Protein AF-0000000073388353 (afdb_homodimer)

Structure (mmCIF, N/CA/C/O backbone):
data_AF-0000000073388353-model_v1
#
loop_
_entity.id
_entity.type
_entity.pdbx_description
1 polymer 'Uncharacterized protein'
#
loop_
_atom_site.group_PDB
_atom_site.id
_atom_site.type_symbol
_atom_site.label_atom_id
_atom_site.label_alt_id
_atom_site.label_comp_id
_atom_site.label_asym_id
_atom_site.label_entity_id
_atom_site.label_seq_id
_atom_site.pdbx_PDB_ins_code
_atom_site.Cartn_x
_atom_site.Cartn_y
_atom_site.Cartn_z
_atom_site.occupancy
_atom_site.B_iso_or_equiv
_atom_site.auth_seq_id
_atom_site.auth_comp_id
_atom_site.auth_asym_id
_atom_site.auth_atom_id
_atom_site.pdbx_PDB_model_num
ATOM 1 N N . MET A 1 1 ? 10.617 -16.703 7.73 1 18.53 1 MET A N 1
ATOM 2 C CA . MET A 1 1 ? 10.523 -16.953 6.293 1 18.53 1 MET A CA 1
ATOM 3 C C . MET A 1 1 ? 11.438 -16 5.52 1 18.53 1 MET A C 1
ATOM 5 O O . MET A 1 1 ? 11.32 -15.875 4.301 1 18.53 1 MET A O 1
ATOM 9 N N . VAL A 1 2 ? 12.203 -15.195 6.316 1 22.5 2 VAL A N 1
ATOM 10 C CA . VAL A 1 2 ? 13.133 -14.117 5.977 1 22.5 2 VAL A CA 1
ATOM 11 C C . VAL A 1 2 ? 14.359 -14.703 5.285 1 22.5 2 VAL A C 1
ATOM 13 O O . VAL A 1 2 ? 14.961 -14.062 4.418 1 22.5 2 VAL A O 1
ATOM 16 N N . ASP A 1 3 ? 14.734 -15.914 5.797 1 24.75 3 ASP A N 1
ATOM 17 C CA . ASP A 1 3 ? 16.094 -16.391 5.551 1 24.75 3 ASP A CA 1
ATOM 18 C C . ASP A 1 3 ? 16.203 -17.047 4.18 1 24.75 3 ASP A C 1
ATOM 20 O O . ASP A 1 3 ? 17.281 -17.5 3.787 1 24.75 3 ASP A O 1
ATOM 24 N N . LEU A 1 4 ? 15.102 -17.516 3.783 1 24.55 4 LEU A N 1
ATOM 25 C CA . LEU A 1 4 ? 15.266 -18.453 2.67 1 24.55 4 LEU A CA 1
ATOM 26 C C . LEU A 1 4 ? 15.664 -17.703 1.399 1 24.55 4 LEU A C 1
ATOM 28 O O . LEU A 1 4 ? 15.828 -18.328 0.343 1 24.55 4 LEU A O 1
ATOM 32 N N . MET A 1 5 ? 15.703 -16.391 1.491 1 25.8 5 MET A N 1
ATOM 33 C CA . MET A 1 5 ? 15.75 -15.641 0.24 1 25.8 5 MET A CA 1
ATOM 34 C C . MET A 1 5 ? 17.188 -15.508 -0.26 1 25.8 5 MET A C 1
ATOM 36 O O . MET A 1 5 ? 17.422 -14.898 -1.301 1 25.8 5 MET A O 1
ATOM 40 N N . LYS A 1 6 ? 18.125 -15.781 0.538 1 31.81 6 LYS A N 1
ATOM 41 C CA . LYS A 1 6 ? 19.422 -15.414 -0.027 1 31.81 6 LYS A CA 1
ATOM 42 C C . LYS A 1 6 ? 19.969 -16.531 -0.907 1 31.81 6 LYS A C 1
ATOM 44 O O . LYS A 1 6 ? 20.844 -17.297 -0.475 1 31.81 6 LYS A O 1
ATOM 49 N N . ALA A 1 7 ? 19.219 -17.188 -1.651 1 30.98 7 ALA A N 1
ATOM 50 C CA . ALA A 1 7 ? 20 -18.125 -2.438 1 30.98 7 ALA A CA 1
ATOM 51 C C . ALA A 1 7 ? 20.953 -17.406 -3.381 1 30.98 7 ALA A C 1
ATOM 53 O O . ALA A 1 7 ? 20.578 -16.422 -4.031 1 30.98 7 ALA A O 1
ATOM 54 N N . PRO A 1 8 ? 22.266 -17.594 -3.35 1 31.42 8 PRO A N 1
ATOM 55 C CA . PRO A 1 8 ? 23.297 -16.828 -4.062 1 31.42 8 PRO A CA 1
ATOM 56 C C . PRO A 1 8 ? 23.094 -16.844 -5.578 1 31.42 8 PRO A C 1
ATOM 58 O O . PRO A 1 8 ? 22.906 -17.906 -6.172 1 31.42 8 PRO A O 1
ATOM 61 N N . GLN A 1 9 ? 22.562 -15.789 -6.176 1 32.16 9 GLN A N 1
ATOM 62 C CA . GLN A 1 9 ? 22.562 -15.469 -7.598 1 32.16 9 GLN A CA 1
ATOM 63 C C . GLN A 1 9 ? 23.859 -15.922 -8.266 1 32.16 9 GLN A C 1
ATOM 65 O O . GLN A 1 9 ? 23.859 -16.266 -9.445 1 32.16 9 GLN A O 1
ATOM 70 N N . GLU A 1 10 ? 24.859 -16 -7.461 1 33.66 10 GLU A N 1
ATOM 71 C CA . GLU A 1 10 ? 26.188 -16.234 -8.031 1 33.66 10 GLU A CA 1
ATOM 72 C C . GLU A 1 10 ? 26.297 -17.656 -8.609 1 33.66 10 GLU A C 1
ATOM 74 O O . GLU A 1 10 ? 26.875 -17.844 -9.68 1 33.66 10 GLU A O 1
ATOM 79 N N . ALA A 1 11 ? 25.719 -18.609 -7.953 1 34.28 11 ALA A N 1
ATOM 80 C CA . ALA A 1 11 ? 26.031 -19.984 -8.367 1 34.28 11 ALA A CA 1
ATOM 81 C C . ALA A 1 11 ? 25.312 -20.344 -9.656 1 34.28 11 ALA A C 1
ATOM 83 O O . ALA A 1 11 ?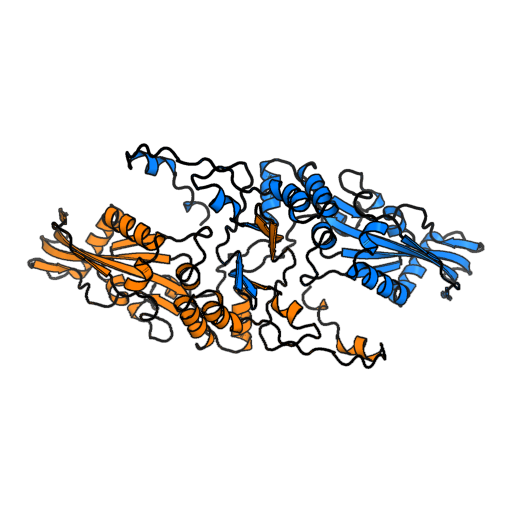 25.844 -21.047 -10.508 1 34.28 11 ALA A O 1
ATOM 84 N N . LEU A 1 12 ? 24.078 -19.766 -9.828 1 31.91 12 LEU A N 1
ATOM 85 C CA . LEU A 1 12 ? 23.359 -20.109 -11.047 1 31.91 12 LEU A CA 1
ATOM 86 C C . LEU A 1 12 ? 24.047 -19.531 -12.273 1 31.91 12 LEU A C 1
ATOM 88 O O . LEU A 1 12 ? 24.047 -20.141 -13.344 1 31.91 12 LEU A O 1
ATOM 92 N N . GLN A 1 13 ? 24.703 -18.422 -12.109 1 35.19 13 GLN A N 1
ATOM 93 C CA . GLN A 1 13 ? 25.422 -17.875 -13.25 1 35.19 13 GLN A CA 1
ATOM 94 C C . GLN A 1 13 ? 26.578 -18.797 -13.664 1 35.19 13 GLN A C 1
ATOM 96 O O . GLN A 1 13 ? 26.984 -18.797 -14.82 1 35.19 13 GLN A O 1
ATOM 101 N N . ALA A 1 14 ? 27.125 -19.484 -12.75 1 38.47 14 ALA A N 1
ATOM 102 C CA . ALA A 1 14 ? 28.312 -20.266 -13.086 1 38.47 14 ALA A CA 1
ATOM 103 C C . ALA A 1 14 ? 27.969 -21.406 -14.047 1 38.47 14 ALA A C 1
ATOM 105 O O . ALA A 1 14 ? 28.75 -21.734 -14.938 1 38.47 14 ALA A O 1
ATOM 106 N N . VAL A 1 15 ? 26.906 -22.156 -13.789 1 34.34 15 VAL A N 1
ATOM 107 C CA . VAL A 1 15 ? 26.672 -23.344 -14.602 1 34.34 15 VAL A CA 1
ATOM 108 C C . VAL A 1 15 ? 26.25 -22.922 -16.016 1 34.34 15 VAL A C 1
ATOM 110 O O . VAL A 1 15 ? 26.578 -23.594 -16.984 1 34.34 15 VAL A O 1
ATOM 113 N N . LEU A 1 16 ? 25.172 -21.922 -16.109 1 36.19 16 LEU A N 1
ATOM 114 C CA . LEU A 1 16 ? 24.812 -21.672 -17.516 1 36.19 16 LEU A CA 1
ATOM 115 C C . LEU A 1 16 ? 25.938 -20.938 -18.234 1 36.19 16 LEU A C 1
ATOM 117 O O . LEU A 1 16 ? 26.453 -19.938 -17.75 1 36.19 16 LEU A O 1
ATOM 121 N N . GLY A 1 17 ? 26.969 -21.469 -18.656 1 38.41 17 GLY A N 1
ATOM 122 C CA . GLY A 1 17 ? 28.125 -21.188 -19.484 1 38.41 17 GLY A CA 1
ATOM 123 C C . GLY A 1 17 ? 27.938 -19.953 -20.359 1 38.41 17 GLY A C 1
ATOM 124 O O . GLY A 1 17 ? 28.766 -19.656 -21.219 1 38.41 17 GLY A O 1
ATOM 125 N N . ARG A 1 18 ? 26.656 -19.656 -20.781 1 39.38 18 ARG A N 1
ATOM 126 C CA . ARG A 1 18 ? 26.641 -18.547 -21.734 1 39.38 18 ARG A CA 1
ATOM 127 C C . ARG A 1 18 ? 27.188 -17.266 -21.109 1 39.38 18 ARG A C 1
ATOM 129 O O . ARG A 1 18 ? 26.875 -16.953 -19.953 1 39.38 18 ARG A O 1
ATOM 136 N N . SER A 1 19 ? 28.328 -16.734 -21.406 1 43.47 19 SER A N 1
ATOM 137 C CA . SER A 1 19 ? 28.969 -15.445 -21.156 1 43.47 19 SER A CA 1
ATOM 138 C C . SER A 1 19 ? 27.969 -14.305 -21.266 1 43.47 19 SER A C 1
ATOM 140 O O . SER A 1 19 ? 27.75 -13.766 -22.359 1 43.47 19 SER A O 1
ATOM 142 N N . ASN A 1 20 ? 26.625 -14.453 -21.234 1 44 20 ASN A N 1
ATOM 143 C CA . ASN A 1 20 ? 25.75 -13.367 -21.672 1 44 20 ASN A CA 1
ATOM 144 C C . ASN A 1 20 ? 26.078 -12.062 -20.953 1 44 20 ASN A C 1
ATOM 146 O O . ASN A 1 20 ? 25.812 -11.922 -19.75 1 44 20 ASN A O 1
ATOM 150 N N . LYS A 1 21 ? 27.047 -11.469 -21.375 1 57.22 21 LYS A N 1
ATOM 151 C CA . LYS A 1 21 ? 27.281 -10.086 -20.984 1 57.22 21 LYS A CA 1
ATOM 152 C C . LYS A 1 21 ? 25.969 -9.305 -20.891 1 57.22 21 LYS A C 1
ATOM 154 O O . LYS A 1 21 ? 25.141 -9.375 -21.812 1 57.22 21 LYS A O 1
ATOM 159 N N . PRO A 1 22 ? 25.734 -8.742 -19.844 1 69.5 22 PRO A N 1
ATOM 160 C CA . PRO A 1 22 ? 24.547 -7.898 -19.766 1 69.5 22 PRO A CA 1
ATOM 161 C C . PRO A 1 22 ? 24.453 -6.895 -20.906 1 69.5 22 PRO A C 1
ATOM 163 O O . PRO A 1 22 ? 25.469 -6.324 -21.312 1 69.5 22 PRO A O 1
ATOM 166 N N . LYS A 1 23 ? 23.5 -6.902 -21.719 1 76.31 23 LYS A N 1
ATOM 167 C CA . LYS A 1 23 ? 23.297 -5.988 -22.844 1 76.31 23 LYS A CA 1
ATOM 168 C C . LYS A 1 23 ? 23.141 -4.551 -22.344 1 76.31 23 LYS A C 1
ATOM 170 O O . LYS A 1 23 ? 23.594 -3.611 -23.016 1 76.31 23 LYS A O 1
ATOM 175 N N . TYR A 1 24 ? 22.516 -4.406 -21.219 1 80.31 24 TYR A N 1
ATOM 176 C CA . TYR A 1 24 ? 22.25 -3.064 -20.703 1 80.31 24 TYR A CA 1
ATOM 177 C C . TYR A 1 24 ? 22.703 -2.939 -19.25 1 80.31 24 TYR A C 1
ATOM 179 O O . TYR A 1 24 ? 22.891 -3.947 -18.562 1 80.31 24 TYR A O 1
ATOM 187 N N . ALA A 1 25 ? 23.109 -1.778 -18.828 1 82.88 25 ALA A N 1
ATOM 188 C CA . ALA A 1 25 ? 23.297 -1.402 -17.422 1 82.88 25 ALA A CA 1
ATOM 189 C C . ALA A 1 25 ? 22.469 -0.17 -17.062 1 82.88 25 ALA A C 1
ATOM 191 O O . ALA A 1 25 ? 23.031 0.89 -16.766 1 82.88 25 ALA A O 1
ATOM 192 N N . THR A 1 26 ? 21.266 -0.368 -17.125 1 85.5 26 THR A N 1
ATOM 193 C CA . THR A 1 26 ? 20.344 0.747 -16.938 1 85.5 26 THR A CA 1
ATOM 194 C C . THR A 1 26 ? 20.125 1.022 -15.453 1 85.5 26 THR A C 1
ATOM 196 O O . THR A 1 26 ? 19.781 0.117 -14.695 1 85.5 26 THR A O 1
ATOM 199 N N . PRO A 1 27 ? 20.422 2.295 -15.062 1 86.75 27 PRO A N 1
ATOM 200 C CA . PRO A 1 27 ? 20.188 2.613 -13.648 1 86.75 27 PRO A CA 1
ATOM 201 C C . PRO A 1 27 ? 18.734 2.455 -13.227 1 86.75 27 PRO A C 1
ATOM 203 O O . PRO A 1 27 ? 17.828 2.811 -13.984 1 86.75 27 PRO A O 1
ATOM 206 N N . LEU A 1 28 ? 18.531 1.95 -12.023 1 86.94 28 LEU A N 1
ATOM 207 C CA . LEU A 1 28 ? 17.188 1.77 -11.484 1 86.94 28 LEU A CA 1
ATOM 208 C C . LEU A 1 28 ? 16.781 2.973 -10.641 1 86.94 28 LEU A C 1
ATOM 210 O O . LEU A 1 28 ? 17.625 3.662 -10.078 1 86.94 28 LEU A O 1
ATOM 214 N N . PHE A 1 29 ? 15.508 3.227 -10.672 1 88.31 29 PHE A N 1
ATOM 215 C CA . PHE A 1 29 ? 14.938 4.211 -9.758 1 88.31 29 PHE A CA 1
ATOM 216 C C . PHE A 1 29 ? 15.234 3.842 -8.312 1 88.31 29 PHE A C 1
ATOM 218 O O . PHE A 1 29 ? 15.156 2.672 -7.934 1 88.31 29 PHE A O 1
ATOM 225 N N . GLN A 1 30 ? 15.641 4.859 -7.566 1 91.12 30 GLN A N 1
ATOM 226 C CA . GLN A 1 30 ? 15.867 4.633 -6.145 1 91.12 30 GLN A CA 1
ATOM 227 C C . GLN A 1 30 ? 15.102 5.641 -5.297 1 91.12 30 GLN A C 1
ATOM 229 O O . GLN A 1 30 ? 14.68 6.688 -5.793 1 91.12 30 GLN A O 1
ATOM 234 N N . LEU A 1 31 ? 15.07 5.375 -4.004 1 92.94 31 LEU A N 1
ATOM 235 C CA . LEU A 1 31 ? 14.312 6.176 -3.051 1 92.94 31 LEU A CA 1
ATOM 236 C C . LEU A 1 31 ? 14.75 7.637 -3.09 1 92.94 31 LEU A C 1
ATOM 238 O O . LEU A 1 31 ? 13.914 8.539 -3.082 1 92.94 31 LEU A O 1
ATOM 242 N N . ARG A 1 32 ? 16.016 7.859 -3.186 1 94.44 32 ARG A N 1
ATOM 243 C CA . ARG A 1 32 ? 16.578 9.195 -3.109 1 94.44 32 ARG A CA 1
ATOM 244 C C . ARG A 1 32 ? 16.297 9.984 -4.383 1 94.44 32 ARG A C 1
ATOM 246 O O . ARG A 1 32 ? 16.547 11.195 -4.441 1 94.44 32 ARG A O 1
ATOM 253 N N . ASP A 1 33 ? 15.711 9.383 -5.375 1 94.44 33 ASP A N 1
ATOM 254 C CA . ASP A 1 33 ? 15.383 10.062 -6.625 1 94.44 33 ASP A CA 1
ATOM 255 C C . ASP A 1 33 ? 14.07 10.828 -6.508 1 94.44 33 ASP A C 1
ATOM 257 O O . ASP A 1 33 ? 13.75 11.656 -7.363 1 94.44 33 ASP A O 1
ATOM 261 N N . ILE A 1 34 ? 13.328 10.617 -5.508 1 93.69 34 ILE A N 1
ATOM 262 C CA . ILE A 1 34 ? 11.961 11.125 -5.391 1 93.69 34 ILE A CA 1
ATOM 263 C C . ILE A 1 34 ? 11.977 12.656 -5.398 1 93.69 34 ILE A C 1
ATOM 265 O O . ILE A 1 34 ? 11.227 13.281 -6.145 1 93.69 34 ILE A O 1
ATOM 269 N N . PRO A 1 35 ? 12.898 13.32 -4.645 1 96.25 35 PRO A N 1
ATOM 270 C CA . PRO A 1 35 ? 12.898 14.781 -4.691 1 96.25 35 PRO A CA 1
ATOM 271 C C . PRO A 1 35 ? 13.156 15.328 -6.098 1 96.25 35 PRO A C 1
ATOM 273 O O . PRO A 1 35 ? 12.539 16.312 -6.504 1 96.25 35 PRO A O 1
ATOM 276 N N . SER A 1 36 ? 14.016 14.688 -6.773 1 95.56 36 SER A N 1
ATOM 277 C CA . SER A 1 36 ? 14.297 15.117 -8.133 1 95.56 36 SER A CA 1
ATOM 278 C C . SER A 1 36 ? 13.07 14.977 -9.031 1 95.56 36 SER A C 1
ATOM 280 O O . SER A 1 36 ? 12.789 15.844 -9.852 1 95.56 36 SER A O 1
ATOM 282 N N . VAL A 1 37 ? 12.391 13.906 -8.883 1 94.06 37 VAL A N 1
ATOM 283 C CA . VAL A 1 37 ? 11.164 13.68 -9.648 1 94.06 37 VAL A CA 1
ATOM 284 C C . VAL A 1 37 ? 10.125 14.734 -9.273 1 94.06 37 VAL A C 1
ATOM 286 O O . VAL A 1 37 ? 9.43 15.266 -10.148 1 94.06 37 VAL A O 1
ATOM 289 N N . MET A 1 38 ? 9.984 15.031 -7.98 1 94.44 38 MET A N 1
ATOM 290 C CA . MET A 1 38 ? 9.055 16.062 -7.52 1 94.44 38 MET A CA 1
ATOM 291 C C . MET A 1 38 ? 9.32 17.391 -8.227 1 94.44 38 MET A C 1
ATOM 293 O O . MET A 1 38 ? 8.383 18.062 -8.656 1 94.44 38 MET A O 1
ATOM 297 N N . ARG A 1 39 ? 10.539 17.75 -8.414 1 95.75 39 ARG A N 1
ATOM 298 C CA . ARG A 1 39 ? 10.898 19.031 -9.008 1 95.75 39 ARG A CA 1
ATOM 299 C C . ARG A 1 39 ? 10.711 19 -10.523 1 95.75 39 ARG A C 1
ATOM 301 O O . ARG A 1 39 ? 10.062 19.891 -11.094 1 95.75 39 ARG A O 1
ATOM 308 N N . SER A 1 40 ? 11.234 17.984 -11.117 1 94.19 40 SER A N 1
ATOM 309 C CA . SER A 1 40 ? 11.406 17.984 -12.562 1 94.19 40 SER A CA 1
ATOM 310 C C . SER A 1 40 ? 10.141 17.531 -13.273 1 94.19 40 SER A C 1
ATOM 312 O O . SER A 1 40 ? 9.859 17.953 -14.398 1 94.19 40 SER A O 1
ATOM 314 N N . ARG A 1 41 ? 9.414 16.672 -12.664 1 90.94 41 ARG A N 1
ATOM 315 C CA . ARG A 1 41 ? 8.273 16.094 -13.352 1 90.94 41 ARG A CA 1
ATOM 316 C C . ARG A 1 41 ? 6.957 16.641 -12.812 1 90.94 41 ARG A C 1
ATOM 318 O O . ARG A 1 41 ? 5.996 16.812 -13.562 1 90.94 41 ARG A O 1
ATOM 325 N N . LEU A 1 42 ? 6.918 16.922 -11.523 1 91.12 42 LEU A N 1
ATOM 326 C CA . LEU A 1 42 ? 5.629 17.188 -10.898 1 91.12 42 LEU A CA 1
ATOM 327 C C . LEU A 1 42 ? 5.477 18.672 -10.586 1 91.12 42 LEU A C 1
ATOM 329 O O . LEU A 1 42 ? 4.363 19.156 -10.336 1 91.12 42 LEU A O 1
ATOM 333 N N . GLY A 1 43 ? 6.562 19.406 -10.445 1 95.19 43 GLY A N 1
ATOM 334 C CA . GLY A 1 43 ? 6.512 20.797 -10.062 1 95.19 43 GLY A CA 1
ATOM 335 C C . GLY A 1 43 ? 6.199 21 -8.594 1 95.19 43 GLY A C 1
ATOM 336 O O . GLY A 1 43 ? 5.379 21.859 -8.234 1 95.19 43 GLY A O 1
ATOM 337 N N . TRP A 1 44 ? 6.746 20.141 -7.758 1 96.19 44 TRP A N 1
ATOM 338 C CA . TRP A 1 44 ? 6.562 20.188 -6.312 1 96.19 44 TRP A CA 1
ATOM 339 C C . TRP A 1 44 ? 7.836 20.656 -5.617 1 96.19 44 TRP A C 1
ATOM 341 O O . TRP A 1 44 ? 8.453 19.906 -4.863 1 96.19 44 TRP A O 1
ATOM 351 N N . PRO A 1 45 ? 8.18 21.938 -5.723 1 97.69 45 PRO A N 1
ATOM 352 C CA . PRO A 1 45 ? 9.461 22.391 -5.164 1 97.69 45 PRO A CA 1
ATOM 353 C C . PRO A 1 45 ? 9.484 22.344 -3.637 1 97.69 45 PRO A C 1
ATOM 355 O O . PRO A 1 45 ? 10.523 22.062 -3.035 1 97.69 45 PRO A O 1
ATOM 358 N N . VAL A 1 46 ? 8.414 22.656 -2.969 1 98.31 46 VAL A N 1
ATOM 359 C CA . VAL A 1 46 ? 8.391 22.688 -1.51 1 98.31 46 VAL A CA 1
ATOM 360 C C . VAL A 1 46 ? 8.469 21.266 -0.964 1 98.31 46 VAL A C 1
ATOM 362 O O . VAL A 1 46 ? 9.25 20.984 -0.054 1 98.31 46 VAL A O 1
ATOM 365 N N . ALA A 1 47 ? 7.691 20.375 -1.529 1 96.44 47 ALA A N 1
ATOM 366 C CA . ALA A 1 47 ? 7.754 18.969 -1.138 1 96.44 47 ALA A CA 1
ATOM 367 C C . ALA A 1 47 ? 9.164 18.406 -1.33 1 96.44 47 ALA A C 1
ATOM 369 O O . ALA A 1 47 ? 9.672 17.688 -0.464 1 96.44 47 ALA A O 1
ATOM 370 N N . ALA A 1 48 ? 9.734 18.719 -2.43 1 97.88 48 ALA A N 1
ATOM 371 C CA . ALA A 1 48 ? 11.086 18.266 -2.727 1 97.88 48 ALA A CA 1
ATOM 372 C C . ALA A 1 48 ? 12.078 18.766 -1.683 1 97.88 48 ALA A C 1
ATOM 374 O O . ALA A 1 48 ? 12.93 18 -1.208 1 97.88 48 ALA A O 1
ATOM 375 N N . ALA A 1 49 ? 11.961 19.984 -1.39 1 98.38 49 ALA A N 1
ATOM 376 C CA . ALA A 1 49 ? 12.891 20.594 -0.435 1 98.38 49 ALA A CA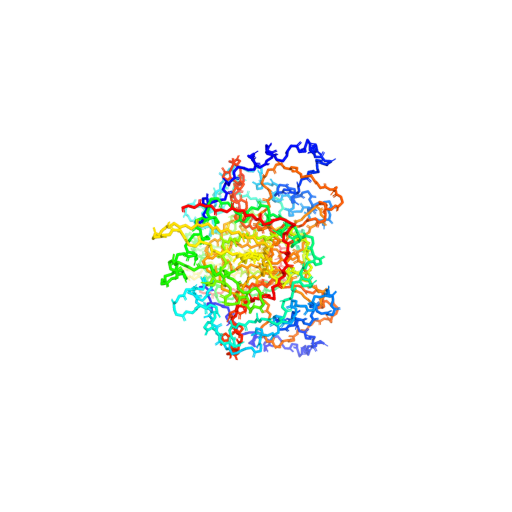 1
ATOM 377 C C . ALA A 1 49 ? 12.789 19.906 0.929 1 98.38 49 ALA A C 1
ATOM 379 O O . ALA A 1 49 ? 13.805 19.672 1.582 1 98.38 49 ALA A O 1
ATOM 380 N N . LEU A 1 50 ? 11.625 19.688 1.357 1 98.44 50 LEU A N 1
ATOM 381 C CA . LEU A 1 50 ? 11.43 19.047 2.654 1 98.44 50 LEU A CA 1
ATOM 382 C C . LEU A 1 50 ? 12.008 17.641 2.656 1 98.44 50 LEU A C 1
ATOM 384 O O . LEU A 1 50 ? 12.641 17.234 3.629 1 98.44 50 LEU A O 1
ATOM 388 N N . MET A 1 51 ? 11.773 16.875 1.625 1 97.69 51 MET A N 1
ATOM 389 C CA . MET A 1 51 ? 12.297 15.523 1.574 1 97.69 51 MET A CA 1
ATOM 390 C C . MET A 1 51 ? 13.82 15.531 1.489 1 97.69 51 MET A C 1
ATOM 392 O O . MET A 1 51 ? 14.484 14.688 2.092 1 97.69 51 MET A O 1
ATOM 396 N N . GLU A 1 52 ? 14.367 16.438 0.728 1 98.12 52 GLU A N 1
ATOM 397 C CA . GLU A 1 52 ? 15.82 16.562 0.672 1 98.12 52 GLU A CA 1
ATOM 398 C C . GLU A 1 52 ? 16.406 16.891 2.049 1 98.12 52 GLU A C 1
ATOM 400 O O . GLU A 1 52 ? 17.453 16.359 2.422 1 98.12 52 GLU A O 1
ATOM 405 N N . ARG A 1 53 ? 15.727 17.75 2.68 1 98.31 53 ARG A N 1
ATOM 406 C CA . ARG A 1 53 ? 16.172 18.047 4.039 1 98.31 53 ARG A CA 1
ATOM 407 C C . ARG A 1 53 ? 16.203 16.766 4.887 1 98.31 53 ARG A C 1
ATOM 409 O O . ARG A 1 53 ? 17.156 16.562 5.652 1 98.31 53 ARG A O 1
ATOM 416 N N . TRP A 1 54 ? 15.188 15.984 4.793 1 98.38 54 TRP A N 1
ATOM 417 C CA . TRP A 1 54 ? 15.156 14.734 5.547 1 98.38 54 TRP A CA 1
ATOM 418 C C . TRP A 1 54 ? 16.344 13.852 5.191 1 98.38 54 TRP A C 1
ATOM 420 O O . TRP A 1 54 ? 17.047 13.352 6.078 1 98.38 54 TRP A O 1
ATOM 430 N N . PHE A 1 55 ? 16.656 13.688 3.887 1 97.81 55 PHE A N 1
ATOM 431 C CA . PHE A 1 55 ? 17.734 12.836 3.426 1 97.81 55 PHE A CA 1
ATOM 432 C C . PHE A 1 55 ? 19.078 13.383 3.889 1 97.81 55 PHE A C 1
ATOM 434 O O . PHE A 1 55 ? 20.016 12.617 4.152 1 97.81 55 PHE A O 1
ATOM 441 N N . ASN A 1 56 ? 19.156 14.633 4.023 1 97.38 56 ASN A N 1
ATOM 442 C CA . ASN A 1 56 ? 20.422 15.266 4.336 1 97.38 56 ASN A CA 1
ATOM 443 C C . ASN A 1 56 ? 20.641 15.391 5.84 1 97.38 56 ASN A C 1
ATOM 445 O O . ASN A 1 56 ? 21.734 15.719 6.293 1 97.38 56 ASN A O 1
ATOM 449 N N . GLY A 1 57 ? 19.609 15.164 6.602 1 97.19 57 GLY A N 1
ATOM 450 C CA . GLY A 1 57 ? 19.719 15.266 8.047 1 97.19 57 GLY A CA 1
ATOM 451 C C . GLY A 1 57 ? 20.422 14.078 8.688 1 97.19 57 GLY A C 1
ATOM 452 O O . GLY A 1 57 ? 20.484 13 8.094 1 97.19 57 GLY A O 1
ATOM 453 N N . ALA A 1 58 ? 20.938 14.352 9.891 1 97.31 58 ALA A N 1
ATOM 454 C CA . ALA A 1 58 ? 21.453 13.234 10.68 1 97.31 58 ALA A CA 1
ATOM 455 C C . ALA A 1 58 ? 20.344 12.258 11.039 1 97.31 58 ALA A C 1
ATOM 457 O O . ALA A 1 58 ? 19.188 12.664 11.203 1 97.31 58 ALA A O 1
ATOM 458 N N . ALA A 1 59 ? 20.734 10.938 11.156 1 97.81 59 ALA A N 1
ATOM 459 C CA . ALA A 1 59 ? 19.734 9.922 11.477 1 97.81 59 ALA A CA 1
ATOM 460 C C . ALA A 1 59 ? 19.047 10.242 12.797 1 97.81 59 ALA A C 1
ATOM 462 O O . ALA A 1 59 ? 19.688 10.398 13.828 1 97.81 59 ALA A O 1
ATOM 463 N N . TYR A 1 60 ? 17.75 10.336 12.711 1 97.62 60 TYR A N 1
ATOM 464 C CA . TYR A 1 60 ? 16.984 10.664 13.898 1 97.62 60 TYR A CA 1
ATOM 465 C C . TYR A 1 60 ? 15.531 10.227 13.742 1 97.62 60 TYR A C 1
ATOM 467 O O . TYR A 1 60 ? 14.883 10.539 12.742 1 97.62 60 TYR A O 1
ATOM 475 N N . GLN A 1 61 ? 15.055 9.477 14.688 1 96.31 61 GLN A N 1
ATOM 476 C CA . GLN A 1 61 ? 13.648 9.102 14.758 1 96.31 61 GLN A CA 1
ATOM 477 C C . GLN A 1 61 ? 12.906 9.938 15.797 1 96.31 61 GLN A C 1
ATOM 479 O O . GLN A 1 61 ? 13.25 9.906 16.984 1 96.31 61 GLN A O 1
ATOM 484 N N . MET A 1 62 ? 11.922 10.578 15.359 1 95.69 62 MET A N 1
ATOM 485 C CA . MET A 1 62 ? 11.172 11.484 16.219 1 95.69 62 MET A CA 1
ATOM 486 C C . MET A 1 62 ? 10.414 10.703 17.297 1 95.69 62 MET A C 1
ATOM 488 O O . MET A 1 62 ? 9.844 9.648 17.016 1 95.69 62 MET A O 1
ATOM 492 N N . THR A 1 63 ? 10.305 11.305 18.438 1 92.25 63 THR A N 1
ATOM 493 C CA . THR A 1 63 ? 9.555 10.711 19.547 1 92.25 63 THR A CA 1
ATOM 494 C C . THR A 1 63 ? 8.125 11.234 19.562 1 92.25 63 THR A C 1
ATOM 496 O O . THR A 1 63 ? 7.812 12.234 18.906 1 92.25 63 THR A O 1
ATOM 499 N N . LYS A 1 64 ? 7.363 10.555 20.312 1 89.56 64 LYS A N 1
ATOM 500 C CA . LYS A 1 64 ? 5.98 10.992 20.469 1 89.56 64 LYS A CA 1
ATOM 501 C C . LYS A 1 64 ? 5.902 12.344 21.172 1 89.56 64 LYS A C 1
ATOM 503 O O . LYS A 1 64 ? 5.062 13.18 20.828 1 89.56 64 LYS A O 1
ATOM 508 N N . GLU A 1 65 ? 6.711 12.539 22.156 1 91.38 65 GLU A N 1
ATOM 509 C CA . GLU A 1 65 ? 6.738 13.797 22.891 1 91.38 65 GLU A CA 1
ATOM 510 C C . GLU A 1 65 ? 6.992 14.977 21.969 1 91.38 65 GLU A C 1
ATOM 512 O O . GLU A 1 65 ? 6.348 16.016 22.078 1 91.38 65 GLU A O 1
ATOM 517 N N . MET A 1 66 ? 7.891 14.805 21.109 1 93.25 66 MET A N 1
ATOM 518 C CA . MET A 1 66 ? 8.211 15.867 20.156 1 93.25 66 MET A CA 1
ATOM 519 C C . MET A 1 66 ? 7.047 16.125 19.203 1 93.25 66 MET A C 1
ATOM 521 O O . MET A 1 66 ? 6.699 17.266 18.938 1 93.25 66 MET A O 1
ATOM 525 N N . LYS A 1 67 ? 6.473 15.078 18.766 1 91.88 67 LYS A N 1
ATOM 526 C CA . LYS A 1 67 ? 5.363 15.18 17.828 1 91.88 67 LYS A CA 1
ATOM 527 C C . LYS A 1 67 ? 4.195 15.953 18.422 1 91.88 67 LYS A C 1
ATOM 529 O O . LYS A 1 67 ? 3.51 16.703 17.719 1 91.88 67 LYS A O 1
ATOM 534 N N . PHE A 1 68 ? 4.043 15.836 19.688 1 89.94 68 PHE A N 1
ATOM 535 C CA . PHE A 1 68 ? 2.898 16.469 20.328 1 89.94 68 PHE A CA 1
ATOM 536 C C . PHE A 1 68 ? 3.33 17.703 21.109 1 89.94 68 PHE A C 1
ATOM 538 O O . PHE A 1 68 ? 2.543 18.266 21.875 1 89.94 68 PHE A O 1
ATOM 545 N N . SER A 1 69 ? 4.484 18.109 20.938 1 91.75 69 SER A N 1
ATOM 546 C CA . SER A 1 69 ? 5.035 19.281 21.609 1 91.75 69 SER A CA 1
ATOM 547 C C . SER A 1 69 ? 4.875 19.188 23.125 1 91.75 69 SER A C 1
ATOM 549 O O . SER A 1 69 ? 4.352 20.094 23.75 1 91.75 69 SER A O 1
ATOM 551 N N . GLU A 1 70 ? 5.332 18.094 23.625 1 90.12 70 GLU A N 1
ATOM 552 C CA . GLU A 1 70 ? 5.305 17.859 25.062 1 90.12 70 GLU A CA 1
ATOM 553 C C . GLU A 1 70 ? 6.699 17.984 25.672 1 90.12 70 GLU A C 1
ATOM 555 O O . GLU A 1 70 ? 7.699 17.734 25 1 90.12 70 GLU A O 1
ATOM 560 N N . PRO A 1 71 ? 6.668 18.516 26.938 1 87.25 71 PRO A N 1
ATOM 561 C CA . PRO A 1 71 ? 7.98 18.531 27.594 1 87.25 71 PRO A CA 1
ATOM 562 C C . PRO A 1 71 ? 8.648 17.156 27.609 1 87.25 71 PRO A C 1
ATOM 564 O O . PRO A 1 71 ? 7.969 16.141 27.781 1 87.25 71 PRO A O 1
ATOM 567 N N . PRO A 1 72 ? 10.031 17.156 27.422 1 89 72 PRO A N 1
ATOM 568 C CA . PRO A 1 72 ? 10.961 18.281 27.297 1 89 72 PRO A CA 1
ATOM 569 C C . PRO A 1 72 ? 11.18 18.719 25.859 1 89 72 PRO A C 1
ATOM 571 O O . PRO A 1 72 ? 12.141 19.438 25.562 1 89 72 PRO A O 1
ATOM 574 N N . SER A 1 73 ? 10.32 18.281 24.938 1 91.25 73 SER A N 1
ATOM 575 C CA . SER A 1 73 ? 10.562 18.516 23.516 1 91.25 73 SER A CA 1
ATOM 576 C C . SER A 1 73 ? 9.484 19.406 22.906 1 91.25 73 SER A C 1
ATOM 578 O O . SER A 1 73 ? 8.945 19.109 21.844 1 91.25 73 SER A O 1
ATOM 580 N N . ARG A 1 74 ? 9.227 20.5 23.594 1 94.06 74 ARG A N 1
ATOM 581 C CA . ARG A 1 74 ? 8.289 21.469 23.031 1 94.06 74 ARG A CA 1
ATOM 582 C C . ARG A 1 74 ? 8.875 22.156 21.797 1 94.06 74 ARG A C 1
ATOM 584 O O . ARG A 1 74 ? 10.094 22.266 21.672 1 94.06 74 ARG A O 1
ATOM 591 N N . LEU A 1 75 ? 8.016 22.656 21 1 96.31 75 LEU A N 1
ATOM 592 C CA . LEU A 1 75 ? 8.438 23.203 19.719 1 96.31 75 LEU A CA 1
ATOM 593 C C . LEU A 1 75 ? 9.43 24.344 19.922 1 96.31 75 LEU A C 1
ATOM 595 O O . LEU A 1 75 ? 10.414 24.438 19.188 1 96.31 75 LEU A O 1
ATOM 599 N N . HIS A 1 76 ? 9.211 25.172 20.953 1 95.38 76 HIS A N 1
ATOM 600 C CA . HIS A 1 76 ? 10.086 26.328 21.156 1 95.38 76 HIS A CA 1
ATOM 601 C C . HIS A 1 76 ? 11.445 25.906 21.703 1 95.38 76 HIS A C 1
ATOM 603 O O . HIS A 1 76 ? 12.398 26.688 21.688 1 95.38 76 HIS A O 1
ATOM 609 N N . GLN A 1 77 ? 11.57 24.688 22.094 1 94.75 77 GLN A N 1
ATOM 610 C CA . GLN A 1 77 ? 12.82 24.172 22.641 1 94.75 77 GLN A CA 1
ATOM 611 C C . GLN A 1 77 ? 13.641 23.453 21.578 1 94.75 77 GLN A C 1
ATOM 613 O O . GLN A 1 77 ? 14.789 23.078 21.812 1 94.75 77 GLN A O 1
ATOM 618 N N . LEU A 1 78 ? 13.102 23.297 20.438 1 96.25 78 LEU A N 1
ATOM 619 C CA . LEU A 1 78 ? 13.766 22.547 19.391 1 96.25 78 LEU A CA 1
ATOM 620 C C . LEU A 1 78 ? 14.734 23.438 18.609 1 96.25 78 LEU A C 1
ATOM 622 O O . LEU A 1 78 ? 14.438 24.594 18.344 1 96.25 78 LEU A O 1
ATOM 626 N N . GLY A 1 79 ? 15.875 22.891 18.312 1 95.12 79 GLY A N 1
ATOM 627 C CA . GLY A 1 79 ? 16.828 23.578 17.453 1 95.12 79 GLY A CA 1
ATOM 628 C C . GLY A 1 79 ? 16.531 23.375 15.969 1 95.12 79 GLY A C 1
ATOM 629 O O . GLY A 1 79 ? 15.609 22.656 15.602 1 95.12 79 GLY A O 1
ATOM 630 N N . PRO A 1 80 ? 17.344 24.016 15.156 1 95.38 80 PRO A N 1
ATOM 631 C CA . PRO A 1 80 ? 17.109 23.984 13.711 1 95.38 80 PRO A CA 1
ATOM 632 C C . PRO A 1 80 ? 17.234 22.578 13.117 1 95.38 80 PRO A C 1
ATOM 634 O O . PRO A 1 80 ? 16.719 22.312 12.039 1 95.38 80 PRO A O 1
ATOM 637 N N . ALA A 1 81 ? 17.906 21.703 13.773 1 95.94 81 ALA A N 1
ATOM 638 C CA . ALA A 1 81 ? 18.047 20.328 13.281 1 95.94 81 ALA A CA 1
ATOM 639 C C . ALA A 1 81 ? 16.719 19.594 13.312 1 95.94 81 ALA A C 1
ATOM 641 O O . ALA A 1 81 ? 16.484 18.703 12.5 1 95.94 81 ALA A O 1
ATOM 642 N N . HIS A 1 82 ? 15.844 20 14.18 1 97.44 82 HIS A N 1
ATOM 643 C CA . HIS A 1 82 ? 14.617 19.234 14.375 1 97.44 82 HIS A CA 1
ATOM 644 C C . HIS A 1 82 ? 13.383 20.109 14.195 1 97.44 82 HIS A C 1
ATOM 646 O O . HIS A 1 82 ? 12.258 19.688 14.469 1 97.44 82 HIS A O 1
ATOM 652 N N . LEU A 1 83 ? 13.57 21.344 13.75 1 98.19 83 LEU A N 1
ATOM 653 C CA . LEU A 1 83 ? 12.453 22.25 13.5 1 98.19 83 LEU A CA 1
ATOM 654 C C . LEU A 1 83 ? 12.703 23.078 12.242 1 98.19 83 LEU A C 1
ATOM 656 O O . LEU A 1 83 ? 13.719 23.766 12.141 1 98.19 83 LEU A O 1
ATOM 660 N N . ASP A 1 84 ? 11.789 22.953 11.312 1 98.44 84 ASP A N 1
ATOM 661 C CA . ASP A 1 84 ? 11.836 23.75 10.094 1 98.44 84 ASP A CA 1
ATOM 662 C C . ASP A 1 84 ? 10.82 24.906 10.164 1 98.44 84 ASP A C 1
ATOM 664 O O . ASP A 1 84 ? 9.617 24.672 10.242 1 98.44 84 ASP A O 1
ATOM 668 N N . GLU A 1 85 ? 11.273 26.125 10.102 1 98 85 GLU A N 1
ATOM 669 C CA . GLU A 1 85 ? 10.406 27.297 10.18 1 98 85 GLU A CA 1
ATOM 670 C C . GLU A 1 85 ? 10.484 28.125 8.906 1 98 85 GLU A C 1
ATOM 672 O O . GLU A 1 85 ? 9.992 29.266 8.867 1 98 85 GLU A O 1
ATOM 677 N N . ASN A 1 86 ? 11.133 27.562 7.883 1 96.88 86 ASN A N 1
ATOM 678 C CA . ASN A 1 86 ? 11.5 28.438 6.781 1 96.88 86 ASN A CA 1
ATOM 679 C C . ASN A 1 86 ? 11 27.906 5.445 1 96.88 86 ASN A C 1
ATOM 681 O O . ASN A 1 86 ? 10.914 28.641 4.465 1 96.88 86 ASN A O 1
ATOM 685 N N . THR A 1 87 ? 10.648 26.719 5.383 1 98.19 87 THR A N 1
ATOM 686 C CA . THR A 1 87 ? 10.328 26.109 4.094 1 98.19 87 THR A CA 1
ATOM 687 C C . THR A 1 87 ? 8.859 26.328 3.742 1 98.19 87 THR A C 1
ATOM 689 O O . THR A 1 87 ? 8.539 26.703 2.611 1 98.19 87 THR A O 1
ATOM 692 N N . VAL A 1 88 ? 7.977 26.109 4.703 1 98.5 88 VAL A N 1
ATOM 693 C CA . VAL A 1 88 ? 6.543 26.281 4.48 1 98.5 88 VAL A CA 1
ATOM 694 C C . VAL A 1 88 ? 6.105 27.672 4.941 1 98.5 88 VAL A C 1
ATOM 696 O O . VAL A 1 88 ? 6.223 28 6.125 1 98.5 88 VAL A O 1
ATOM 699 N N . LYS A 1 89 ? 5.617 28.438 4.008 1 98.62 89 LYS A N 1
ATOM 700 C CA . LYS A 1 89 ? 5.117 29.781 4.293 1 98.62 89 LYS A CA 1
ATOM 701 C C . LYS A 1 89 ? 3.607 29.859 4.078 1 98.62 89 LYS A C 1
ATOM 703 O O . LYS A 1 89 ? 3.072 29.266 3.148 1 98.62 89 LYS A O 1
ATOM 708 N N . MET A 1 90 ? 3.018 30.703 4.879 1 98.56 90 MET A N 1
ATOM 709 C CA . MET A 1 90 ? 1.571 30.859 4.758 1 98.56 90 MET A CA 1
ATOM 710 C C . MET A 1 90 ? 1.201 31.484 3.416 1 98.56 90 MET A C 1
ATOM 712 O O . MET A 1 90 ? 0.155 31.156 2.848 1 98.56 90 MET A O 1
ATOM 716 N N . GLU A 1 91 ? 2.072 32.344 2.877 1 98.25 91 GLU A N 1
ATOM 717 C CA . GLU A 1 91 ? 1.827 32.938 1.567 1 98.25 91 GLU A CA 1
ATOM 718 C C . GLU A 1 91 ? 1.722 31.875 0.485 1 98.25 91 GLU A C 1
ATOM 720 O O . GLU A 1 91 ? 0.895 31.969 -0.424 1 98.25 91 GLU A O 1
ATOM 725 N N . TRP A 1 92 ? 2.551 30.906 0.528 1 98.19 92 TRP A N 1
ATOM 726 C CA . TRP A 1 92 ? 2.521 29.781 -0.395 1 98.19 92 TRP A CA 1
ATOM 727 C C . TRP A 1 92 ? 1.311 28.891 -0.131 1 98.19 92 TRP A C 1
ATOM 729 O O . TRP A 1 92 ? 0.574 28.547 -1.058 1 98.19 92 TRP A O 1
ATOM 739 N N . ALA A 1 93 ? 1.074 28.547 1.121 1 98.5 93 ALA A N 1
ATOM 740 C CA . ALA A 1 93 ? 0.047 27.578 1.507 1 98.5 93 ALA A CA 1
ATOM 741 C C . ALA A 1 93 ? -1.348 28.094 1.171 1 98.5 93 ALA A C 1
ATOM 743 O O . ALA A 1 93 ? -2.227 27.328 0.782 1 98.5 93 ALA A O 1
ATOM 744 N N . LEU A 1 94 ? -1.529 29.375 1.291 1 98.25 94 LEU A N 1
ATOM 745 C CA . LEU A 1 94 ? -2.844 29.969 1.068 1 98.25 94 LEU A CA 1
ATOM 746 C C . LEU A 1 94 ? -3.193 29.969 -0.417 1 98.25 94 LEU A C 1
ATOM 748 O O . LEU A 1 94 ? -4.312 30.312 -0.794 1 98.25 94 LEU A O 1
ATOM 752 N N . GLY A 1 95 ? -2.32 29.516 -1.242 1 97.06 95 GLY A N 1
ATOM 753 C CA . GLY A 1 95 ? -2.609 29.328 -2.654 1 97.06 95 GLY A CA 1
ATOM 754 C C . GLY A 1 95 ? -3.422 28.078 -2.936 1 97.06 95 GLY A C 1
ATOM 755 O O . GLY A 1 95 ? -3.975 27.922 -4.027 1 97.06 95 GLY A O 1
ATOM 756 N N . PHE A 1 96 ? -3.539 27.25 -1.991 1 95.75 96 PHE A N 1
ATOM 757 C CA . PHE A 1 96 ? -4.273 26 -2.146 1 95.75 96 PHE A CA 1
ATOM 758 C C . PHE A 1 96 ? -5.652 26.109 -1.502 1 95.75 96 PHE A C 1
ATOM 760 O O . PHE A 1 96 ? -5.777 26.531 -0.354 1 95.75 96 PHE A O 1
ATOM 767 N N . SER A 1 97 ? -6.637 25.562 -2.166 1 93.75 97 SER A N 1
ATOM 768 C CA . SER A 1 97 ? -8.023 25.75 -1.754 1 93.75 97 SER A CA 1
ATOM 769 C C . SER A 1 97 ? -8.289 25.078 -0.405 1 93.75 97 SER A C 1
ATOM 771 O O . SER A 1 97 ? -9.055 25.609 0.409 1 93.75 97 SER A O 1
ATOM 773 N N . ARG A 1 98 ? -7.703 23.969 -0.16 1 93.56 98 ARG A N 1
ATOM 774 C CA . ARG A 1 98 ? -7.973 23.266 1.093 1 93.56 98 ARG A CA 1
ATOM 775 C C . ARG A 1 98 ? -7.422 24.047 2.283 1 93.56 98 ARG A C 1
ATOM 777 O O . ARG A 1 98 ? -7.98 23.984 3.381 1 93.56 98 ARG A O 1
ATOM 784 N N . VAL A 1 99 ? -6.375 24.75 2.088 1 97.06 99 VAL A N 1
ATOM 785 C CA . VAL A 1 99 ? -5.812 25.578 3.15 1 97.06 99 VAL A CA 1
ATOM 786 C C . VAL A 1 99 ? -6.727 26.781 3.404 1 97.06 99 VAL A C 1
ATOM 788 O O . VAL A 1 99 ? -6.965 27.156 4.555 1 97.06 99 VAL A O 1
ATOM 791 N N . GLN A 1 100 ? -7.219 27.344 2.348 1 97.31 100 GLN A N 1
ATOM 792 C CA . GLN A 1 100 ? -8.172 28.438 2.486 1 97.31 100 GLN A CA 1
ATOM 793 C C . GLN A 1 100 ? -9.414 28 3.248 1 97.31 100 GLN A C 1
ATOM 795 O O . GLN A 1 100 ? -9.93 28.734 4.082 1 97.31 100 GLN A O 1
ATOM 800 N N . ALA A 1 101 ? -9.82 26.844 2.918 1 95.5 101 ALA A N 1
ATOM 801 C CA . ALA A 1 101 ? -10.992 26.312 3.596 1 95.5 101 ALA A CA 1
ATOM 802 C C . ALA A 1 101 ? -10.727 26.109 5.086 1 95.5 101 ALA A C 1
ATOM 804 O O . ALA A 1 101 ? -11.586 26.391 5.922 1 95.5 101 ALA A O 1
ATOM 805 N N . ALA A 1 102 ? -9.625 25.609 5.426 1 97.12 102 ALA A N 1
ATOM 806 C CA . ALA A 1 102 ? -9.25 25.422 6.824 1 97.12 102 ALA A CA 1
ATOM 807 C C . ALA A 1 102 ? -9.18 26.766 7.559 1 97.12 102 ALA A C 1
ATOM 809 O O . ALA A 1 102 ? -9.617 26.875 8.703 1 97.12 102 ALA A O 1
ATOM 810 N N . LEU A 1 103 ? -8.641 27.75 6.902 1 97.88 103 LEU A N 1
ATOM 811 C CA . LEU A 1 103 ? -8.555 29.078 7.477 1 97.88 103 LEU A CA 1
ATOM 812 C C . LEU A 1 103 ? -9.945 29.641 7.762 1 97.88 103 LEU A C 1
ATOM 814 O O . LEU A 1 103 ? -10.195 30.172 8.844 1 97.88 103 LEU A O 1
ATOM 818 N N . ALA A 1 104 ? -10.789 29.5 6.824 1 97 104 ALA A N 1
ATOM 819 C CA . ALA A 1 104 ? -12.156 30 6.992 1 97 104 ALA A CA 1
ATOM 820 C C . ALA A 1 104 ? -12.859 29.281 8.141 1 97 104 ALA A C 1
ATOM 822 O O . ALA A 1 104 ? -13.539 29.906 8.945 1 97 104 ALA A O 1
ATOM 823 N N . GLN A 1 105 ? -12.648 28.031 8.148 1 96.5 105 GLN A N 1
ATOM 824 C CA . GLN A 1 105 ? -13.266 27.234 9.203 1 96.5 105 GLN A CA 1
ATOM 825 C C . GLN A 1 105 ? -12.766 27.672 10.578 1 96.5 105 GLN A C 1
ATOM 827 O O . GLN A 1 105 ? -13.562 27.859 11.5 1 96.5 105 GLN A O 1
ATOM 832 N N . LEU A 1 106 ? -11.539 27.766 10.703 1 96.56 106 LEU A N 1
ATOM 833 C CA . LEU A 1 106 ? -10.945 28.109 11.992 1 96.56 106 LEU A CA 1
ATOM 834 C C . LEU A 1 106 ? -11.266 29.547 12.391 1 96.56 106 LEU A C 1
ATOM 836 O O . LEU A 1 106 ? -11.352 29.859 13.578 1 96.56 106 LEU A O 1
ATOM 840 N N . THR A 1 107 ? -11.414 30.422 11.445 1 96.38 107 THR A N 1
ATOM 841 C CA . THR A 1 107 ? -11.82 31.797 11.719 1 96.38 107 THR A CA 1
ATOM 842 C C . THR A 1 107 ? -13.219 31.828 12.336 1 96.38 107 THR A C 1
ATOM 844 O O . THR A 1 107 ? -13.477 32.625 13.25 1 96.38 107 THR A O 1
ATOM 847 N N . SER A 1 108 ? -14.016 30.953 11.859 1 94.19 108 SER A N 1
ATOM 848 C CA . SER A 1 108 ? -15.406 30.938 12.312 1 94.19 108 SER A CA 1
ATOM 849 C C . SER A 1 108 ? -15.539 30.188 13.641 1 94.19 108 SER A C 1
ATOM 851 O O . SER A 1 108 ? -16.438 30.484 14.43 1 94.19 108 SER A O 1
ATOM 853 N N . LYS A 1 109 ? -14.578 29.297 13.93 1 95.38 109 LYS A N 1
ATOM 854 C CA . LYS A 1 109 ? -14.812 28.391 15.047 1 95.38 109 LYS A CA 1
ATOM 855 C C . LYS A 1 109 ? -13.734 28.531 16.109 1 95.38 109 LYS A C 1
ATOM 857 O O . LYS A 1 109 ? -13.688 27.766 17.062 1 95.38 109 LYS A O 1
ATOM 862 N N . TRP A 1 110 ? -12.891 29.484 15.953 1 95.94 110 TRP A N 1
ATOM 863 C CA . TRP A 1 110 ? -11.75 29.562 16.859 1 95.94 110 TRP A CA 1
ATOM 864 C C . TRP A 1 110 ? -12.211 29.781 18.297 1 95.94 110 TRP A C 1
ATOM 866 O O . TRP A 1 110 ? -11.547 29.359 19.25 1 95.94 110 TRP A O 1
ATOM 876 N N . SER A 1 111 ? -13.375 30.453 18.453 1 95.5 111 SER A N 1
ATOM 877 C CA . SER A 1 111 ? -13.898 30.797 19.766 1 95.5 111 SER A CA 1
ATOM 878 C C . SER A 1 111 ? -14.977 29.812 20.203 1 95.5 111 SER A C 1
ATOM 880 O O . SER A 1 111 ? -16.016 30.219 20.734 1 95.5 111 SER A O 1
ATOM 882 N N . SER A 1 112 ? -14.789 28.562 19.859 1 94.75 112 SER A N 1
ATOM 883 C CA . SER A 1 112 ? -15.625 27.516 20.422 1 94.75 112 SER A CA 1
ATOM 884 C C . SER A 1 112 ? -15.5 27.453 21.938 1 94.75 112 SER A C 1
ATOM 886 O O . SER A 1 112 ? -14.617 28.094 22.516 1 94.75 112 SER A O 1
ATOM 888 N N . PRO A 1 113 ? -16.422 26.75 22.594 1 94.25 113 PRO A N 1
ATOM 889 C CA . PRO A 1 113 ? -16.297 26.641 24.047 1 94.25 113 PRO A CA 1
ATOM 890 C C . PRO A 1 113 ? -14.922 26.172 24.5 1 94.25 113 PRO A C 1
ATOM 892 O O . PRO A 1 113 ? -14.352 26.703 25.453 1 94.25 113 PRO A O 1
ATOM 895 N N . ALA A 1 114 ? -14.43 25.219 23.781 1 95.31 114 ALA A N 1
ATOM 896 C CA . ALA A 1 114 ? -13.094 24.734 24.094 1 95.31 114 ALA A CA 1
ATOM 897 C C . ALA A 1 114 ? -12.039 25.812 23.812 1 95.31 114 ALA A C 1
ATOM 899 O O . ALA A 1 114 ? -11.07 25.953 24.547 1 95.31 114 ALA A O 1
ATOM 900 N N . GLY A 1 115 ? -12.211 26.547 22.766 1 97.12 115 GLY A N 1
ATOM 901 C CA . GLY A 1 115 ? -11.305 27.641 22.438 1 97.12 115 GLY A CA 1
ATOM 902 C C . GLY A 1 115 ? -11.305 28.734 23.484 1 97.12 115 GLY A C 1
ATOM 903 O O . GLY A 1 115 ? -10.25 29.25 23.859 1 97.12 115 GLY A O 1
ATOM 904 N N . ILE A 1 116 ? -12.461 29.062 23.984 1 96.25 116 ILE A N 1
ATOM 905 C CA . ILE A 1 116 ? -12.609 30.078 25 1 96.25 116 ILE A CA 1
ATOM 906 C C . ILE A 1 116 ? -11.984 29.594 26.312 1 96.25 116 ILE A C 1
ATOM 908 O O . ILE A 1 116 ? -11.352 30.375 27.031 1 96.25 116 ILE A O 1
ATOM 912 N N . ALA A 1 117 ? -12.234 28.344 26.578 1 96.06 117 ALA A N 1
ATOM 913 C CA . ALA A 1 117 ? -11.609 27.781 27.766 1 96.06 117 ALA A CA 1
ATOM 914 C C . ALA A 1 117 ? -10.086 27.891 27.688 1 96.06 117 ALA A C 1
ATOM 916 O O . ALA A 1 117 ? -9.43 28.188 28.688 1 96.06 117 ALA A O 1
ATOM 917 N N . GLN A 1 118 ? -9.57 27.641 26.578 1 97.12 118 GLN A N 1
ATOM 918 C CA . GLN A 1 118 ? -8.125 27.766 26.375 1 97.12 118 GLN A CA 1
ATOM 919 C C . GLN A 1 118 ? -7.68 29.219 26.484 1 97.12 118 GLN A C 1
ATOM 921 O O . GLN A 1 118 ? -6.617 29.5 27.047 1 97.12 118 GLN A O 1
ATOM 926 N N . LEU A 1 119 ? -8.422 30.094 25.922 1 97.19 119 LEU A N 1
ATOM 927 C CA . LEU A 1 119 ? -8.141 31.516 26.047 1 97.19 119 LEU A CA 1
ATOM 928 C C . LEU A 1 119 ? -8.07 31.938 27.5 1 97.19 119 LEU A C 1
ATOM 930 O O . LEU A 1 119 ? -7.152 32.656 27.906 1 97.19 119 LEU A O 1
ATOM 934 N N . LYS A 1 120 ? -9.031 31.484 28.266 1 95.44 120 LYS A N 1
ATOM 935 C CA . LYS A 1 120 ? -9.055 31.781 29.688 1 95.44 120 LYS A CA 1
ATOM 936 C C . LYS A 1 120 ? -7.789 31.281 30.375 1 95.44 120 LYS A C 1
ATOM 938 O O . LYS A 1 120 ? -7.195 31.984 31.188 1 95.44 120 LYS A O 1
ATOM 943 N N . ASP A 1 121 ? -7.453 30.125 30.031 1 95.19 121 ASP A N 1
ATOM 944 C CA . ASP A 1 121 ? -6.254 29.531 30.609 1 95.19 121 ASP A CA 1
ATOM 945 C C . ASP A 1 121 ? -5.016 30.375 30.281 1 95.19 121 ASP A C 1
ATOM 947 O O . ASP A 1 121 ? -4.16 30.578 31.141 1 95.19 121 ASP A O 1
ATOM 951 N N . ARG A 1 122 ? -4.898 30.828 29.047 1 95.81 122 ARG A N 1
ATOM 952 C CA . ARG A 1 122 ? -3.77 31.656 28.625 1 95.81 122 ARG A CA 1
ATOM 953 C C . ARG A 1 122 ? -3.738 32.969 29.406 1 95.81 122 ARG A C 1
ATOM 955 O O . ARG A 1 122 ? -2.674 33.438 29.828 1 95.81 122 ARG A O 1
ATOM 962 N N . VAL A 1 123 ? -4.867 33.531 29.578 1 94.62 123 VAL A N 1
ATOM 963 C CA . VAL A 1 123 ? -4.988 34.812 30.281 1 94.62 123 VAL A CA 1
ATOM 964 C C . VAL A 1 123 ? -4.625 34.625 31.75 1 94.62 123 VAL A C 1
ATOM 966 O O . VAL A 1 123 ? -3.869 35.406 32.312 1 94.62 123 VAL A O 1
ATOM 969 N N . GLU A 1 124 ? -5.121 33.594 32.344 1 92.5 124 GLU A N 1
ATOM 970 C CA . GLU A 1 124 ? -4.871 33.344 33.781 1 92.5 124 GLU A CA 1
ATOM 971 C C . GLU A 1 124 ? -3.398 33.031 34.031 1 92.5 124 GLU A C 1
ATOM 973 O O . GLU A 1 124 ? -2.824 33.531 35 1 92.5 124 GLU A O 1
ATOM 978 N N . SER A 1 125 ? -2.865 32.281 33.188 1 91.69 125 SER A N 1
ATOM 979 C CA . SER A 1 125 ? -1.468 31.891 33.375 1 91.69 125 SER A CA 1
ATOM 980 C C . SER A 1 125 ? -0.542 33.094 33.219 1 91.69 125 SER A C 1
ATOM 982 O O . SER A 1 125 ? 0.483 33.188 33.906 1 91.69 125 SER A O 1
ATOM 984 N N . GLN A 1 126 ? -0.906 34.031 32.406 1 91.81 126 GLN A N 1
ATOM 985 C CA . GLN A 1 126 ? -0.029 35.188 32.156 1 91.81 126 GLN A CA 1
ATOM 986 C C . GLN A 1 126 ? -0.429 36.375 33 1 91.81 126 GLN A C 1
ATOM 988 O O . GLN A 1 126 ? 0.325 37.344 33.094 1 91.81 126 GLN A O 1
ATOM 993 N N . GLY A 1 127 ? -1.634 36.312 33.5 1 86.94 127 GLY A N 1
ATOM 994 C CA . GLY A 1 127 ? -2.152 37.406 34.281 1 86.94 127 GLY A CA 1
ATOM 995 C C . GLY A 1 127 ? -1.735 37.375 35.719 1 86.94 127 GLY A C 1
ATOM 996 O O . GLY A 1 127 ? -2.033 38.312 36.5 1 86.94 127 GLY A O 1
ATOM 997 N N . ARG A 1 128 ? -1.093 36.312 36.062 1 82.69 128 ARG A N 1
ATOM 998 C CA . ARG A 1 128 ? -0.668 36.25 37.438 1 82.69 128 ARG A CA 1
ATOM 999 C C . ARG A 1 128 ? 0.194 37.438 37.812 1 82.69 128 ARG A C 1
ATOM 1001 O O . ARG A 1 128 ? 1.2 37.719 37.156 1 82.69 128 ARG A O 1
ATOM 1008 N N . GLY A 1 129 ? -0.247 38.125 38.75 1 76.38 129 GLY A N 1
ATOM 1009 C CA . GLY A 1 129 ? 0.477 39.281 39.25 1 76.38 129 GLY A CA 1
ATOM 1010 C C . GLY A 1 129 ? 0.073 40.594 38.531 1 76.38 129 GLY A C 1
ATOM 1011 O O . GLY A 1 129 ? 0.625 41.656 38.844 1 76.38 129 GLY A O 1
ATOM 1012 N N . ARG A 1 130 ? -0.82 40.469 37.594 1 77.94 130 ARG A N 1
ATOM 1013 C CA . ARG A 1 130 ? -1.277 41.625 36.844 1 77.94 130 ARG A CA 1
ATOM 1014 C C . ARG A 1 130 ? -2.719 41.969 37.188 1 77.94 130 ARG A C 1
ATOM 1016 O O . ARG A 1 130 ? -3.525 42.281 36.312 1 77.94 130 ARG A O 1
ATOM 1023 N N . HIS A 1 131 ? -3.061 41.906 38.438 1 70.19 131 HIS A N 1
ATOM 1024 C CA . HIS A 1 131 ? -4.461 41.906 38.844 1 70.19 131 HIS A CA 1
ATOM 1025 C C . HIS A 1 131 ? -5.098 43.281 38.625 1 70.19 131 HIS A C 1
ATOM 1027 O O . HIS A 1 131 ? -6.324 43.406 38.531 1 70.19 131 HIS A O 1
ATOM 1033 N N . GLN A 1 132 ? -4.391 44.25 38.438 1 65.62 132 GLN A N 1
ATOM 1034 C CA . GLN A 1 132 ? -5.055 45.531 38.281 1 65.62 132 GLN A CA 1
ATOM 1035 C C . GLN A 1 132 ? -4.512 46.312 37.094 1 65.62 132 GLN A C 1
ATOM 1037 O O . GLN A 1 132 ? -4.711 47.531 37 1 65.62 132 GLN A O 1
ATOM 1042 N N . GLN A 1 133 ? -4.145 45.594 36.125 1 79.75 133 GLN A N 1
ATOM 1043 C CA . GLN A 1 133 ? -3.535 46.25 34.969 1 79.75 133 GLN A CA 1
ATOM 1044 C C . GLN A 1 133 ? -4.102 45.719 33.656 1 79.75 133 GLN A C 1
ATOM 1046 O O . GLN A 1 133 ? -4.574 44.562 33.594 1 79.75 133 GLN A O 1
ATOM 1051 N N . CYS A 1 134 ? -4.25 46.688 32.812 1 89.62 134 CYS A N 1
ATOM 1052 C CA . CYS A 1 134 ? -4.543 46.344 31.438 1 89.62 134 CYS A CA 1
ATOM 1053 C C . CYS A 1 134 ? -3.273 45.906 30.703 1 89.62 134 CYS A C 1
ATOM 1055 O O . CYS A 1 134 ? -2.229 46.562 30.844 1 89.62 134 CYS A O 1
ATOM 1057 N N . TRP A 1 135 ? -3.316 44.844 30.109 1 92.94 135 TRP A N 1
ATOM 1058 C CA . TRP A 1 135 ? -2.174 44.344 29.344 1 92.94 135 TRP A CA 1
ATOM 1059 C C . TRP A 1 135 ? -2.631 43.656 28.078 1 92.94 135 TRP A C 1
ATOM 1061 O O . TRP A 1 135 ? -3.824 43.375 27.891 1 92.94 135 TRP A O 1
ATOM 1071 N N . ARG A 1 136 ? -1.667 43.438 27.156 1 94.94 136 ARG A N 1
ATOM 1072 C CA . ARG A 1 136 ? -2.025 42.812 25.875 1 94.94 136 ARG A CA 1
ATOM 1073 C C . ARG A 1 136 ? -1.604 41.344 25.828 1 94.94 136 ARG A C 1
ATOM 1075 O O . ARG A 1 136 ? -0.465 41.031 26.172 1 94.94 136 ARG A O 1
ATOM 1082 N N . LEU A 1 137 ? -2.564 40.531 25.516 1 96.12 137 LEU A N 1
ATOM 1083 C CA . LEU A 1 137 ? -2.293 39.125 25.297 1 96.12 137 LEU A CA 1
ATOM 1084 C C . LEU A 1 137 ? -1.807 38.875 23.859 1 96.12 137 LEU A C 1
ATOM 1086 O O . LEU A 1 137 ? -2.383 39.406 22.906 1 96.12 137 LEU A O 1
ATOM 1090 N N . GLY A 1 138 ? -0.762 38.062 23.75 1 96.25 138 GLY A N 1
ATOM 1091 C CA . GLY A 1 138 ? -0.323 37.531 22.469 1 96.25 138 GLY A CA 1
ATOM 1092 C C . GLY A 1 138 ? 0.456 38.562 21.656 1 96.25 138 GLY A C 1
ATOM 1093 O O . GLY A 1 138 ? -0.026 39.656 21.406 1 96.25 138 GLY A O 1
ATOM 1094 N N . ASN A 1 139 ? 1.619 38.375 21.266 1 96.5 139 ASN A N 1
ATOM 1095 C CA . ASN A 1 139 ? 2.418 39.062 20.266 1 96.5 139 ASN A CA 1
ATOM 1096 C C . ASN A 1 139 ? 2.566 38.25 18.984 1 96.5 139 ASN A C 1
ATOM 1098 O O . ASN A 1 139 ? 3.52 37.469 18.859 1 96.5 139 ASN A O 1
ATOM 1102 N N . LEU A 1 140 ? 1.72 38.562 18 1 97.94 140 LEU A N 1
ATOM 1103 C CA . LEU A 1 140 ? 1.593 37.688 16.828 1 97.94 140 LEU A CA 1
ATOM 1104 C C . LEU A 1 140 ? 2.74 37.938 15.852 1 97.94 140 LEU A C 1
ATOM 1106 O O . LEU A 1 140 ? 2.828 37.281 14.812 1 97.94 140 LEU A O 1
ATOM 1110 N N . ALA A 1 141 ? 3.654 38.844 16.156 1 96.44 141 ALA A N 1
ATOM 1111 C CA . ALA A 1 141 ? 4.855 39.062 15.367 1 96.44 141 ALA A CA 1
ATOM 1112 C C . ALA A 1 141 ? 5.926 38.031 15.68 1 96.44 141 ALA A C 1
ATOM 1114 O O . ALA A 1 141 ? 6.887 37.875 14.93 1 96.44 141 ALA A O 1
ATOM 1115 N N . GLN A 1 142 ? 5.727 37.375 16.766 1 97.06 142 GLN A N 1
ATOM 1116 C CA . GLN A 1 142 ? 6.676 36.344 17.172 1 97.06 142 GLN A CA 1
ATOM 1117 C C . GLN A 1 142 ? 6.516 35.094 16.312 1 97.06 142 GLN A C 1
ATOM 1119 O O . GLN A 1 142 ? 5.465 34.875 15.711 1 97.06 142 GLN A O 1
ATOM 1124 N N . PRO A 1 143 ? 7.629 34.281 16.297 1 97 143 PRO A N 1
ATOM 1125 C CA . PRO A 1 143 ? 7.523 33.031 15.57 1 97 143 PRO A CA 1
ATOM 1126 C C . PRO A 1 143 ? 6.465 32.094 16.156 1 97 143 PRO A C 1
ATOM 1128 O O . PRO A 1 143 ? 6.227 32.094 17.359 1 97 143 PRO A O 1
ATOM 1131 N N . ALA A 1 144 ? 5.91 31.266 15.297 1 98.06 144 ALA A N 1
ATOM 1132 C CA . ALA A 1 144 ? 4.812 30.375 15.664 1 98.06 144 ALA A CA 1
ATOM 1133 C C . ALA A 1 144 ? 5.199 29.484 16.828 1 98.06 144 ALA A C 1
ATOM 1135 O O . ALA A 1 144 ? 4.355 29.141 17.672 1 98.06 144 ALA A O 1
ATOM 1136 N N . LYS A 1 145 ? 6.48 29.062 16.922 1 97.12 145 LYS A N 1
ATOM 1137 C CA . LYS A 1 145 ? 6.91 28.141 17.969 1 97.12 145 LYS A CA 1
ATOM 1138 C C . LYS A 1 145 ? 6.676 28.734 19.359 1 97.12 145 LYS A C 1
ATOM 1140 O O . LYS A 1 145 ? 6.469 28 20.328 1 97.12 145 LYS A O 1
ATOM 1145 N N . LEU A 1 146 ? 6.652 30.016 19.453 1 96.62 146 LEU A N 1
ATOM 1146 C CA . LEU A 1 146 ? 6.418 30.672 20.734 1 96.62 146 LEU A CA 1
ATOM 1147 C C . LEU A 1 146 ? 4.922 30.844 21 1 96.62 146 LEU A C 1
ATOM 1149 O O . LEU A 1 146 ? 4.473 30.75 22.141 1 96.62 146 LEU A O 1
ATOM 1153 N N . LEU A 1 147 ? 4.168 31.031 19.938 1 97.75 147 LEU A N 1
ATOM 1154 C CA . LEU A 1 147 ? 2.732 31.25 20.078 1 97.75 147 LEU A CA 1
ATOM 1155 C C . LEU A 1 147 ? 2.037 29.984 20.594 1 97.75 147 LEU A C 1
ATOM 1157 O O . LEU A 1 147 ? 1.017 30.078 21.281 1 97.75 147 LEU A O 1
ATOM 1161 N N . GLU A 1 148 ? 2.609 28.859 20.281 1 94.31 148 GLU A N 1
ATOM 1162 C CA . GLU A 1 148 ? 2.064 27.562 20.656 1 94.31 148 GLU A CA 1
ATOM 1163 C C . GLU A 1 148 ? 1.771 27.5 22.156 1 94.31 148 GLU A C 1
ATOM 1165 O O . GLU A 1 148 ? 0.803 26.859 22.578 1 94.31 148 GLU A O 1
ATOM 1170 N N . ASP A 1 149 ? 2.627 28.156 22.875 1 92.88 149 ASP A N 1
ATOM 1171 C CA . ASP A 1 149 ? 2.545 28 24.328 1 92.88 149 ASP A CA 1
ATOM 1172 C C . ASP A 1 149 ? 2.002 29.266 24.984 1 92.88 149 ASP A C 1
ATOM 1174 O O . ASP A 1 149 ? 1.802 29.297 26.203 1 92.88 149 ASP A O 1
ATOM 1178 N N . THR A 1 150 ? 1.685 30.266 24.234 1 95.56 150 THR A N 1
ATOM 1179 C CA . THR A 1 150 ? 1.381 31.531 24.891 1 95.56 150 THR A CA 1
ATOM 1180 C C . THR A 1 150 ? -0.027 32 24.531 1 95.56 150 THR A C 1
ATOM 1182 O O . THR A 1 150 ? -0.759 32.5 25.391 1 95.56 150 THR A O 1
ATOM 1185 N N . CYS A 1 151 ? -0.369 31.844 23.297 1 97.94 151 CYS A N 1
ATOM 1186 C CA . CYS A 1 151 ? -1.641 32.469 22.953 1 97.94 151 CYS A CA 1
ATOM 1187 C C . CYS A 1 151 ? -2.361 31.656 21.875 1 97.94 151 CYS A C 1
ATOM 1189 O O . CYS A 1 151 ? -3.264 32.188 21.203 1 97.94 151 CYS A O 1
ATOM 1191 N N . GLN A 1 152 ? -1.913 30.438 21.547 1 98.12 152 GLN A N 1
ATOM 1192 C CA . GLN A 1 152 ? -2.688 29.516 20.719 1 98.12 152 GLN A CA 1
ATOM 1193 C C . GLN A 1 152 ? -3.932 29.031 21.469 1 98.12 152 GLN A C 1
ATOM 1195 O O . GLN A 1 152 ? -3.852 28.609 22.609 1 98.12 152 GLN A O 1
ATOM 1200 N N . VAL A 1 153 ? -5.102 29.031 20.766 1 98.31 153 VAL A N 1
ATOM 1201 C CA . VAL A 1 153 ? -6.305 28.75 21.547 1 98.31 153 VAL A CA 1
ATOM 1202 C C . VAL A 1 153 ? -7.117 27.641 20.875 1 98.31 153 VAL A C 1
ATOM 1204 O O . VAL A 1 153 ? -8.016 27.062 21.5 1 98.31 153 VAL A O 1
ATOM 1207 N N . ASN A 1 154 ? -6.863 27.406 19.578 1 98.12 154 ASN A N 1
ATOM 1208 C CA . ASN A 1 154 ? -7.629 26.406 18.844 1 98.12 154 ASN A CA 1
ATOM 1209 C C . ASN A 1 154 ? -6.879 25.922 17.609 1 98.12 154 ASN A C 1
ATOM 1211 O O . ASN A 1 154 ? -5.84 26.484 17.25 1 98.12 154 ASN A O 1
ATOM 1215 N N . TYR A 1 155 ? -7.324 24.828 17.094 1 97.81 155 TYR A N 1
ATOM 1216 C CA . TYR A 1 155 ? -6.73 24.297 15.867 1 97.81 155 TYR A CA 1
ATOM 1217 C C . TYR A 1 155 ? -7.746 23.469 15.086 1 97.81 155 TYR A C 1
ATOM 1219 O O . TYR A 1 155 ? -8.82 23.156 15.594 1 97.81 155 TYR A O 1
ATOM 1227 N N . THR A 1 156 ? -7.43 23.25 13.875 1 96.81 156 THR A N 1
ATOM 1228 C CA . THR A 1 156 ? -8.172 22.312 13.039 1 96.81 156 THR A CA 1
ATOM 1229 C C . THR A 1 156 ? -7.219 21.453 12.211 1 96.81 156 THR A C 1
ATOM 1231 O O . THR A 1 156 ? -6.109 21.891 11.891 1 96.81 156 THR A O 1
ATOM 1234 N N . VAL A 1 157 ? -7.586 20.25 12.016 1 93.44 157 VAL A N 1
ATOM 1235 C CA . VAL A 1 157 ? -6.828 19.328 11.164 1 93.44 157 VAL A CA 1
ATOM 1236 C C . VAL A 1 157 ? -7.52 19.188 9.812 1 93.44 157 VAL A C 1
ATOM 1238 O O . VAL A 1 157 ? -8.75 19.125 9.742 1 93.44 157 VAL A O 1
ATOM 1241 N N . PHE A 1 158 ? -6.676 19.219 8.789 1 90 158 PHE A N 1
ATOM 1242 C CA . PHE A 1 158 ? -7.242 19.125 7.445 1 90 158 PHE A CA 1
ATOM 1243 C C . PHE A 1 158 ? -6.305 18.375 6.516 1 90 158 PHE A C 1
ATOM 1245 O O . PHE A 1 158 ? -5.168 18.062 6.883 1 90 158 PHE A O 1
ATOM 1252 N N . GLY A 1 159 ? -6.828 18.125 5.328 1 81.62 159 GLY A N 1
ATOM 1253 C CA . GLY A 1 159 ? -6.113 17.281 4.391 1 81.62 159 GLY A CA 1
ATOM 1254 C C . GLY A 1 159 ? -6.562 15.836 4.434 1 81.62 159 GLY A C 1
ATOM 1255 O O . GLY A 1 159 ? -6.84 15.297 5.508 1 81.62 159 GLY A O 1
ATOM 1256 N N . LYS A 1 160 ? -6.867 15.32 3.314 1 69.06 160 LYS A N 1
ATOM 1257 C CA . LYS A 1 160 ? -7.324 13.938 3.223 1 69.06 160 LYS A CA 1
ATOM 1258 C C . LYS A 1 160 ? -6.738 13.242 1.992 1 69.06 160 LYS A C 1
ATOM 1260 O O . LYS A 1 160 ? -6.191 13.906 1.106 1 69.06 160 LYS A O 1
ATOM 1265 N N . TRP A 1 161 ? -6.875 11.938 1.968 1 59.81 161 TRP A N 1
ATOM 1266 C CA . TRP A 1 161 ? -6.352 11.07 0.92 1 59.81 161 TRP A CA 1
ATOM 1267 C C . TRP A 1 161 ? -6.891 11.477 -0.447 1 59.81 161 TRP A C 1
ATOM 1269 O O . TRP A 1 161 ? -6.176 11.406 -1.449 1 59.81 161 TRP A O 1
ATOM 1279 N N . GLY A 1 162 ? -8 12.008 -0.54 1 61.22 162 GLY A N 1
ATOM 1280 C CA . GLY A 1 162 ? -8.664 12.305 -1.799 1 61.22 162 GLY A CA 1
ATOM 1281 C C . GLY A 1 162 ? -8.383 13.711 -2.301 1 61.22 162 GLY A C 1
ATOM 1282 O O . GLY A 1 162 ? -8.898 14.117 -3.344 1 61.22 162 GLY A O 1
ATOM 1283 N N . ASP A 1 163 ? -7.465 14.273 -1.61 1 73.56 163 ASP A N 1
ATOM 1284 C CA . ASP A 1 163 ? -7.121 15.625 -2.037 1 73.56 163 ASP A CA 1
ATOM 1285 C C . ASP A 1 163 ? -6.316 15.609 -3.332 1 73.56 163 ASP A C 1
ATOM 1287 O O . ASP A 1 163 ? -5.684 14.602 -3.662 1 73.56 163 ASP A O 1
ATOM 1291 N N . PRO A 1 164 ? -6.352 16.688 -4.105 1 73.62 164 PRO A N 1
ATOM 1292 C CA . PRO A 1 164 ? -5.504 16.797 -5.297 1 73.62 164 PRO A CA 1
ATOM 1293 C C . PRO A 1 164 ? -4.023 16.594 -4.988 1 73.62 164 PRO A C 1
ATOM 1295 O O . PRO A 1 164 ? -3.523 17.094 -3.977 1 73.62 164 PRO A O 1
ATOM 1298 N N . MET A 1 165 ? -3.387 15.82 -5.855 1 79.75 165 MET A N 1
ATOM 1299 C CA . MET A 1 165 ? -1.951 15.594 -5.703 1 79.75 165 MET A CA 1
ATOM 1300 C C . MET A 1 165 ? -1.157 16.797 -6.215 1 79.75 165 MET A C 1
ATOM 1302 O O . MET A 1 165 ? -0.849 16.875 -7.406 1 79.75 165 MET A O 1
ATOM 1306 N N . ASP A 1 166 ? -0.833 17.625 -5.324 1 89.19 166 ASP A N 1
ATOM 1307 C CA . ASP A 1 166 ? -0.063 18.812 -5.648 1 89.19 166 ASP A CA 1
ATOM 1308 C C . ASP A 1 166 ? 1.081 19.016 -4.66 1 89.19 166 ASP A C 1
ATOM 1310 O O . ASP A 1 166 ? 1.424 18.109 -3.902 1 89.19 166 ASP A O 1
ATOM 1314 N N . ASP A 1 167 ? 1.726 20.141 -4.777 1 93.88 167 ASP A N 1
ATOM 1315 C CA . ASP A 1 167 ? 2.908 20.406 -3.963 1 93.88 167 ASP A CA 1
ATOM 1316 C C . ASP A 1 167 ? 2.568 20.375 -2.473 1 93.88 167 ASP A C 1
ATOM 1318 O O . ASP A 1 167 ? 3.375 19.922 -1.658 1 93.88 167 ASP A O 1
ATOM 1322 N N . PHE A 1 168 ? 1.362 20.875 -2.117 1 94 168 PHE A N 1
ATOM 1323 C CA . PHE A 1 168 ? 0.96 20.844 -0.716 1 94 168 PHE A CA 1
ATOM 1324 C C . PHE A 1 168 ? 0.729 19.406 -0.258 1 94 168 PHE A C 1
ATOM 1326 O O . PHE A 1 168 ? 1.085 19.047 0.865 1 94 168 PHE A O 1
ATOM 1333 N N . TYR A 1 169 ? 0.192 18.672 -1.08 1 88.69 169 TYR A N 1
ATOM 1334 C CA . TYR A 1 169 ? -0.023 17.25 -0.801 1 88.69 169 TYR A CA 1
ATOM 1335 C C . TYR A 1 169 ? 1.294 16.562 -0.487 1 88.69 169 TYR A C 1
ATOM 1337 O O . TYR A 1 169 ? 1.4 15.844 0.512 1 88.69 169 TYR A O 1
ATOM 1345 N N . GLY A 1 170 ? 2.24 16.75 -1.243 1 90.56 170 GLY A N 1
ATOM 1346 C CA . GLY A 1 170 ? 3.535 16.109 -1.051 1 90.56 170 GLY A CA 1
ATOM 1347 C C . GLY A 1 170 ? 4.289 16.641 0.152 1 90.56 170 GLY A C 1
ATOM 1348 O O . GLY A 1 170 ? 5.051 15.914 0.79 1 90.56 170 GLY A O 1
ATOM 1349 N N . ALA A 1 171 ? 4.055 17.828 0.44 1 94.38 171 ALA A N 1
ATOM 1350 C CA . ALA A 1 171 ? 4.809 18.516 1.486 1 94.38 171 ALA A CA 1
ATOM 1351 C C . ALA A 1 171 ? 4.227 18.219 2.865 1 94.38 171 ALA A C 1
ATOM 1353 O O . ALA A 1 171 ? 4.965 17.922 3.809 1 94.38 171 ALA A O 1
ATOM 1354 N N . MET A 1 172 ? 2.873 18.266 2.9 1 92.81 172 MET A N 1
ATOM 1355 C CA . MET A 1 172 ? 2.266 18.328 4.227 1 92.81 172 MET A CA 1
ATOM 1356 C C . MET A 1 172 ? 1.293 17.172 4.438 1 92.81 172 MET A C 1
ATOM 1358 O O . MET A 1 172 ? 0.985 16.828 5.578 1 92.81 172 MET A O 1
ATOM 1362 N N . GLY A 1 173 ? 0.844 16.672 3.428 1 85.62 173 GLY A N 1
ATOM 1363 C CA . GLY A 1 173 ? -0.195 15.672 3.605 1 85.62 173 GLY A CA 1
ATOM 1364 C C . GLY A 1 173 ? -1.337 16.141 4.484 1 85.62 173 GLY A C 1
ATOM 1365 O O . GLY A 1 173 ? -1.946 17.172 4.215 1 85.62 173 GLY A O 1
ATOM 1366 N N . GLU A 1 174 ? -1.664 15.398 5.516 1 85.75 174 GLU A N 1
ATOM 1367 C CA . GLU A 1 174 ? -2.566 15.898 6.547 1 85.75 174 GLU A CA 1
ATOM 1368 C C . GLU A 1 174 ? -1.857 16.875 7.477 1 85.75 174 GLU A C 1
ATOM 1370 O O . GLU A 1 174 ? -0.821 16.547 8.055 1 85.75 174 GLU A O 1
ATOM 1375 N N . ALA A 1 175 ? -2.447 18.016 7.57 1 92.38 175 ALA A N 1
ATOM 1376 C CA . ALA A 1 175 ? -1.779 19.094 8.312 1 92.38 175 ALA A CA 1
ATOM 1377 C C . ALA A 1 175 ? -2.701 19.672 9.383 1 92.38 175 ALA A C 1
ATOM 1379 O O . ALA A 1 175 ? -3.912 19.438 9.359 1 92.38 175 ALA A O 1
ATOM 1380 N N . GLN A 1 176 ? -2.055 20.328 10.281 1 96.44 176 GLN A N 1
ATOM 1381 C CA . GLN A 1 176 ? -2.771 21.047 11.328 1 96.44 176 GLN A CA 1
ATOM 1382 C C . GLN A 1 176 ? -2.621 22.562 11.164 1 96.44 176 GLN A C 1
ATOM 1384 O O . GLN A 1 176 ? -1.518 23.062 10.93 1 96.44 176 GLN A O 1
ATOM 1389 N N . MET A 1 177 ? -3.748 23.234 11.234 1 98.44 177 MET A N 1
ATOM 1390 C CA . MET A 1 177 ? -3.715 24.688 11.305 1 98.44 177 MET A CA 1
ATOM 1391 C C . MET A 1 177 ? -4.078 25.172 12.703 1 98.44 177 MET A C 1
ATOM 1393 O O . MET A 1 177 ? -5.082 24.734 13.273 1 98.44 177 MET A O 1
ATOM 1397 N N . ASN A 1 178 ? -3.287 26.047 13.188 1 98.5 178 ASN A N 1
ATOM 1398 C CA . ASN A 1 178 ? -3.504 26.609 14.508 1 98.5 178 ASN A CA 1
ATOM 1399 C C . ASN A 1 178 ? -3.895 28.078 14.43 1 98.5 178 ASN A C 1
ATOM 1401 O O . ASN A 1 178 ? -3.59 28.75 13.445 1 98.5 178 ASN A O 1
ATOM 1405 N N . VAL A 1 179 ? -4.566 28.516 15.484 1 98.75 179 VAL A N 1
ATOM 1406 C CA . VAL A 1 179 ? -4.906 29.938 15.586 1 98.75 179 VAL A CA 1
ATOM 1407 C C . VAL A 1 179 ? -4.469 30.484 16.938 1 98.75 179 VAL A C 1
ATOM 1409 O O . VAL A 1 179 ? -4.766 29.891 17.984 1 98.75 179 VAL A O 1
ATOM 1412 N N . ALA A 1 180 ? -3.703 31.484 16.891 1 98.62 180 ALA A N 1
ATOM 1413 C CA . ALA A 1 180 ? -3.338 32.281 18.047 1 98.62 180 ALA A CA 1
ATOM 1414 C C . ALA A 1 180 ? -4.094 33.625 18.047 1 98.62 180 ALA A C 1
ATOM 1416 O O . ALA A 1 180 ? -4.562 34.062 17 1 98.62 180 ALA A O 1
ATOM 1417 N N . VAL A 1 181 ? -4.219 34.219 19.25 1 98.69 181 VAL A N 1
ATOM 1418 C CA . VAL A 1 181 ? -5.023 35.438 19.328 1 98.69 181 VAL A CA 1
ATOM 1419 C C . VAL A 1 181 ? -4.227 36.531 20.016 1 98.69 181 VAL A C 1
ATOM 1421 O O . VAL A 1 181 ? -3.291 36.25 20.766 1 98.69 181 VAL A O 1
ATOM 1424 N N . SER A 1 182 ? -4.582 37.719 19.688 1 98.44 182 SER A N 1
ATOM 1425 C CA . SER A 1 182 ? -4.035 38.906 20.328 1 98.44 182 SER A CA 1
ATOM 1426 C C . SER A 1 182 ? -5.137 39.906 20.688 1 98.44 182 SER A C 1
ATOM 1428 O O . SER A 1 182 ? -6.094 40.094 19.938 1 98.44 182 SER A O 1
ATOM 1430 N N . GLY A 1 183 ? -5.027 40.469 21.891 1 97.69 183 GLY A N 1
ATOM 1431 C CA . GLY A 1 183 ? -6.027 41.406 22.359 1 97.69 183 GLY A CA 1
ATOM 1432 C C . GLY A 1 183 ? -5.707 42 23.719 1 97.69 183 GLY A C 1
ATOM 1433 O O . GLY A 1 183 ? -4.703 41.625 24.328 1 97.69 183 GLY A O 1
ATOM 1434 N N . ASN A 1 184 ? -6.629 42.906 24.156 1 96.5 184 ASN A N 1
ATOM 1435 C CA . ASN A 1 184 ? -6.465 43.562 25.438 1 96.5 184 ASN A CA 1
ATOM 1436 C C . ASN A 1 184 ? -7.168 42.781 26.562 1 96.5 184 ASN A C 1
ATOM 1438 O O . ASN A 1 184 ? -8.273 42.281 26.359 1 96.5 184 ASN A O 1
ATOM 1442 N N . VAL A 1 185 ? -6.422 42.656 27.688 1 95.56 185 VAL A N 1
ATOM 1443 C CA . VAL A 1 185 ? -6.973 42 28.875 1 95.56 185 VAL A CA 1
ATOM 1444 C C . VAL A 1 185 ? -7.176 43.031 29.969 1 95.56 185 VAL A C 1
ATOM 1446 O O . VAL A 1 185 ? -6.25 43.75 30.328 1 95.56 185 VAL A O 1
ATOM 1449 N N . PHE A 1 186 ? -8.398 43.094 30.422 1 93.69 186 PHE A N 1
ATOM 1450 C CA . PHE A 1 186 ? -8.758 43.906 31.578 1 93.69 186 PHE A CA 1
ATOM 1451 C C . PHE A 1 186 ? -9.039 43.062 32.812 1 93.69 186 PHE A C 1
ATOM 1453 O O . PHE A 1 186 ? -10.109 42.469 32.906 1 93.69 186 PHE A O 1
ATOM 1460 N N . SER A 1 187 ? -8.062 43.094 33.688 1 89.44 187 SER A N 1
ATOM 1461 C CA . SER A 1 187 ? -8.219 42.281 34.906 1 89.44 187 SER A CA 1
ATOM 1462 C C . SER A 1 187 ? -9.266 42.875 35.812 1 89.44 187 SER A C 1
ATOM 1464 O O . SER A 1 187 ? -9.289 44.094 36.062 1 89.44 187 SER A O 1
ATOM 1466 N N . ARG A 1 188 ? -10.227 42.031 36.281 1 84.88 188 ARG A N 1
ATOM 1467 C CA . ARG A 1 188 ? -11.281 42.469 37.188 1 84.88 188 ARG A CA 1
ATOM 1468 C C . ARG A 1 188 ? -11.219 41.719 38.5 1 84.88 188 ARG A C 1
ATOM 1470 O O . ARG A 1 188 ? -12.25 41.375 39.094 1 84.88 188 ARG A O 1
ATOM 1477 N N . GLY A 1 189 ? -10.156 41.375 38.938 1 80.69 189 GLY A N 1
ATOM 1478 C CA . GLY A 1 189 ? -9.945 40.594 40.156 1 80.69 189 GLY A CA 1
ATOM 1479 C C . GLY A 1 189 ? -9.484 39.188 39.875 1 80.69 189 GLY A C 1
ATOM 1480 O O . GLY A 1 189 ? -9.305 38.781 38.719 1 80.69 189 GLY A O 1
ATOM 1481 N N . PRO A 1 190 ? -9.227 38.438 41.094 1 78.19 190 PRO A N 1
ATOM 1482 C CA . PRO A 1 190 ? -8.75 37.062 40.906 1 78.19 190 PRO A CA 1
ATOM 1483 C C . PRO A 1 190 ? -9.734 36.188 40.156 1 78.19 190 PRO A C 1
ATOM 1485 O O . PRO A 1 190 ? -10.898 36.062 40.531 1 78.19 190 PRO A O 1
ATOM 1488 N N . GLY A 1 191 ? -9.305 35.656 39 1 82.5 191 GLY A N 1
ATOM 1489 C CA . GLY A 1 191 ? -10.102 34.719 38.219 1 82.5 191 GLY A CA 1
ATOM 1490 C C . GLY A 1 191 ? -11.141 35.406 37.344 1 82.5 191 GLY A C 1
ATOM 1491 O O . GLY A 1 191 ? -11.938 34.75 36.688 1 82.5 191 GLY A O 1
ATOM 1492 N N . ARG A 1 192 ? -11.102 36.719 37.438 1 89.31 192 ARG A N 1
ATOM 1493 C CA . ARG A 1 192 ? -12.07 37.469 36.625 1 89.31 192 ARG A CA 1
ATOM 1494 C C . ARG A 1 192 ? -11.367 38.406 35.656 1 89.31 192 ARG A C 1
ATOM 1496 O O . ARG A 1 192 ? -10.383 39.062 36 1 89.31 192 ARG A O 1
ATOM 1503 N N . ALA A 1 193 ? -11.812 38.406 34.406 1 92.44 193 ALA A N 1
ATOM 1504 C CA . ALA A 1 193 ? -11.195 39.25 33.406 1 92.44 193 ALA A CA 1
ATOM 1505 C C . ALA A 1 193 ? -12.156 39.531 32.25 1 92.44 193 ALA A C 1
ATOM 1507 O O . ALA A 1 193 ? -13.078 38.75 31.984 1 92.44 193 ALA A O 1
ATOM 1508 N N . ARG A 1 194 ? -11.992 40.688 31.703 1 94.75 194 ARG A N 1
ATOM 1509 C CA . ARG A 1 194 ? -12.57 41.062 30.406 1 94.75 194 ARG A CA 1
ATOM 1510 C C . ARG A 1 194 ? -11.508 41.094 29.328 1 94.75 194 ARG A C 1
ATOM 1512 O O . ARG A 1 194 ? -10.438 41.688 29.516 1 94.75 194 ARG A O 1
ATOM 1519 N N . VAL A 1 195 ? -11.773 40.438 28.219 1 96.25 195 VAL A N 1
ATOM 1520 C CA . VAL A 1 195 ? -10.789 40.344 27.141 1 96.25 195 VAL A CA 1
ATOM 1521 C C . VAL A 1 195 ? -11.414 40.844 25.844 1 96.25 195 VAL A C 1
ATOM 1523 O O . VAL A 1 195 ? -12.578 40.531 25.547 1 96.25 195 VAL A O 1
ATOM 1526 N N . GLU A 1 196 ? -10.648 41.656 25.109 1 97.38 196 GLU A N 1
ATOM 1527 C CA . GLU A 1 196 ? -11.062 42.156 23.797 1 97.38 196 GLU A CA 1
ATOM 1528 C C . GLU A 1 196 ? -10.07 41.719 22.703 1 97.38 196 GLU A C 1
ATOM 1530 O O . GLU A 1 196 ? -9.055 42.406 22.5 1 97.38 196 GLU A O 1
ATOM 1535 N N . ILE A 1 197 ? -10.461 40.688 21.984 1 98.06 197 ILE A N 1
ATOM 1536 C CA . ILE A 1 197 ? -9.594 40.156 20.938 1 98.06 197 ILE A CA 1
ATOM 1537 C C . ILE A 1 197 ? -9.797 40.938 19.641 1 98.06 197 ILE A C 1
ATOM 1539 O O . ILE A 1 197 ? -10.914 41.031 19.141 1 98.06 197 ILE A O 1
ATOM 1543 N N . ASP A 1 198 ? -8.68 41.406 19.031 1 97.81 198 ASP A N 1
ATOM 1544 C CA . ASP A 1 198 ? -8.852 42.219 17.828 1 97.81 198 ASP A CA 1
ATOM 1545 C C . ASP A 1 198 ? -8 41.688 16.688 1 97.81 198 ASP A C 1
ATOM 1547 O O . ASP A 1 198 ? -8.055 42.219 15.57 1 97.81 198 ASP A O 1
ATOM 1551 N N . GLU A 1 199 ? -7.203 40.688 16.938 1 98.31 199 GLU A N 1
ATOM 1552 C CA . GLU A 1 199 ? -6.359 40.125 15.883 1 98.31 199 GLU A CA 1
ATOM 1553 C C . GLU A 1 199 ? -6.199 38.594 16.062 1 98.31 199 GLU A C 1
ATOM 1555 O O . GLU A 1 199 ? -6.09 38.125 17.172 1 98.31 199 GLU A O 1
ATOM 1560 N N . LEU A 1 200 ? -6.234 37.875 14.938 1 98.56 200 LEU A N 1
ATOM 1561 C CA . LEU A 1 200 ? -5.992 36.438 14.891 1 98.56 200 LEU A CA 1
ATOM 1562 C C . LEU A 1 200 ? -4.719 36.156 14.102 1 98.56 200 LEU A C 1
ATOM 1564 O O . LEU A 1 200 ? -4.383 36.844 13.156 1 98.56 200 LEU A O 1
ATOM 1568 N N . GLY A 1 201 ? -3.953 35.156 14.523 1 98.75 201 GLY A N 1
ATOM 1569 C CA . GLY A 1 201 ? -2.787 34.656 13.82 1 98.75 201 GLY A CA 1
ATOM 1570 C C . GLY A 1 201 ? -2.885 33.188 13.508 1 98.75 201 GLY A C 1
ATOM 1571 O O . GLY A 1 201 ? -3.059 32.344 14.406 1 98.75 201 GLY A O 1
ATOM 1572 N N . PHE A 1 202 ? -2.754 32.875 12.242 1 98.88 202 PHE A N 1
ATOM 1573 C CA . PHE A 1 202 ? -2.881 31.484 11.797 1 98.88 202 PHE A CA 1
ATOM 1574 C C . PHE A 1 202 ? -1.532 30.938 11.344 1 98.88 202 PHE A C 1
ATOM 1576 O O . PHE A 1 202 ? -0.75 31.641 10.711 1 98.88 202 PHE A O 1
ATOM 1583 N N . TYR A 1 203 ? -1.254 29.688 11.633 1 98.75 203 TYR A N 1
ATOM 1584 C CA . TYR A 1 203 ? -0.033 29.047 11.164 1 98.75 203 TYR A CA 1
ATOM 1585 C C . TYR A 1 203 ? -0.22 27.531 11.062 1 98.75 203 TYR A C 1
ATOM 1587 O O . TYR A 1 203 ? -1.15 26.969 11.648 1 98.75 203 TYR A O 1
ATOM 1595 N N . LEU A 1 204 ? 0.649 26.922 10.305 1 98.62 204 LEU A N 1
ATOM 1596 C CA . LEU A 1 204 ? 0.576 25.484 10.055 1 98.62 204 LEU A CA 1
ATOM 1597 C C . LEU A 1 204 ? 1.617 24.734 10.883 1 98.62 204 LEU A C 1
ATOM 1599 O O . LEU A 1 204 ? 2.709 25.25 11.133 1 98.62 204 LEU A O 1
ATOM 1603 N N . ARG A 1 205 ? 1.235 23.547 11.258 1 97.81 205 ARG A N 1
ATOM 1604 C CA . ARG A 1 205 ? 2.086 22.625 12 1 97.81 205 ARG A CA 1
ATOM 1605 C C . ARG A 1 205 ? 1.999 21.219 11.422 1 97.81 205 ARG A C 1
ATOM 1607 O O . ARG A 1 205 ? 0.912 20.75 11.086 1 97.81 205 ARG A O 1
ATOM 1614 N N . ASP A 1 206 ? 3.17 20.562 11.273 1 96.06 206 ASP A N 1
ATOM 1615 C CA . ASP A 1 206 ? 3.191 19.188 10.781 1 96.06 206 ASP A CA 1
ATOM 1616 C C . ASP A 1 206 ? 4.434 18.453 11.273 1 96.06 206 ASP A C 1
ATOM 1618 O O . ASP A 1 206 ? 5.441 19.078 11.617 1 96.06 206 ASP A O 1
ATOM 1622 N N . ALA A 1 207 ? 4.285 17.172 11.422 1 95.31 207 ALA A N 1
ATOM 1623 C CA . ALA A 1 207 ? 5.414 16.281 11.703 1 95.31 207 ALA A CA 1
ATOM 1624 C C . ALA A 1 207 ? 5.902 15.602 10.43 1 95.31 207 ALA A C 1
ATOM 1626 O O . ALA A 1 207 ? 5.152 14.852 9.797 1 95.31 207 ALA A O 1
ATOM 1627 N N . TYR A 1 208 ? 7.129 15.898 10.016 1 96.5 208 TYR A N 1
ATOM 1628 C CA . TYR A 1 208 ? 7.719 15.234 8.859 1 96.5 208 TYR A CA 1
ATOM 1629 C C . TYR A 1 208 ? 8.5 14 9.281 1 96.5 208 TYR A C 1
ATOM 1631 O O . TYR A 1 208 ? 9.68 14.094 9.625 1 96.5 208 TYR A O 1
ATOM 1639 N N . ASP A 1 209 ? 7.867 12.859 9.195 1 94.69 209 ASP A N 1
ATOM 1640 C CA . ASP A 1 209 ? 8.469 11.609 9.648 1 94.69 209 ASP A CA 1
ATOM 1641 C C . ASP A 1 209 ? 7.918 10.422 8.875 1 94.69 209 ASP A C 1
ATOM 1643 O O . ASP A 1 209 ? 6.91 10.547 8.172 1 94.69 209 ASP A O 1
ATOM 1647 N N . PHE A 1 210 ? 8.586 9.328 8.938 1 91.56 210 PHE A N 1
ATOM 1648 C CA . PHE A 1 210 ? 8.18 8.117 8.234 1 91.56 210 PHE A CA 1
ATOM 1649 C C . PHE A 1 210 ? 7.973 6.969 9.219 1 91.56 210 PHE A C 1
ATOM 1651 O O . PHE A 1 210 ? 8.281 5.816 8.906 1 91.56 210 PHE A O 1
ATOM 1658 N N . ASN A 1 211 ? 7.473 7.359 10.375 1 88.69 211 ASN A N 1
ATOM 1659 C CA . ASN A 1 211 ? 7.152 6.367 11.391 1 88.69 211 ASN A CA 1
ATOM 1660 C C . ASN A 1 211 ? 5.73 5.832 11.227 1 88.69 211 ASN A C 1
ATOM 1662 O O . ASN A 1 211 ? 4.836 6.555 10.789 1 88.69 211 ASN A O 1
ATOM 1666 N N . ASP A 1 212 ? 5.387 4.508 11.312 1 80 212 ASP A N 1
ATOM 1667 C CA . ASP A 1 212 ? 4.059 3.928 11.125 1 80 212 ASP A CA 1
ATOM 1668 C C . ASP A 1 212 ? 3.223 4.043 12.398 1 80 212 ASP A C 1
ATOM 1670 O O . ASP A 1 212 ? 1.992 4.031 12.344 1 80 212 ASP A O 1
ATOM 1674 N N . ASP A 1 213 ? 3.656 4.445 13.32 1 71.81 213 ASP A N 1
ATOM 1675 C CA . ASP A 1 213 ? 2.973 4.574 14.609 1 71.81 213 ASP A CA 1
ATOM 1676 C C . ASP A 1 213 ? 1.898 3.5 14.766 1 71.81 213 ASP A C 1
ATOM 1678 O O . ASP A 1 213 ? 0.769 3.797 15.156 1 71.81 213 ASP A O 1
ATOM 1682 N N . GLY A 1 214 ? 2.213 2.193 14.352 1 66.62 214 GLY A N 1
ATOM 1683 C CA . GLY A 1 214 ? 1.265 1.099 14.477 1 66.62 214 GLY A CA 1
ATOM 1684 C C . GLY A 1 214 ? 0.255 1.05 13.352 1 66.62 214 GLY A C 1
ATOM 1685 O O . GLY A 1 214 ? -0.673 0.238 13.375 1 66.62 214 GLY A O 1
ATOM 1686 N N . ASN A 1 215 ? 0.441 1.944 12.477 1 64.94 215 ASN A N 1
ATOM 1687 C CA . ASN A 1 215 ? -0.49 2.002 11.352 1 64.94 215 ASN A CA 1
ATOM 1688 C C . ASN A 1 215 ? -0.027 1.124 10.195 1 64.94 215 ASN A C 1
ATOM 1690 O O . ASN A 1 215 ? 0.577 1.615 9.242 1 64.94 215 ASN A O 1
ATOM 1694 N N . PHE A 1 216 ? -0.158 -0.165 10.289 1 67.44 216 PHE A N 1
ATOM 1695 C CA . PHE A 1 216 ? 0.146 -1.099 9.211 1 67.44 216 PHE A CA 1
ATOM 1696 C C . PHE A 1 216 ? -1.096 -1.381 8.375 1 67.44 216 PHE A C 1
ATOM 1698 O O . PHE A 1 216 ? -2.219 -1.311 8.883 1 67.44 216 PHE A O 1
ATOM 1705 N N . ILE A 1 217 ? -0.733 -1.462 7.184 1 70.75 217 ILE A N 1
ATOM 1706 C CA . ILE A 1 217 ? -1.887 -1.677 6.316 1 70.75 217 ILE A CA 1
ATOM 1707 C C . ILE A 1 217 ? -1.825 -3.078 5.715 1 70.75 217 ILE A C 1
ATOM 1709 O O . ILE A 1 217 ? -0.767 -3.713 5.707 1 70.75 217 ILE A O 1
ATOM 1713 N N . SER A 1 218 ? -2.947 -3.508 5.383 1 75.06 218 SER A N 1
ATOM 1714 C CA . SER A 1 218 ? -3.068 -4.762 4.648 1 75.06 218 SER A CA 1
ATOM 1715 C C . SER A 1 218 ? -2.346 -4.688 3.307 1 75.06 218 SER A C 1
ATOM 1717 O O . SER A 1 218 ? -2.088 -3.598 2.793 1 75.06 218 SER A O 1
ATOM 1719 N N . GLN A 1 219 ? -1.939 -5.875 2.73 1 74.06 219 GLN A N 1
ATOM 1720 C CA . GLN A 1 219 ? -1.238 -5.938 1.452 1 74.06 219 GLN A CA 1
ATOM 1721 C C . GLN A 1 219 ? -2.008 -5.195 0.365 1 74.06 219 GLN A C 1
ATOM 1723 O O . GLN A 1 219 ? -3.168 -5.512 0.091 1 74.06 219 GLN A O 1
ATOM 1728 N N . PRO A 1 220 ? -1.338 -4.133 -0.188 1 77.56 220 PRO A N 1
ATOM 1729 C CA . PRO A 1 220 ? -1.991 -3.438 -1.298 1 77.56 220 PRO A CA 1
ATOM 1730 C C . PRO A 1 220 ? -2.037 -4.273 -2.574 1 77.56 220 PRO A C 1
ATOM 1732 O O . PRO A 1 220 ? -1.077 -4.984 -2.887 1 77.56 220 PRO A O 1
ATOM 1735 N N . LEU A 1 221 ? -3.117 -4.23 -3.271 1 78.75 221 LEU A N 1
ATOM 1736 C CA . LEU A 1 221 ? -3.314 -4.98 -4.508 1 78.75 221 LEU A CA 1
ATOM 1737 C C . LEU A 1 221 ? -3.258 -4.059 -5.719 1 78.75 221 LEU A C 1
ATOM 1739 O O . LEU A 1 221 ? -3.445 -4.504 -6.855 1 78.75 221 LEU A O 1
ATOM 1743 N N . GLY A 1 222 ? -3.016 -2.732 -5.473 1 78.38 222 GLY A N 1
ATOM 1744 C CA . GLY A 1 222 ? -2.943 -1.762 -6.551 1 78.38 222 GLY A CA 1
ATOM 1745 C C . GLY A 1 222 ? -3.838 -0.557 -6.328 1 78.38 222 GLY A C 1
ATOM 1746 O O . GLY A 1 222 ? -4.59 -0.506 -5.355 1 78.38 222 GLY A O 1
ATOM 1747 N N . CYS A 1 223 ? -3.666 0.444 -7.188 1 80.69 223 CYS A N 1
ATOM 1748 C CA . CYS A 1 223 ? -4.543 1.609 -7.227 1 80.69 223 CYS A CA 1
ATOM 1749 C C . CYS A 1 223 ? -5.555 1.489 -8.359 1 80.69 223 CYS A C 1
ATOM 1751 O O . CYS A 1 223 ? -5.195 1.598 -9.531 1 80.69 223 CYS A O 1
ATOM 1753 N N . TRP A 1 224 ? -6.789 1.287 -7.965 1 82.69 224 TRP A N 1
ATOM 1754 C CA . TRP A 1 224 ? -7.816 0.945 -8.938 1 82.69 224 TRP A CA 1
ATOM 1755 C C . TRP A 1 224 ? -8.805 2.092 -9.109 1 82.69 224 TRP A C 1
ATOM 1757 O O . TRP A 1 224 ? -9.109 2.811 -8.156 1 82.69 224 TRP A O 1
ATOM 1767 N N . GLY A 1 225 ? -9.297 2.236 -10.305 1 83.06 225 GLY A N 1
ATOM 1768 C CA . GLY A 1 225 ? -10.383 3.135 -10.68 1 83.06 225 GLY A CA 1
ATOM 1769 C C . GLY A 1 225 ? -11.078 2.727 -11.961 1 83.06 225 GLY A C 1
ATOM 1770 O O . GLY A 1 225 ? -10.773 1.683 -12.539 1 83.06 225 GLY A O 1
ATOM 1771 N N . PHE A 1 226 ? -11.992 3.58 -12.391 1 85.56 226 PHE A N 1
ATOM 1772 C CA . PHE A 1 226 ? -12.789 3.27 -13.578 1 85.56 226 PHE A CA 1
ATOM 1773 C C . PHE A 1 226 ? -11.898 3.154 -14.805 1 85.56 226 PHE A C 1
ATOM 1775 O O . PHE A 1 226 ? -12.227 2.43 -15.75 1 85.56 226 PHE A O 1
ATOM 1782 N N . GLU A 1 227 ? -10.797 3.729 -14.773 1 83.81 227 GLU A N 1
ATOM 1783 C CA . GLU A 1 227 ? -9.953 3.791 -15.969 1 83.81 227 GLU A CA 1
ATOM 1784 C C . GLU A 1 227 ? -8.883 2.701 -15.945 1 83.81 227 GLU A C 1
ATOM 1786 O O . GLU A 1 227 ? -8.094 2.582 -16.891 1 83.81 227 GLU A O 1
ATOM 1791 N N . GLY A 1 228 ? -8.859 2.041 -14.875 1 83.38 228 GLY A N 1
ATOM 1792 C CA . GLY A 1 228 ? -7.895 0.951 -14.844 1 83.38 228 GLY A CA 1
ATOM 1793 C C . GLY A 1 228 ? -7.156 0.839 -13.523 1 83.38 228 GLY A C 1
ATOM 1794 O O . GLY A 1 228 ? -7.719 1.14 -12.469 1 83.38 228 GLY A O 1
ATOM 1795 N N . VAL A 1 229 ? -6 0.252 -13.617 1 79.31 229 VAL A N 1
ATOM 1796 C CA . VAL A 1 229 ? -5.168 0.037 -12.438 1 79.31 229 VAL A CA 1
ATOM 1797 C C . VAL A 1 229 ? -3.779 0.629 -12.664 1 79.31 229 VAL A C 1
ATOM 1799 O O . VAL A 1 229 ? -3.281 0.637 -13.797 1 79.31 229 VAL A O 1
ATOM 1802 N N . GLU A 1 230 ? -3.297 1.309 -11.594 1 75.5 230 GLU A N 1
ATOM 1803 C CA . GLU A 1 230 ? -1.909 1.76 -11.547 1 75.5 230 GLU A CA 1
ATOM 1804 C C . GLU A 1 230 ? -1.134 1.053 -10.438 1 75.5 230 GLU A C 1
ATOM 1806 O O . GLU A 1 230 ? -1.642 0.886 -9.328 1 75.5 230 GLU A O 1
ATOM 1811 N N . CYS A 1 231 ? 0.017 0.772 -10.656 1 64.25 231 CYS A N 1
ATOM 1812 C CA . CYS A 1 231 ? 0.913 0.073 -9.742 1 64.25 231 CYS A CA 1
ATOM 1813 C C . CYS A 1 231 ? 0.246 -1.172 -9.172 1 64.25 231 CYS A C 1
ATOM 1815 O O . CYS A 1 231 ? -0.557 -1.079 -8.242 1 64.25 231 CYS A O 1
ATOM 1817 N N . GLY A 1 232 ? 0.05 -2.188 -9.773 1 57.34 232 GLY A N 1
ATOM 1818 C CA . GLY A 1 232 ? -0.648 -3.422 -9.453 1 57.34 232 GLY A CA 1
ATOM 1819 C C . GLY A 1 232 ? -0.06 -4.148 -8.258 1 57.34 232 GLY A C 1
ATOM 1820 O O . GLY A 1 232 ? 0.833 -3.627 -7.59 1 57.34 232 GLY A O 1
ATOM 1821 N N . ILE A 1 233 ? -0.843 -5.102 -7.664 1 48.75 233 ILE A N 1
ATOM 1822 C CA . ILE A 1 233 ? -0.714 -6.004 -6.527 1 48.75 233 ILE A CA 1
ATOM 1823 C C . ILE A 1 233 ? 0.761 -6.316 -6.281 1 48.75 233 ILE A C 1
ATOM 1825 O O . ILE A 1 233 ? 1.196 -6.422 -5.133 1 48.75 233 ILE A O 1
ATOM 1829 N N . HIS A 1 234 ? 1.508 -6.543 -7.191 1 45.81 234 HIS A N 1
ATOM 1830 C CA . HIS A 1 234 ? 2.867 -7.004 -6.922 1 45.81 234 HIS A CA 1
ATOM 1831 C C . HIS A 1 234 ? 3.883 -5.898 -7.195 1 45.81 234 HIS A C 1
ATOM 1833 O O . HIS A 1 234 ? 5.074 -6.176 -7.359 1 45.81 234 HIS A O 1
ATOM 1839 N N . THR A 1 235 ? 3.486 -4.566 -7.488 1 50.78 235 THR A N 1
ATOM 1840 C CA . THR A 1 235 ? 4.5 -3.518 -7.504 1 50.78 235 THR A CA 1
ATOM 1841 C C . THR A 1 235 ? 5.527 -3.738 -6.398 1 50.78 235 THR A C 1
ATOM 1843 O O . THR A 1 235 ? 5.195 -4.266 -5.332 1 50.78 235 THR A O 1
ATOM 1846 N N . GLN A 1 236 ? 6.785 -3.877 -6.949 1 53.59 236 GLN A N 1
ATOM 1847 C CA . GLN A 1 236 ? 7.852 -4.113 -5.984 1 53.59 236 GLN A CA 1
ATOM 1848 C C . GLN A 1 236 ? 7.598 -3.355 -4.684 1 53.59 236 GLN A C 1
ATOM 1850 O O . GLN A 1 236 ? 7.395 -2.139 -4.699 1 53.59 236 GLN A O 1
ATOM 1855 N N . VAL A 1 237 ? 7.211 -4.105 -3.799 1 56.97 237 VAL A N 1
ATOM 1856 C CA . VAL A 1 237 ? 6.945 -3.562 -2.473 1 56.97 237 VAL A CA 1
ATOM 1857 C C . VAL A 1 237 ? 8.234 -3.027 -1.861 1 56.97 237 VAL A C 1
ATOM 1859 O O . VAL A 1 237 ? 8.258 -2.607 -0.702 1 56.97 237 VAL A O 1
ATOM 1862 N N . SER A 1 238 ? 9.375 -3.031 -2.852 1 66.19 238 SER A N 1
ATOM 1863 C CA . SER A 1 238 ? 10.57 -2.453 -2.246 1 66.19 238 SER A CA 1
ATOM 1864 C C . SER A 1 238 ? 11.32 -1.567 -3.236 1 66.19 238 SER A C 1
ATOM 1866 O O . SER A 1 238 ? 11.773 -2.039 -4.281 1 66.19 238 SER A O 1
ATOM 1868 N N . VAL A 1 239 ? 11.398 -0.41 -3.086 1 75.69 239 VAL A N 1
ATOM 1869 C CA . VAL A 1 239 ? 12.195 0.545 -3.848 1 75.69 239 VAL A CA 1
ATOM 1870 C C . VAL A 1 239 ? 13.664 0.402 -3.479 1 75.69 239 VAL A C 1
ATOM 1872 O O . VAL A 1 239 ? 14.008 0.223 -2.305 1 75.69 239 VAL A O 1
ATOM 1875 N N . PRO A 1 240 ? 14.5 0.319 -4.547 1 80.56 240 PRO A N 1
ATOM 1876 C CA . PRO A 1 240 ? 15.93 0.261 -4.227 1 80.56 240 PRO A CA 1
ATOM 1877 C C . PRO A 1 240 ? 16.375 1.409 -3.326 1 80.56 240 PRO A C 1
ATOM 1879 O O . PRO A 1 240 ? 15.922 2.545 -3.496 1 80.56 240 PRO A O 1
ATOM 1882 N N . LEU A 1 241 ? 17.234 1.062 -2.389 1 86.44 241 LEU A N 1
ATOM 1883 C CA . LEU A 1 241 ? 17.719 2.049 -1.433 1 86.44 241 LEU A CA 1
ATOM 1884 C C . LEU A 1 241 ? 19.094 2.562 -1.841 1 86.44 241 LEU A C 1
ATOM 1886 O O . LEU A 1 241 ? 19.609 3.521 -1.255 1 86.44 241 LEU A O 1
ATOM 1890 N N . GLU A 1 242 ? 19.672 1.782 -2.812 1 82.75 242 GLU A N 1
ATOM 1891 C CA . GLU A 1 242 ? 20.984 2.146 -3.316 1 82.75 242 GLU A CA 1
ATOM 1892 C C . GLU A 1 242 ? 21.047 2.025 -4.836 1 82.75 242 GLU A C 1
ATOM 1894 O O . GLU A 1 242 ? 20.156 1.457 -5.457 1 82.75 242 GLU A O 1
ATOM 1899 N N . ASP A 1 243 ? 22.141 2.576 -5.312 1 81.44 243 ASP A N 1
ATOM 1900 C CA . ASP A 1 243 ? 22.344 2.51 -6.754 1 81.44 243 ASP A CA 1
ATOM 1901 C C . ASP A 1 243 ? 22.406 1.062 -7.234 1 81.44 243 ASP A C 1
ATOM 1903 O O . ASP A 1 243 ? 23.094 0.234 -6.637 1 81.44 243 ASP A O 1
ATOM 1907 N N . SER A 1 244 ? 21.562 0.776 -8.148 1 80 244 SER A N 1
ATOM 1908 C CA . SER A 1 244 ? 21.547 -0.545 -8.766 1 80 244 SER A CA 1
ATOM 1909 C C . SER A 1 244 ? 21.25 -0.449 -10.258 1 80 244 SER A C 1
ATOM 1911 O O . SER A 1 244 ? 20.703 0.553 -10.727 1 80 244 SER A O 1
ATOM 1913 N N . VAL A 1 245 ? 21.766 -1.438 -10.961 1 80.69 245 VAL A N 1
ATOM 1914 C CA . VAL A 1 245 ? 21.547 -1.468 -12.406 1 80.69 245 VAL A CA 1
ATOM 1915 C C . VAL A 1 245 ? 20.875 -2.781 -12.797 1 80.69 245 VAL A C 1
ATOM 1917 O O . VAL A 1 245 ? 20.906 -3.75 -12.039 1 80.69 245 VAL A O 1
ATOM 1920 N N . MET A 1 246 ? 20.156 -2.756 -13.875 1 79.88 246 MET A N 1
ATOM 1921 C CA . MET A 1 246 ? 19.516 -3.953 -14.414 1 79.88 246 MET A CA 1
ATOM 1922 C C . MET A 1 246 ? 19.828 -4.105 -15.898 1 79.88 246 MET A C 1
ATOM 1924 O O . MET A 1 246 ? 20.016 -3.111 -16.594 1 79.88 246 MET A O 1
ATOM 1928 N N . ASP A 1 247 ? 19.812 -5.375 -16.234 1 79.62 247 ASP A N 1
ATOM 1929 C CA . ASP A 1 247 ? 20.031 -5.68 -17.641 1 79.62 247 ASP A CA 1
ATOM 1930 C C . ASP A 1 247 ? 18.719 -5.625 -18.438 1 79.62 247 ASP A C 1
ATOM 1932 O O . ASP A 1 247 ? 18.266 -6.645 -18.953 1 79.62 247 ASP A O 1
ATOM 1936 N N . GLU A 1 248 ? 18.219 -4.469 -18.484 1 79.44 248 GLU A N 1
ATOM 1937 C CA . GLU A 1 248 ? 16.984 -4.203 -19.219 1 79.44 248 GLU A CA 1
ATOM 1938 C C . GLU A 1 248 ? 17.062 -2.873 -19.953 1 79.44 248 GLU A C 1
ATOM 1940 O O . GLU A 1 248 ? 17.719 -1.939 -19.5 1 79.44 248 GLU A O 1
ATOM 1945 N N . ALA A 1 249 ? 16.391 -2.803 -21.125 1 81.56 249 ALA A N 1
ATOM 1946 C CA . ALA A 1 249 ? 16.375 -1.587 -21.922 1 81.56 249 ALA A CA 1
ATOM 1947 C C . ALA A 1 249 ? 15.898 -0.388 -21.109 1 81.56 249 ALA A C 1
ATOM 1949 O O . ALA A 1 249 ? 14.961 -0.499 -20.328 1 81.56 249 ALA A O 1
ATOM 1950 N N . PRO A 1 250 ? 16.547 0.742 -21.328 1 82.19 250 PRO A N 1
ATOM 1951 C CA . PRO A 1 250 ? 16.234 1.942 -20.547 1 82.19 250 PRO A CA 1
ATOM 1952 C C . PRO A 1 250 ? 14.758 2.33 -20.641 1 82.19 250 PRO A C 1
ATOM 1954 O O . PRO A 1 250 ? 14.164 2.783 -19.656 1 82.19 250 PRO A O 1
ATOM 1957 N N . GLU A 1 251 ? 14.156 2.18 -21.797 1 82.12 251 GLU A N 1
ATOM 1958 C CA . GLU A 1 251 ? 12.766 2.568 -22 1 82.12 251 GLU A CA 1
ATOM 1959 C C . GLU A 1 251 ? 11.828 1.772 -21.094 1 82.12 251 GLU A C 1
ATOM 1961 O O . GLU A 1 251 ? 10.812 2.297 -20.625 1 82.12 251 GLU A O 1
ATOM 1966 N N . LEU A 1 252 ? 12.211 0.624 -20.906 1 74.75 252 LEU A N 1
ATOM 1967 C CA . LEU A 1 252 ? 11.375 -0.234 -20.078 1 74.75 252 LEU A CA 1
ATOM 1968 C C . LEU A 1 252 ? 11.562 0.102 -18.594 1 74.75 252 LEU A C 1
ATOM 1970 O O . LEU A 1 252 ? 10.594 0.146 -17.844 1 74.75 252 LEU A O 1
ATOM 1974 N N . VAL A 1 253 ? 12.797 0.353 -18.281 1 76.19 253 VAL A N 1
ATOM 1975 C CA . VAL A 1 253 ? 13.125 0.647 -16.891 1 76.19 253 VAL A CA 1
ATOM 1976 C C . VAL A 1 253 ? 12.516 1.987 -16.484 1 76.19 253 VAL A C 1
ATOM 1978 O O . VAL A 1 253 ? 12.047 2.148 -15.359 1 76.19 253 VAL A O 1
ATOM 1981 N N . GLN A 1 254 ? 12.469 2.871 -17.422 1 80.31 254 GLN A N 1
ATOM 1982 C CA . GLN A 1 254 ? 11.977 4.219 -17.172 1 80.31 254 GLN A CA 1
ATOM 1983 C C . GLN A 1 254 ? 10.492 4.195 -16.797 1 80.31 254 GLN A C 1
ATOM 1985 O O . GLN A 1 254 ? 10.016 5.066 -16.078 1 80.31 254 GLN A O 1
ATOM 1990 N N . LYS A 1 255 ? 9.836 3.215 -17.203 1 74.44 255 LYS A N 1
ATOM 1991 C CA . LYS A 1 255 ? 8.391 3.141 -17 1 74.44 255 LYS A CA 1
ATOM 1992 C C . LYS A 1 255 ? 8.047 2.393 -15.719 1 74.44 255 LYS A C 1
ATOM 1994 O O . LYS A 1 255 ? 6.902 2.414 -15.266 1 74.44 255 LYS A O 1
ATOM 1999 N N . ARG A 1 256 ? 9.023 1.854 -15.117 1 75.69 256 ARG A N 1
ATOM 2000 C CA . ARG A 1 256 ? 8.781 1.079 -13.906 1 75.69 256 ARG A CA 1
ATOM 2001 C C . ARG A 1 256 ? 8.438 1.989 -12.734 1 75.69 256 ARG A C 1
ATOM 2003 O O . ARG A 1 256 ? 8.977 3.09 -12.609 1 75.69 256 ARG A O 1
ATOM 2010 N N . LYS A 1 257 ? 7.508 1.496 -11.891 1 78.88 257 LYS A N 1
ATOM 2011 C CA . LYS A 1 257 ? 7.117 2.188 -10.664 1 78.88 257 LYS A CA 1
ATOM 2012 C C . LYS A 1 257 ? 7.246 1.27 -9.453 1 78.88 257 LYS A C 1
ATOM 2014 O O . LYS A 1 257 ? 7.137 0.048 -9.578 1 78.88 257 LYS A O 1
ATOM 2019 N N . TYR A 1 258 ? 7.488 1.879 -8.383 1 78.94 258 TYR A N 1
ATOM 2020 C CA . TYR A 1 258 ? 7.688 1.178 -7.117 1 78.94 258 TYR A CA 1
ATOM 2021 C C . TYR A 1 258 ? 6.727 1.691 -6.051 1 78.94 258 TYR A C 1
ATOM 2023 O O . TYR A 1 258 ? 6.516 2.9 -5.93 1 78.94 258 TYR A O 1
ATOM 2031 N N . ILE A 1 259 ? 6.215 0.765 -5.324 1 79.38 259 ILE A N 1
ATOM 2032 C CA . ILE A 1 259 ? 5.488 1.177 -4.129 1 79.38 259 ILE A CA 1
ATOM 2033 C C . ILE A 1 259 ? 6.473 1.641 -3.059 1 79.38 259 ILE A C 1
ATOM 2035 O O . ILE A 1 259 ? 7.359 0.884 -2.652 1 79.38 259 ILE A O 1
ATOM 2039 N N . VAL A 1 260 ? 6.34 2.809 -2.689 1 83.75 260 VAL A N 1
ATOM 2040 C CA . VAL A 1 260 ? 7.188 3.365 -1.642 1 83.75 260 VAL A CA 1
ATOM 2041 C C . VAL A 1 260 ? 6.41 3.43 -0.328 1 83.75 260 VAL A C 1
ATOM 2043 O O . VAL A 1 260 ? 5.25 3.846 -0.306 1 83.75 260 VAL A O 1
ATOM 2046 N N . GLN A 1 261 ? 7.055 2.957 0.753 1 83.19 261 GLN A N 1
ATOM 2047 C CA . GLN A 1 261 ? 6.445 2.908 2.078 1 83.19 261 GLN A CA 1
ATOM 2048 C C . GLN A 1 261 ? 7.309 3.633 3.107 1 83.19 261 GLN A C 1
ATOM 2050 O O . GLN A 1 261 ? 8.492 3.877 2.869 1 83.19 261 GLN A O 1
ATOM 2055 N N . ASN A 1 262 ? 6.668 3.887 4.293 1 87 262 ASN A N 1
ATOM 2056 C CA . ASN A 1 262 ? 7.453 4.449 5.387 1 87 262 ASN A CA 1
ATOM 2057 C C . ASN A 1 262 ? 8.664 3.578 5.715 1 87 262 ASN A C 1
ATOM 2059 O O . ASN A 1 262 ? 9.742 4.094 6.008 1 87 262 ASN A O 1
ATOM 2063 N N . LYS A 1 263 ? 8.508 2.305 5.637 1 87.06 263 LYS A N 1
ATOM 2064 C CA . LYS A 1 263 ? 9.57 1.373 6.004 1 87.06 263 LYS A CA 1
ATOM 2065 C C . LYS A 1 263 ? 10.789 1.551 5.105 1 87.06 263 LYS A C 1
ATOM 2067 O O . LYS A 1 263 ? 11.922 1.32 5.535 1 87.06 263 LYS A O 1
ATOM 2072 N N . ASP A 1 264 ? 10.555 1.891 3.904 1 89.5 264 ASP A N 1
ATOM 2073 C CA . ASP A 1 264 ? 11.672 2.1 2.99 1 89.5 264 ASP A CA 1
ATOM 2074 C C . ASP A 1 264 ? 12.562 3.242 3.467 1 89.5 264 ASP A C 1
ATOM 2076 O O . ASP A 1 264 ? 13.789 3.158 3.375 1 89.5 264 ASP A O 1
ATOM 2080 N N . PHE A 1 265 ? 11.977 4.246 3.924 1 93.38 265 PHE A N 1
ATOM 2081 C CA . PHE A 1 265 ? 12.734 5.375 4.449 1 93.38 265 PHE A CA 1
ATOM 2082 C C . PHE A 1 265 ? 13.477 4.98 5.723 1 93.38 265 PHE A C 1
ATOM 2084 O O . PHE A 1 265 ? 14.625 5.371 5.922 1 93.38 265 PHE A O 1
ATOM 2091 N N . ARG A 1 266 ? 12.82 4.246 6.539 1 94 266 ARG A N 1
ATOM 2092 C CA . ARG A 1 266 ? 13.477 3.797 7.762 1 94 266 ARG A CA 1
ATOM 2093 C C . ARG A 1 266 ? 14.656 2.881 7.445 1 94 266 ARG A C 1
ATOM 2095 O O . ARG A 1 266 ? 15.719 2.99 8.062 1 94 266 ARG A O 1
ATOM 2102 N N . ARG A 1 267 ? 14.453 2.027 6.543 1 92.94 267 ARG A N 1
ATOM 2103 C CA . ARG A 1 267 ? 15.547 1.155 6.121 1 92.94 267 ARG A CA 1
ATOM 2104 C C . ARG A 1 267 ? 16.703 1.965 5.551 1 92.94 267 ARG A C 1
ATOM 2106 O O . ARG A 1 267 ? 17.875 1.657 5.809 1 92.94 267 ARG A O 1
ATOM 2113 N N . TRP A 1 268 ? 16.375 2.93 4.758 1 94.94 268 TRP A N 1
ATOM 2114 C CA . TRP A 1 268 ? 17.406 3.807 4.211 1 94.94 268 TRP A CA 1
ATOM 2115 C C . TRP A 1 268 ? 18.172 4.508 5.324 1 94.94 268 TRP A C 1
ATOM 2117 O O . TRP A 1 268 ? 19.391 4.605 5.277 1 94.94 268 TRP A O 1
ATOM 2127 N N . ARG A 1 269 ? 17.438 5.023 6.293 1 96.56 269 ARG A N 1
ATOM 2128 C CA . ARG A 1 269 ? 18.078 5.656 7.445 1 96.56 269 ARG A CA 1
ATOM 2129 C C . ARG A 1 269 ? 19.031 4.695 8.141 1 96.56 269 ARG A C 1
ATOM 2131 O O . ARG A 1 269 ? 20.172 5.051 8.438 1 96.56 269 ARG A O 1
ATOM 2138 N N . ASP A 1 270 ? 18.547 3.518 8.422 1 95.19 270 ASP A N 1
ATOM 2139 C CA . ASP A 1 270 ? 19.344 2.521 9.125 1 95.19 270 ASP A CA 1
ATOM 2140 C C . ASP A 1 270 ? 20.625 2.189 8.344 1 95.19 270 ASP A C 1
ATOM 2142 O O . ASP A 1 270 ? 21.703 2.061 8.93 1 95.19 270 ASP A O 1
ATOM 2146 N N . LYS A 1 271 ? 20.516 2.131 7.129 1 94.06 271 LYS A N 1
ATOM 2147 C CA . LYS A 1 271 ? 21.625 1.722 6.281 1 94.06 271 LYS A CA 1
ATOM 2148 C C . LYS A 1 271 ? 22.641 2.855 6.109 1 94.06 271 LYS A C 1
ATOM 2150 O O . LYS A 1 271 ? 23.844 2.623 6.098 1 94.06 271 LYS A O 1
ATOM 2155 N N . ASN A 1 272 ? 22.172 4.078 5.906 1 95.56 272 ASN A N 1
ATOM 2156 C CA . ASN A 1 272 ? 23.047 5.188 5.516 1 95.56 272 ASN A CA 1
ATOM 2157 C C . ASN A 1 272 ? 23.406 6.062 6.711 1 95.56 272 ASN A C 1
ATOM 2159 O O . ASN A 1 272 ? 24.25 6.957 6.602 1 95.56 272 ASN A O 1
ATOM 2163 N N . GLN A 1 273 ? 22.672 5.848 7.812 1 96.38 273 GLN A N 1
ATOM 2164 C CA . GLN A 1 273 ? 22.891 6.637 9.023 1 96.38 273 GLN A CA 1
ATOM 2165 C C . GLN A 1 273 ? 22.625 8.117 8.766 1 96.38 273 GLN A C 1
ATOM 2167 O O . GLN A 1 273 ? 23.391 8.977 9.195 1 96.38 273 GLN A O 1
ATOM 2172 N N . ARG A 1 274 ? 21.656 8.32 7.875 1 97.12 274 ARG A N 1
ATOM 2173 C CA . ARG A 1 274 ? 21.094 9.625 7.547 1 97.12 274 ARG A CA 1
ATOM 2174 C C . ARG A 1 274 ? 19.578 9.57 7.512 1 97.12 274 ARG A C 1
ATOM 2176 O O . ARG A 1 274 ? 18.984 8.5 7.648 1 97.12 274 ARG A O 1
ATOM 2183 N N . GLY A 1 275 ? 18.969 10.734 7.375 1 97.5 275 GLY A N 1
ATOM 2184 C CA . GLY A 1 275 ? 17.516 10.789 7.414 1 97.5 275 GLY A CA 1
ATOM 2185 C C . GLY A 1 275 ? 16.969 11.172 8.773 1 97.5 275 GLY A C 1
ATOM 2186 O O . GLY A 1 275 ? 16.734 10.312 9.625 1 97.5 275 GLY A O 1
ATOM 2187 N N . GLY A 1 276 ? 16.625 12.367 8.906 1 97.75 276 GLY A N 1
ATOM 2188 C CA . GLY A 1 276 ? 16.219 12.859 10.211 1 97.75 276 GLY A CA 1
ATOM 2189 C C . GLY A 1 276 ? 14.82 13.445 10.219 1 97.75 276 GLY A C 1
ATOM 2190 O O . GLY A 1 276 ? 14.516 14.352 9.438 1 97.75 276 GLY A O 1
ATOM 2191 N N . ASP A 1 277 ? 14.016 12.906 11.117 1 98 277 ASP A N 1
ATOM 2192 C CA . ASP A 1 277 ? 12.68 13.469 11.312 1 98 277 ASP A CA 1
ATOM 2193 C C . ASP A 1 277 ? 12.75 14.883 11.875 1 98 277 ASP A C 1
ATOM 2195 O O . ASP A 1 277 ? 13.672 15.211 12.633 1 98 277 ASP A O 1
ATOM 2199 N N . PHE A 1 278 ? 11.742 15.688 11.539 1 98.31 278 PHE A N 1
ATOM 2200 C CA . PHE A 1 278 ? 11.703 17.047 12.078 1 98.31 278 PHE A CA 1
ATOM 2201 C C . PHE A 1 278 ? 10.281 17.578 12.07 1 98.31 278 PHE A C 1
ATOM 2203 O O . PHE A 1 278 ? 9.398 17.031 11.414 1 98.31 278 PHE A O 1
ATOM 2210 N N . MET A 1 279 ? 10.062 18.656 12.852 1 98.06 279 MET A N 1
ATOM 2211 C CA . MET A 1 279 ? 8.789 19.375 12.875 1 98.06 279 MET A CA 1
ATOM 2212 C C . MET A 1 279 ? 8.789 20.516 11.875 1 98.06 279 MET A C 1
ATOM 2214 O O . MET A 1 279 ? 9.844 21.078 11.578 1 98.06 279 MET A O 1
ATOM 2218 N N . ILE A 1 280 ? 7.566 20.781 11.406 1 98.5 280 ILE A N 1
ATOM 2219 C CA . ILE A 1 280 ? 7.387 21.906 10.5 1 98.5 280 ILE A CA 1
ATOM 2220 C C . ILE A 1 280 ? 6.461 22.938 11.141 1 98.5 280 ILE A C 1
ATOM 2222 O O . ILE A 1 280 ? 5.398 22.594 11.664 1 98.5 280 ILE A O 1
ATOM 2226 N N . LEU A 1 281 ? 6.871 24.219 11.109 1 98.5 281 LEU A N 1
ATOM 2227 C CA . LEU A 1 281 ? 6.016 25.359 11.43 1 98.5 281 LEU A CA 1
ATOM 2228 C C . LEU A 1 281 ? 6.094 26.422 10.328 1 98.5 281 LEU A C 1
ATOM 2230 O O . LEU A 1 281 ? 7.18 26.766 9.867 1 98.5 281 LEU A O 1
ATOM 2234 N N . SER A 1 282 ? 4.957 26.875 9.938 1 98.62 282 SER A N 1
ATOM 2235 C CA . SER A 1 282 ? 4.957 28.016 9.016 1 98.62 282 SER A CA 1
ATOM 2236 C C . SER A 1 282 ? 5.133 29.328 9.758 1 98.62 282 SER A C 1
ATOM 2238 O O . SER A 1 282 ? 5.141 29.359 10.992 1 98.62 282 SER A O 1
ATOM 2240 N N . ASN A 1 283 ? 5.316 30.406 8.945 1 98.44 283 ASN A N 1
ATOM 2241 C CA . ASN A 1 283 ? 5.152 31.75 9.516 1 98.44 283 ASN A CA 1
ATOM 2242 C C . ASN A 1 283 ? 3.689 32.031 9.844 1 98.44 283 ASN A C 1
ATOM 2244 O O . ASN A 1 283 ? 2.807 31.234 9.531 1 98.44 283 ASN A O 1
ATOM 2248 N N . VAL A 1 284 ? 3.48 33.188 10.492 1 98.69 284 VAL A N 1
ATOM 2249 C CA . VAL A 1 284 ? 2.158 33.5 11.016 1 98.69 284 VAL A CA 1
ATOM 2250 C C . VAL A 1 284 ? 1.418 34.406 10.031 1 98.69 284 VAL A C 1
ATOM 2252 O O . VAL A 1 284 ? 1.961 35.406 9.578 1 98.69 284 VAL A O 1
ATOM 2255 N N . HIS A 1 285 ? 0.26 34 9.648 1 98.69 285 HIS A N 1
ATOM 2256 C CA . HIS A 1 285 ? -0.651 34.844 8.875 1 98.69 285 HIS A CA 1
ATOM 2257 C C . HIS A 1 285 ? -1.6 35.625 9.789 1 98.69 285 HIS A C 1
ATOM 2259 O O . HIS A 1 285 ? -2.488 35.031 10.406 1 98.69 285 HIS A O 1
ATOM 2265 N N . ARG A 1 286 ? -1.484 36.875 9.766 1 98.31 286 ARG A N 1
ATOM 2266 C CA . ARG A 1 286 ? -2.219 37.719 10.711 1 98.31 286 ARG A CA 1
ATOM 2267 C C . ARG A 1 286 ? -3.455 38.344 10.062 1 98.31 286 ARG A C 1
ATOM 2269 O O . ARG A 1 286 ? -3.398 38.781 8.914 1 98.31 286 ARG A O 1
ATOM 2276 N N . VAL A 1 287 ? -4.477 38.281 10.805 1 97.44 287 VAL A N 1
ATOM 2277 C CA . VAL A 1 287 ? -5.742 38.844 10.352 1 97.44 287 VAL A CA 1
ATOM 2278 C C . VAL A 1 287 ? -6.316 39.781 11.43 1 97.44 287 VAL A C 1
ATOM 2280 O O . VAL A 1 287 ? -6.641 39.312 12.531 1 97.44 287 VAL A O 1
ATOM 2283 N N . ARG A 1 288 ? -6.539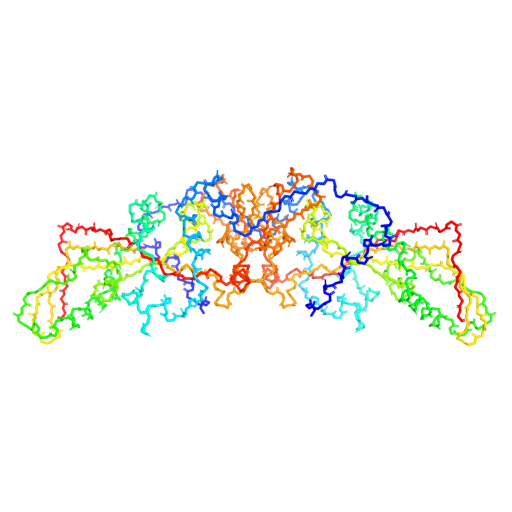 41 11.086 1 96.75 288 ARG A N 1
ATOM 2284 C CA . ARG A 1 288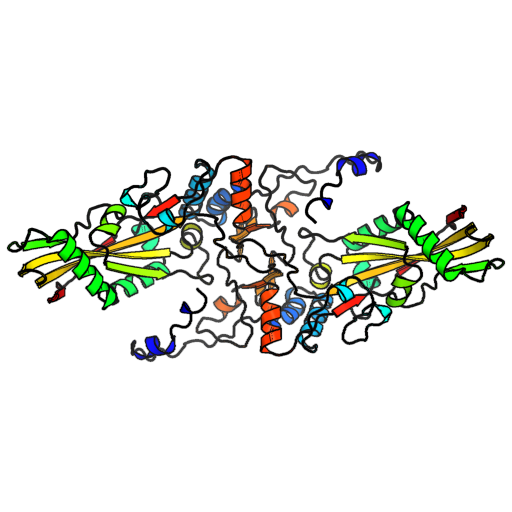 ? -7.172 41.938 12.023 1 96.75 288 ARG A CA 1
ATOM 2285 C C . ARG A 1 288 ? -8.695 41.844 11.93 1 96.75 288 ARG A C 1
ATOM 2287 O O . ARG A 1 288 ? -9.25 41.812 10.828 1 96.75 288 ARG A O 1
ATOM 2294 N N . LEU A 1 289 ? -9.281 41.781 13.102 1 95.44 289 LEU A N 1
ATOM 2295 C CA . LEU A 1 289 ? -10.742 41.75 13.133 1 95.44 289 LEU A CA 1
ATOM 2296 C C . LEU A 1 289 ? -11.32 43.156 12.938 1 95.44 289 LEU A C 1
ATOM 2298 O O . LEU A 1 289 ? -10.758 44.125 13.414 1 95.44 289 LEU A O 1
ATOM 2302 N N . ALA A 1 290 ? -12.445 43.188 12.219 1 92.94 290 ALA A N 1
ATOM 2303 C CA . ALA A 1 290 ? -13.109 44.469 12.008 1 92.94 290 ALA A CA 1
ATOM 2304 C C . ALA A 1 290 ? -13.516 45.125 13.336 1 92.94 290 ALA A C 1
ATOM 2306 O O . ALA A 1 290 ? -13.422 46.344 13.508 1 92.94 290 ALA A O 1
ATOM 2307 N N . PHE A 1 291 ? -14.047 44.281 14.211 1 94 291 PHE A N 1
ATOM 2308 C CA . PHE A 1 291 ? -14.406 44.688 15.562 1 94 291 PHE A CA 1
ATOM 2309 C C . PHE A 1 291 ? -13.875 43.719 16.594 1 94 291 PHE A C 1
ATOM 2311 O O . PHE A 1 291 ? -13.906 42.5 16.375 1 94 291 PHE A O 1
ATOM 2318 N N . PRO A 1 292 ? -13.398 44.281 17.641 1 95.44 292 PRO A N 1
ATOM 2319 C CA . PRO A 1 292 ? -12.914 43.375 18.688 1 95.44 292 PRO A CA 1
ATOM 2320 C C . PRO A 1 292 ? -14.016 42.469 19.234 1 95.44 292 PRO A C 1
ATOM 2322 O O . PRO A 1 292 ? -15.156 42.906 19.391 1 95.44 292 PRO A O 1
ATOM 2325 N N . LEU A 1 293 ? -13.656 41.25 19.469 1 95.94 293 LEU A N 1
ATOM 2326 C CA . LEU A 1 293 ? -14.547 40.344 20.141 1 95.94 293 LEU A CA 1
ATOM 2327 C C . LEU A 1 293 ? -14.336 40.375 21.656 1 95.94 293 LEU A C 1
ATOM 2329 O O . LEU A 1 293 ? -13.203 40.25 22.125 1 95.94 293 LEU A O 1
ATOM 2333 N N . LYS A 1 294 ? -15.445 40.469 22.312 1 96.12 294 LYS A N 1
ATOM 2334 C CA . LYS A 1 294 ? -15.352 40.688 23.75 1 96.12 294 LYS A CA 1
ATOM 2335 C C . LYS A 1 294 ? -15.781 39.438 24.516 1 96.12 294 LYS A C 1
ATOM 2337 O O . LYS A 1 294 ? -16.766 38.781 24.156 1 96.12 294 LYS A O 1
ATOM 2342 N N . PHE A 1 295 ? -14.938 39.125 25.5 1 95.81 295 PHE A N 1
ATOM 2343 C CA . PHE A 1 295 ? -15.219 38 26.406 1 95.81 295 PHE A CA 1
ATOM 2344 C C . PHE A 1 295 ? -15.047 38.438 27.859 1 95.81 295 PHE A C 1
ATOM 2346 O O . PHE A 1 295 ? -14.219 39.281 28.156 1 95.81 295 PHE A O 1
ATOM 2353 N N . GLU A 1 296 ? -15.984 37.812 28.625 1 94.06 296 GLU A N 1
ATOM 2354 C CA . GLU A 1 296 ? -15.883 38.125 30.047 1 94.06 296 GLU A CA 1
ATOM 2355 C C . GLU A 1 296 ? -16.188 36.875 30.906 1 94.06 296 GLU A C 1
ATOM 2357 O O . GLU A 1 296 ? -17.062 36.094 30.562 1 94.06 296 GLU A O 1
ATOM 2362 N N . TRP A 1 297 ? -15.398 36.719 31.969 1 91.62 297 TRP A N 1
ATOM 2363 C CA . TRP A 1 297 ? -15.648 35.656 32.938 1 91.62 297 TRP A CA 1
ATOM 2364 C C . TRP A 1 297 ? -15.273 36.094 34.344 1 91.62 297 TRP A C 1
ATOM 2366 O O . TRP A 1 297 ? -14.477 37.031 34.531 1 91.62 297 TRP A O 1
ATOM 2376 N N . MET B 1 1 ? -8.586 4.688 18.453 1 18.75 1 MET B N 1
ATOM 2377 C CA . MET B 1 1 ? -8.578 5.914 17.656 1 18.75 1 MET B CA 1
ATOM 2378 C C . MET B 1 1 ? -9.602 5.84 16.531 1 18.75 1 MET B C 1
ATOM 2380 O O . MET B 1 1 ? -9.578 6.66 15.609 1 18.75 1 MET B O 1
ATOM 2384 N N . VAL B 1 2 ? -10.391 4.703 16.547 1 21.98 2 VAL B N 1
ATOM 2385 C CA . VAL B 1 2 ? -11.398 4.188 15.617 1 21.98 2 VAL B CA 1
ATOM 2386 C C . VAL B 1 2 ? -12.656 5.047 15.688 1 21.98 2 VAL B C 1
ATOM 2388 O O . VAL B 1 2 ? -13.375 5.188 14.695 1 21.98 2 VAL B O 1
ATOM 2391 N N . ASP B 1 3 ? -12.922 5.484 16.938 1 24.75 3 ASP B N 1
ATOM 2392 C CA . ASP B 1 3 ? -14.266 5.965 17.25 1 24.75 3 ASP B CA 1
ATOM 2393 C C . ASP B 1 3 ? -14.438 7.418 16.812 1 24.75 3 ASP B C 1
ATOM 2395 O O . ASP B 1 3 ? -15.508 8.008 17.016 1 24.75 3 ASP B O 1
ATOM 2399 N N . LEU B 1 4 ? -13.344 8.039 16.766 1 24.62 4 LEU B N 1
ATOM 2400 C CA . LEU B 1 4 ? -13.531 9.484 16.719 1 24.62 4 LEU B CA 1
ATOM 2401 C C . LEU B 1 4 ? -14.102 9.906 15.367 1 24.62 4 LEU B C 1
ATOM 2403 O O . LEU B 1 4 ? -14.289 11.102 15.109 1 24.62 4 LEU B O 1
ATOM 2407 N N . MET B 1 5 ? -14.289 8.922 14.5 1 26.34 5 MET B N 1
ATOM 2408 C CA . MET B 1 5 ? -14.539 9.281 13.109 1 26.34 5 MET B CA 1
ATOM 2409 C C . MET B 1 5 ? -16.016 9.609 12.883 1 26.34 5 MET B C 1
ATOM 2411 O O . MET B 1 5 ? -16.406 9.969 11.773 1 26.34 5 MET B O 1
ATOM 2415 N N . LYS B 1 6 ? -16.891 9.18 13.75 1 31.61 6 LYS B N 1
ATOM 2416 C CA . LYS B 1 6 ? -18.234 9.344 13.227 1 31.61 6 LYS B CA 1
ATOM 2417 C C . LYS B 1 6 ? -18.766 10.742 13.523 1 31.61 6 LYS B C 1
ATOM 2419 O O . LYS B 1 6 ? -19.531 10.938 14.469 1 31.61 6 LYS B O 1
ATOM 2424 N N . ALA B 1 7 ? -18.031 11.742 13.43 1 32.47 7 ALA B N 1
ATOM 2425 C CA . ALA B 1 7 ? -18.797 12.953 13.68 1 32.47 7 ALA B CA 1
ATOM 2426 C C . ALA B 1 7 ? -19.859 13.156 12.602 1 32.47 7 ALA B C 1
ATOM 2428 O O . ALA B 1 7 ? -19.594 12.992 11.414 1 32.47 7 ALA B O 1
ATOM 2429 N N . PRO B 1 8 ? -21.219 13.195 12.945 1 31.8 8 PRO B N 1
ATOM 2430 C CA . PRO B 1 8 ? -22.359 13.219 12.023 1 31.8 8 PRO B CA 1
ATOM 2431 C C . PRO B 1 8 ? -22.281 14.359 11.016 1 31.8 8 PRO B C 1
ATOM 2433 O O . PRO B 1 8 ? -22.125 15.523 11.406 1 31.8 8 PRO B O 1
ATOM 2436 N N . GLN B 1 9 ? -21.859 14.102 9.82 1 30.94 9 GLN B N 1
ATOM 2437 C CA . GLN B 1 9 ? -22 14.961 8.648 1 30.94 9 GLN B CA 1
ATOM 2438 C C . GLN B 1 9 ? -23.359 15.641 8.633 1 30.94 9 GLN B C 1
ATOM 2440 O O . GLN B 1 9 ? -23.5 16.766 8.148 1 30.94 9 GLN B O 1
ATOM 2445 N N . GLU B 1 10 ? -24.312 15.023 9.273 1 33.66 10 GLU B N 1
ATOM 2446 C CA . GLU B 1 10 ? -25.688 15.492 9.164 1 33.66 10 GLU B CA 1
ATOM 2447 C C . GLU B 1 10 ? -25.859 16.844 9.852 1 33.66 10 GLU B C 1
ATOM 2449 O O . GLU B 1 10 ? -26.609 17.688 9.375 1 33.66 10 GLU B O 1
ATOM 2454 N N . ALA B 1 11 ? -25.234 16.938 10.984 1 31.86 11 ALA B N 1
ATOM 2455 C CA . ALA B 1 11 ? -25.531 18.125 11.797 1 31.86 11 ALA B CA 1
ATOM 2456 C C . ALA B 1 11 ? -24.906 19.375 11.195 1 31.86 11 ALA B C 1
ATOM 2458 O O . ALA B 1 11 ? -25.484 20.453 11.266 1 31.86 11 ALA B O 1
ATOM 2459 N N . LEU B 1 12 ? -23.688 19.188 10.656 1 28.41 12 LEU B N 1
ATOM 2460 C CA . LEU B 1 12 ? -23.062 20.391 10.102 1 28.41 12 LEU B CA 1
ATOM 2461 C C . LEU B 1 12 ? -23.844 20.891 8.898 1 28.41 12 LEU B C 1
ATOM 2463 O O . LEU B 1 12 ? -23.984 22.109 8.719 1 28.41 12 LEU B O 1
ATOM 2467 N N . GLN B 1 13 ? -24.484 20.078 8.164 1 31.97 13 GLN B N 1
ATOM 2468 C CA . GLN B 1 13 ? -25.297 20.516 7.039 1 31.97 13 GLN B CA 1
ATOM 2469 C C . GLN B 1 13 ? -26.516 21.281 7.52 1 31.97 13 GLN B C 1
ATOM 2471 O O . GLN B 1 13 ? -27.094 22.078 6.773 1 31.97 13 GLN B O 1
ATOM 2476 N N . ALA B 1 14 ? -26.969 20.922 8.672 1 37.84 14 ALA B N 1
ATOM 2477 C CA . ALA B 1 14 ? -28.188 21.594 9.133 1 37.84 14 ALA B CA 1
ATOM 2478 C C . ALA B 1 14 ? -27.938 23.078 9.375 1 37.84 14 ALA B C 1
ATOM 2480 O O . ALA B 1 14 ? -28.859 23.891 9.25 1 37.84 14 ALA B O 1
ATOM 2481 N N . VAL B 1 15 ? -26.859 23.422 9.992 1 31.28 15 VAL B N 1
ATOM 2482 C CA . VAL B 1 15 ? -26.688 24.828 10.359 1 31.28 15 VAL B CA 1
ATOM 2483 C C . VAL B 1 15 ? -26.406 25.672 9.109 1 31.28 15 VAL B C 1
ATOM 2485 O O . VAL B 1 15 ? -26.797 26.828 9.047 1 31.28 15 VAL B O 1
ATOM 2488 N N . LEU B 1 16 ? -25.391 25.188 8.258 1 36.62 16 LEU B N 1
ATOM 2489 C CA . LEU B 1 16 ? -25.141 26.109 7.152 1 36.62 16 LEU B CA 1
ATOM 2490 C C . LEU B 1 16 ? -26.328 26.141 6.195 1 36.62 16 LEU B C 1
ATOM 2492 O O . LEU B 1 16 ? -26.812 25.094 5.77 1 36.62 16 LEU B O 1
ATOM 2496 N N . GLY B 1 17 ? -27.344 26.75 6.367 1 38.25 17 GLY B N 1
ATOM 2497 C CA . GLY B 1 17 ? -28.578 27.156 5.715 1 38.25 17 GLY B CA 1
ATOM 2498 C C . GLY B 1 17 ? -28.562 26.969 4.211 1 38.25 17 GLY B C 1
ATOM 2499 O O . GLY B 1 17 ? -29.469 27.406 3.51 1 38.25 17 GLY B O 1
ATOM 2500 N N . ARG B 1 18 ? -27.359 27.125 3.564 1 40.47 18 ARG B N 1
ATOM 2501 C CA . ARG B 1 18 ? -27.5 27.094 2.113 1 40.47 18 ARG B CA 1
ATOM 2502 C C . ARG B 1 18 ? -28.094 25.766 1.644 1 40.47 18 ARG B C 1
ATOM 2504 O O . ARG B 1 18 ? -27.719 24.703 2.139 1 40.47 18 ARG B O 1
ATOM 2511 N N . SER B 1 19 ? -29.297 25.609 1.205 1 43.16 19 SER B N 1
ATOM 2512 C CA . SER B 1 19 ? -30.016 24.547 0.511 1 43.16 19 SER B CA 1
ATOM 2513 C C . SER B 1 19 ? -29.141 23.859 -0.52 1 43.16 19 SER B C 1
ATOM 2515 O O . SER B 1 19 ? -29.094 24.266 -1.682 1 43.16 19 SER B O 1
ATOM 2517 N N . ASN B 1 20 ? -27.781 23.922 -0.569 1 43.91 20 ASN B N 1
ATOM 2518 C CA . ASN B 1 20 ? -27 23.516 -1.729 1 43.91 20 ASN B CA 1
ATOM 2519 C C . ASN B 1 20 ? -27.359 22.094 -2.18 1 43.91 20 ASN B C 1
ATOM 2521 O O . ASN B 1 20 ? -27.016 21.125 -1.511 1 43.91 20 ASN B O 1
ATOM 2525 N N . LYS B 1 21 ? -28.375 22 -2.801 1 56.62 21 LYS B N 1
ATOM 2526 C CA . LYS B 1 21 ? -28.656 20.766 -3.525 1 56.62 21 LYS B CA 1
ATOM 2527 C C . LYS B 1 21 ? -27.391 20.219 -4.203 1 56.62 21 LYS B C 1
ATOM 2529 O O . LYS B 1 21 ? -26.656 20.984 -4.848 1 56.62 21 LYS B O 1
ATOM 2534 N N . PRO B 1 22 ? -27.094 19.078 -3.932 1 69.5 22 PRO B N 1
ATOM 2535 C CA . PRO B 1 22 ? -25.938 18.5 -4.641 1 69.5 22 PRO B CA 1
ATOM 2536 C C . PRO B 1 22 ? -26.031 18.672 -6.152 1 69.5 22 PRO B C 1
ATOM 2538 O O . PRO B 1 22 ? -27.125 18.531 -6.73 1 69.5 22 PRO B O 1
ATOM 2541 N N . LYS B 1 23 ? -25.188 19.359 -6.793 1 76.19 23 LYS B N 1
ATOM 2542 C CA . LYS B 1 23 ? -25.156 19.578 -8.234 1 76.19 23 LYS B CA 1
ATOM 2543 C C . LYS B 1 23 ? -25.031 18.266 -8.992 1 76.19 23 LYS B C 1
ATOM 2545 O O . LYS B 1 23 ? -25.594 18.094 -10.07 1 76.19 23 LYS B O 1
ATOM 2550 N N . TYR B 1 24 ? -24.266 17.359 -8.414 1 80.31 24 TYR B N 1
ATOM 2551 C CA . TYR B 1 24 ? -24.031 16.094 -9.086 1 80.31 24 TYR B CA 1
ATOM 2552 C C . TYR B 1 24 ? -24.312 14.914 -8.164 1 80.31 24 TYR B C 1
ATOM 2554 O O . TYR B 1 24 ? -24.375 15.07 -6.945 1 80.31 24 TYR B O 1
ATOM 2562 N N . ALA B 1 25 ? -24.75 13.805 -8.703 1 82.94 25 ALA B N 1
ATOM 2563 C CA . ALA B 1 25 ? -24.797 12.508 -8.031 1 82.94 25 ALA B CA 1
ATOM 2564 C C . ALA B 1 25 ? -24 11.461 -8.797 1 82.94 25 ALA B C 1
ATOM 2566 O O . ALA B 1 25 ? -24.562 10.492 -9.32 1 82.94 25 ALA B O 1
ATOM 2567 N N . THR B 1 26 ? -22.781 11.695 -8.828 1 85.56 26 THR B N 1
ATOM 2568 C CA . THR B 1 26 ? -21.891 10.852 -9.625 1 85.56 26 THR B CA 1
ATOM 2569 C C . THR B 1 26 ? -21.531 9.578 -8.867 1 85.56 26 THR B C 1
ATOM 2571 O O . THR B 1 26 ? -21.047 9.641 -7.727 1 85.56 26 THR B O 1
ATOM 2574 N N . PRO B 1 27 ? -21.828 8.414 -9.523 1 86.88 27 PRO B N 1
ATOM 2575 C CA . PRO B 1 27 ? -21.469 7.172 -8.844 1 86.88 27 PRO B CA 1
ATOM 2576 C C . PRO B 1 27 ? -19.953 7.047 -8.602 1 86.88 27 PRO B C 1
ATOM 2578 O O . PRO B 1 27 ? -19.156 7.418 -9.469 1 86.88 27 PRO B O 1
ATOM 2581 N N . LEU B 1 28 ? -19.594 6.488 -7.445 1 87.12 28 LEU B N 1
ATOM 2582 C CA . LEU B 1 28 ? -18.188 6.281 -7.102 1 87.12 28 LEU B CA 1
ATOM 2583 C C . LEU B 1 28 ? -17.75 4.871 -7.473 1 87.12 28 LEU B C 1
ATOM 2585 O O . LEU B 1 28 ? -18.562 3.947 -7.512 1 87.12 28 LEU B O 1
ATOM 2589 N N . PHE B 1 29 ? -16.5 4.805 -7.816 1 88.31 29 PHE B N 1
ATOM 2590 C CA . PHE B 1 29 ? -15.875 3.496 -8 1 88.31 29 PHE B CA 1
ATOM 2591 C C . PHE B 1 29 ? -15.992 2.656 -6.738 1 88.31 29 PHE B C 1
ATOM 2593 O O . PHE B 1 29 ? -15.82 3.164 -5.629 1 88.31 29 PHE B O 1
ATOM 2600 N N . GLN B 1 30 ? -16.359 1.395 -6.949 1 91.12 30 GLN B N 1
ATOM 2601 C CA . GLN B 1 30 ? -16.406 0.482 -5.812 1 91.12 30 GLN B CA 1
ATOM 2602 C C . GLN B 1 30 ? -15.602 -0.784 -6.082 1 91.12 30 GLN B C 1
ATOM 2604 O O . GLN B 1 30 ? -15.297 -1.097 -7.234 1 91.12 30 GLN B O 1
ATOM 2609 N N . LEU B 1 31 ? -15.414 -1.562 -5.031 1 92.94 31 LEU B N 1
ATOM 2610 C CA . LEU B 1 31 ? -14.594 -2.764 -5.078 1 92.94 31 LEU B CA 1
ATOM 2611 C C . LEU B 1 31 ? -15.109 -3.738 -6.133 1 92.94 31 LEU B C 1
ATOM 2613 O O . LEU B 1 31 ? -14.32 -4.301 -6.898 1 92.94 31 LEU B O 1
ATOM 2617 N N . ARG B 1 32 ? -16.375 -3.883 -6.223 1 94.38 32 ARG B N 1
ATOM 2618 C CA . ARG B 1 32 ? -17 -4.867 -7.098 1 94.38 32 ARG B CA 1
ATOM 2619 C C . ARG B 1 32 ? -16.906 -4.441 -8.555 1 94.38 32 ARG B C 1
ATOM 2621 O O . ARG B 1 32 ? -17.219 -5.219 -9.461 1 94.38 32 ARG B O 1
ATOM 2628 N N . ASP B 1 33 ? -16.391 -3.27 -8.836 1 94.38 33 ASP B N 1
ATOM 2629 C CA . ASP B 1 33 ? -16.25 -2.783 -10.203 1 94.38 33 ASP B CA 1
ATOM 2630 C C . ASP B 1 33 ? -14.977 -3.32 -10.844 1 94.38 33 ASP B C 1
ATOM 2632 O O . ASP B 1 33 ? -14.797 -3.23 -12.062 1 94.38 33 ASP B O 1
ATOM 2636 N N . ILE B 1 34 ? -14.117 -3.881 -10.109 1 93.62 34 ILE B N 1
ATOM 2637 C CA . ILE B 1 34 ? -12.773 -4.238 -10.562 1 93.62 34 ILE B CA 1
ATOM 2638 C C . ILE B 1 34 ? -12.867 -5.258 -11.695 1 93.62 34 ILE B C 1
ATOM 2640 O O . ILE B 1 34 ? -12.227 -5.094 -12.742 1 93.62 34 ILE B O 1
ATOM 2644 N N . PRO B 1 35 ? -13.719 -6.312 -11.586 1 96.25 35 PRO B N 1
ATOM 2645 C CA . PRO B 1 35 ? -13.789 -7.258 -12.703 1 96.25 35 PRO B CA 1
ATOM 2646 C C . PRO B 1 35 ? -14.234 -6.602 -14.008 1 96.25 35 PRO B C 1
ATOM 2648 O O . PRO B 1 35 ? -13.719 -6.934 -15.078 1 96.25 35 PRO B O 1
ATOM 2651 N N . SER B 1 36 ? -15.133 -5.707 -13.883 1 95.56 36 SER B N 1
ATOM 2652 C CA . SER B 1 36 ? -15.586 -5.004 -15.078 1 95.56 36 SER B CA 1
ATOM 2653 C C . SER B 1 36 ? -14.461 -4.184 -15.695 1 95.56 36 SER B C 1
ATOM 2655 O O . SER B 1 36 ? -14.312 -4.145 -16.922 1 95.56 36 SER B O 1
ATOM 2657 N N . VAL B 1 37 ? -13.719 -3.543 -14.891 1 94 37 VAL B N 1
ATOM 2658 C CA . VAL B 1 37 ? -12.578 -2.766 -15.359 1 94 37 VAL B CA 1
ATOM 2659 C C . VAL B 1 37 ? -11.555 -3.691 -16.016 1 94 37 VAL B C 1
ATOM 2661 O O . VAL B 1 37 ? -10.992 -3.367 -17.062 1 94 37 VAL B O 1
ATOM 2664 N N . MET B 1 38 ? -11.289 -4.848 -15.383 1 94.5 38 MET B N 1
ATOM 2665 C CA . MET B 1 38 ? -10.359 -5.828 -15.945 1 94.5 38 MET B CA 1
ATOM 2666 C C . MET B 1 38 ? -10.766 -6.211 -17.359 1 94.5 38 MET B C 1
ATOM 2668 O O . MET B 1 38 ? -9.922 -6.297 -18.25 1 94.5 38 MET B O 1
ATOM 2672 N N . ARG B 1 39 ? -12.016 -6.375 -17.625 1 95.75 39 ARG B N 1
ATOM 2673 C CA . ARG B 1 39 ? -12.508 -6.816 -18.922 1 95.75 39 ARG B CA 1
ATOM 2674 C C . ARG B 1 39 ? -12.492 -5.668 -19.922 1 95.75 39 ARG B C 1
ATOM 2676 O O . ARG B 1 39 ? -11.945 -5.805 -21.031 1 95.75 39 ARG B O 1
ATOM 2683 N N . SER B 1 40 ? -13.023 -4.578 -19.516 1 94.25 40 SER B N 1
ATOM 2684 C CA . SER B 1 40 ? -13.367 -3.521 -20.453 1 94.25 40 SER B CA 1
ATOM 2685 C C . SER B 1 40 ? -12.164 -2.617 -20.734 1 94.25 40 SER B C 1
ATOM 2687 O O . SER B 1 40 ? -12.039 -2.059 -21.828 1 94.25 40 SER B O 1
ATOM 2689 N N . ARG B 1 41 ? -11.336 -2.449 -19.781 1 90.81 41 ARG B N 1
ATOM 2690 C CA . ARG B 1 41 ? -10.258 -1.479 -19.938 1 90.81 41 ARG B CA 1
ATOM 2691 C C . ARG B 1 41 ? -8.922 -2.176 -20.125 1 90.81 41 ARG B C 1
ATOM 2693 O O . ARG B 1 41 ? -8.062 -1.693 -20.859 1 90.81 41 ARG B O 1
ATOM 2700 N N . LEU B 1 42 ? -8.75 -3.32 -19.469 1 90.94 42 LEU B N 1
ATOM 2701 C CA . LEU B 1 42 ? -7.41 -3.895 -19.406 1 90.94 42 LEU B CA 1
ATOM 2702 C C . LEU B 1 42 ? -7.293 -5.113 -20.312 1 90.94 42 LEU B C 1
ATOM 2704 O O . LEU B 1 42 ? -6.184 -5.555 -20.625 1 90.94 42 LEU B O 1
ATOM 2708 N N . GLY B 1 43 ? -8.383 -5.758 -20.641 1 95.19 43 GLY B N 1
ATOM 2709 C CA . GLY B 1 43 ? -8.359 -6.98 -21.422 1 95.19 43 GLY B CA 1
ATOM 2710 C C . GLY B 1 43 ? -7.891 -8.188 -20.641 1 95.19 43 GLY B C 1
ATOM 2711 O O . GLY B 1 43 ? -7.074 -8.977 -21.125 1 95.19 43 GLY B O 1
ATOM 2712 N N . TRP B 1 44 ? -8.289 -8.258 -19.391 1 96.19 44 TRP B N 1
ATOM 2713 C CA . TRP B 1 44 ? -7.945 -9.344 -18.484 1 96.19 44 TRP B CA 1
ATOM 2714 C C . TRP B 1 44 ? -9.156 -10.234 -18.234 1 96.19 44 TRP B C 1
ATOM 2716 O O . TRP B 1 44 ? -9.648 -10.312 -17.094 1 96.19 44 TRP B O 1
ATOM 2726 N N . PRO B 1 45 ? -9.57 -11.039 -19.203 1 97.75 45 PRO B N 1
ATOM 2727 C CA . PRO B 1 45 ? -10.797 -11.82 -19.031 1 97.75 45 PRO B CA 1
ATOM 2728 C C . PRO B 1 45 ? -10.648 -12.922 -17.984 1 97.75 45 PRO B C 1
ATOM 2730 O O . PRO B 1 45 ? -11.594 -13.234 -17.266 1 97.75 45 PRO B O 1
ATOM 2733 N N . VAL B 1 46 ? -9.531 -13.586 -17.891 1 98.31 46 VAL B N 1
ATOM 2734 C CA . VAL B 1 46 ? -9.344 -14.68 -16.953 1 98.31 46 VAL B CA 1
ATOM 2735 C C . VAL B 1 46 ? -9.281 -14.133 -15.523 1 98.31 46 VAL B C 1
ATOM 2737 O O . VAL B 1 46 ? -9.945 -14.656 -14.625 1 98.31 46 VAL B O 1
ATOM 2740 N N . ALA B 1 47 ? -8.531 -13.07 -15.312 1 96.5 47 ALA B N 1
ATOM 2741 C CA . ALA B 1 47 ? -8.477 -12.422 -14.008 1 96.5 47 ALA B CA 1
ATOM 2742 C C . ALA B 1 47 ? -9.867 -11.969 -13.562 1 96.5 47 ALA B C 1
ATOM 2744 O O . ALA B 1 47 ? -10.242 -12.156 -12.406 1 96.5 47 ALA B O 1
ATOM 2745 N N . ALA B 1 48 ? -10.57 -11.414 -14.469 1 97.94 48 ALA B N 1
ATOM 2746 C CA . ALA B 1 48 ? -11.922 -10.953 -14.172 1 97.94 48 ALA B CA 1
ATOM 2747 C C . ALA B 1 48 ? -12.812 -12.117 -13.734 1 97.94 48 ALA B C 1
ATOM 2749 O O . ALA B 1 48 ? -13.562 -12 -12.766 1 97.94 48 ALA B O 1
ATOM 2750 N N . ALA B 1 49 ? -12.734 -13.141 -14.461 1 98.44 49 ALA B N 1
ATOM 2751 C CA . ALA B 1 49 ? -13.57 -14.305 -14.172 1 98.44 49 ALA B CA 1
ATOM 2752 C C . ALA B 1 49 ? -13.289 -14.852 -12.773 1 98.44 49 ALA B C 1
ATOM 2754 O O . ALA B 1 49 ? -14.211 -15.211 -12.047 1 98.44 49 ALA B O 1
ATOM 2755 N N . LEU B 1 50 ? -12.07 -14.953 -12.453 1 98.38 50 LEU B N 1
ATOM 2756 C CA . LEU B 1 50 ? -11.695 -15.469 -11.141 1 98.38 50 LEU B CA 1
ATOM 2757 C C . LEU B 1 50 ? -12.203 -14.562 -10.031 1 98.38 50 LEU B C 1
ATOM 2759 O O . LEU B 1 50 ? -12.711 -15.031 -9.016 1 98.38 50 LEU B O 1
ATOM 2763 N N . MET B 1 51 ? -12.047 -13.281 -10.18 1 97.69 51 MET B N 1
ATOM 2764 C CA . MET B 1 51 ? -12.508 -12.359 -9.148 1 97.69 51 MET B CA 1
ATOM 2765 C C . MET B 1 51 ? -14.031 -12.383 -9.039 1 97.69 51 MET B C 1
ATOM 2767 O O . MET B 1 51 ? -14.578 -12.297 -7.941 1 97.69 51 MET B O 1
ATOM 2771 N N . GLU B 1 52 ? -14.703 -12.438 -10.148 1 98.12 52 GLU B N 1
ATOM 2772 C CA . GLU B 1 52 ? -16.156 -12.562 -10.125 1 98.12 52 GLU B CA 1
ATOM 2773 C C . GLU B 1 52 ? -16.594 -13.828 -9.383 1 98.12 52 GLU B C 1
ATOM 2775 O O . GLU B 1 52 ? -17.562 -13.805 -8.625 1 98.12 52 GLU B O 1
ATOM 2780 N N . ARG B 1 53 ? -15.891 -14.852 -9.688 1 98.31 53 ARG B N 1
ATOM 2781 C CA . ARG B 1 53 ? -16.188 -16.078 -8.953 1 98.31 53 ARG B CA 1
ATOM 2782 C C . ARG B 1 53 ? -16.078 -15.852 -7.445 1 98.31 53 ARG B C 1
ATOM 2784 O O . ARG B 1 53 ? -16.922 -16.328 -6.676 1 98.31 53 ARG B O 1
ATOM 2791 N N . TRP B 1 54 ? -15.039 -15.195 -7.035 1 98.38 54 TRP B N 1
ATOM 2792 C CA . TRP B 1 54 ? -14.852 -14.914 -5.613 1 98.38 54 TRP B CA 1
ATOM 2793 C C . TRP B 1 54 ? -16.031 -14.117 -5.062 1 98.38 54 TRP B C 1
ATOM 2795 O O . TRP B 1 54 ? -16.609 -14.477 -4.031 1 98.38 54 TRP B O 1
ATOM 2805 N N . PHE B 1 55 ? -16.469 -13.062 -5.777 1 97.81 55 PHE B N 1
ATOM 2806 C CA . PHE B 1 55 ? -17.562 -12.211 -5.328 1 97.81 55 PHE B CA 1
ATOM 2807 C C . PHE B 1 55 ? -18.875 -12.984 -5.277 1 97.81 55 PHE B C 1
ATOM 2809 O O . PHE B 1 55 ? -19.734 -12.719 -4.43 1 97.81 55 PHE B O 1
ATOM 2816 N N . ASN B 1 56 ? -18.984 -13.93 -6.102 1 97.44 56 ASN B N 1
ATOM 2817 C CA . ASN B 1 56 ? -20.25 -14.648 -6.227 1 97.44 56 ASN B CA 1
ATOM 2818 C C . ASN B 1 56 ? -20.297 -15.859 -5.301 1 97.44 56 ASN B C 1
ATOM 2820 O O . ASN B 1 56 ? -21.359 -16.484 -5.137 1 97.44 56 ASN B O 1
ATOM 2824 N N . GLY B 1 57 ? -19.188 -16.219 -4.742 1 97.19 57 GLY B N 1
ATOM 2825 C CA . GLY B 1 57 ? -19.141 -17.359 -3.852 1 97.19 57 GLY B CA 1
ATOM 2826 C C . GLY B 1 57 ? -19.703 -17.078 -2.471 1 97.19 57 GLY B C 1
ATOM 2827 O O . GLY B 1 57 ? -19.781 -15.914 -2.059 1 97.19 57 GLY B O 1
ATOM 2828 N N . ALA B 1 58 ? -20.094 -18.188 -1.803 1 97.25 58 ALA B N 1
ATOM 2829 C CA . ALA B 1 58 ? -20.453 -18.047 -0.396 1 97.25 58 ALA B CA 1
ATOM 2830 C C . ALA B 1 58 ? -19.266 -17.594 0.441 1 97.25 58 ALA B C 1
ATOM 2832 O O . ALA B 1 58 ? -18.109 -17.922 0.12 1 97.25 58 ALA B O 1
ATOM 2833 N N . ALA B 1 59 ? -19.578 -16.812 1.539 1 97.81 59 ALA B N 1
ATOM 2834 C CA . ALA B 1 59 ? -18.5 -16.312 2.396 1 97.81 59 ALA B CA 1
ATOM 2835 C C . ALA B 1 59 ? -17.672 -17.469 2.957 1 97.81 59 ALA B C 1
ATOM 2837 O O . ALA B 1 59 ? -18.219 -18.375 3.598 1 97.81 59 ALA B O 1
ATOM 2838 N N . TYR B 1 60 ? -16.406 -17.391 2.68 1 97.62 60 TYR B N 1
ATOM 2839 C CA . TYR B 1 60 ? -15.523 -18.453 3.139 1 97.62 60 TYR B CA 1
ATOM 2840 C C . TYR B 1 60 ? -14.078 -17.969 3.191 1 97.62 60 TYR B C 1
ATOM 2842 O O . TYR B 1 60 ? -13.562 -17.422 2.215 1 97.62 60 TYR B O 1
ATOM 2850 N N . GLN B 1 61 ? -13.469 -18.141 4.32 1 96.25 61 GLN B N 1
ATOM 2851 C CA . GLN B 1 61 ? -12.039 -17.875 4.484 1 96.25 61 GLN B CA 1
ATOM 2852 C C . GLN B 1 61 ? -11.227 -19.156 4.477 1 96.25 61 GLN B C 1
ATOM 2854 O O . GLN B 1 61 ? -11.43 -20.031 5.32 1 96.25 61 GLN B O 1
ATOM 2859 N N . MET B 1 62 ? -10.32 -19.203 3.604 1 95.69 62 MET B N 1
ATOM 2860 C CA . MET B 1 62 ? -9.523 -20.422 3.42 1 95.69 62 MET B CA 1
ATOM 2861 C C . MET B 1 62 ? -8.609 -20.656 4.621 1 95.69 62 MET B C 1
ATOM 2863 O O . MET B 1 62 ? -8.023 -19.703 5.156 1 95.69 62 MET B O 1
ATOM 2867 N N . THR B 1 63 ? -8.398 -21.906 4.918 1 92.38 63 THR B N 1
ATOM 2868 C CA . THR B 1 63 ? -7.496 -22.281 6.004 1 92.38 63 THR B CA 1
ATOM 2869 C C . THR B 1 63 ? -6.094 -22.562 5.469 1 92.38 63 THR B C 1
ATOM 2871 O O . THR B 1 63 ? -5.91 -22.75 4.266 1 92.38 63 THR B O 1
ATOM 2874 N N . LYS B 1 64 ? -5.223 -22.625 6.379 1 89.5 64 LYS B N 1
ATOM 2875 C CA . LYS B 1 64 ? -3.854 -22.953 6 1 89.5 64 LYS B CA 1
ATOM 2876 C C . LYS B 1 64 ? -3.762 -24.375 5.465 1 89.5 64 LYS B C 1
ATOM 2878 O O . LYS B 1 64 ? -3.014 -24.641 4.52 1 89.5 64 LYS B O 1
ATOM 2883 N N . GLU B 1 65 ? -4.457 -25.281 6.066 1 91.5 65 GLU B N 1
ATOM 2884 C CA . GLU B 1 65 ? -4.457 -26.672 5.633 1 91.5 65 GLU B CA 1
ATOM 2885 C C . GLU B 1 65 ? -4.871 -26.797 4.168 1 91.5 65 GLU B C 1
ATOM 2887 O O . GLU B 1 65 ? -4.266 -27.562 3.408 1 91.5 65 GLU B O 1
ATOM 2892 N N . MET B 1 66 ? -5.863 -26.094 3.828 1 93.38 66 MET B N 1
ATOM 2893 C CA . MET B 1 66 ? -6.344 -26.125 2.449 1 93.38 66 MET B CA 1
ATOM 2894 C C . MET B 1 66 ? -5.305 -25.531 1.5 1 93.38 66 MET B C 1
ATOM 2896 O O . MET B 1 66 ? -5.047 -26.094 0.433 1 93.38 66 MET B O 1
ATOM 2900 N N . LYS B 1 67 ? -4.734 -24.484 1.912 1 91.88 67 LYS B N 1
ATOM 2901 C CA . LYS B 1 67 ? -3.75 -23.781 1.088 1 91.88 67 LYS B CA 1
ATOM 2902 C C . LYS B 1 67 ? -2.557 -24.688 0.779 1 91.88 67 LYS B C 1
ATOM 2904 O O . LYS B 1 67 ? -2.002 -24.641 -0.321 1 91.88 67 LYS B O 1
ATOM 2909 N N . PHE B 1 68 ? -2.256 -25.531 1.677 1 90 68 PHE B N 1
ATOM 2910 C CA . PHE B 1 68 ? -1.076 -26.375 1.512 1 90 68 PHE B CA 1
ATOM 2911 C C . PHE B 1 68 ? -1.474 -27.797 1.164 1 90 68 PHE B C 1
ATOM 2913 O O . PHE B 1 68 ? -0.632 -28.703 1.156 1 90 68 PHE B O 1
ATOM 2920 N N . SER B 1 69 ? -2.66 -28.016 0.871 1 91.88 69 SER B N 1
ATOM 2921 C CA . SER B 1 69 ? -3.189 -29.328 0.511 1 91.88 69 SER B CA 1
ATOM 2922 C C . SER B 1 69 ? -2.852 -30.359 1.572 1 91.88 69 SER B C 1
ATOM 2924 O O . SER B 1 69 ? -2.309 -31.422 1.258 1 91.88 69 SER B O 1
ATOM 2926 N N . GLU B 1 70 ? -3.188 -30.016 2.771 1 90.19 70 GLU B N 1
ATOM 2927 C CA . GLU B 1 70 ? -2.984 -30.922 3.9 1 90.19 70 GLU B CA 1
ATOM 2928 C C . GLU B 1 70 ? -4.305 -31.516 4.371 1 90.19 70 GLU B C 1
ATOM 2930 O O . GLU B 1 70 ? -5.363 -30.906 4.211 1 90.19 70 GLU B O 1
ATOM 2935 N N . PRO B 1 71 ? -4.172 -32.812 4.824 1 87.25 71 PRO B N 1
ATOM 2936 C CA . PRO B 1 71 ? -5.398 -33.375 5.391 1 87.25 71 PRO B CA 1
ATOM 2937 C C . PRO B 1 71 ? -5.988 -32.5 6.496 1 87.25 71 PRO B C 1
ATOM 2939 O O . PRO B 1 71 ? -5.246 -31.906 7.277 1 87.25 71 PRO B O 1
ATOM 2942 N N . PRO B 1 72 ? -7.383 -32.438 6.52 1 88.88 72 PRO B N 1
ATOM 2943 C CA . PRO B 1 72 ? -8.375 -33.156 5.719 1 88.88 72 PRO B CA 1
ATOM 2944 C C . PRO B 1 72 ? -8.781 -32.406 4.461 1 88.88 72 PRO B C 1
ATOM 2946 O O . PRO B 1 72 ? -9.805 -32.719 3.85 1 88.88 72 PRO B O 1
ATOM 2949 N N . SER B 1 73 ? -8.016 -31.391 4.059 1 91.38 73 SER B N 1
ATOM 2950 C CA . SER B 1 73 ? -8.43 -30.516 2.967 1 91.38 73 SER B CA 1
ATOM 2951 C C . SER B 1 73 ? -7.465 -30.594 1.79 1 91.38 73 SER B C 1
ATOM 2953 O O . SER B 1 73 ? -7.043 -29.578 1.244 1 91.38 73 SER B O 1
ATOM 2955 N N . ARG B 1 74 ? -7.184 -31.828 1.413 1 94.06 74 ARG B N 1
ATOM 2956 C CA . ARG B 1 74 ? -6.359 -32 0.222 1 94.06 74 ARG B CA 1
ATOM 2957 C C . ARG B 1 74 ? -7.117 -31.594 -1.035 1 94.06 74 ARG B C 1
ATOM 2959 O O . ARG B 1 74 ? -8.352 -31.641 -1.065 1 94.06 74 ARG B O 1
ATOM 2966 N N . LEU B 1 75 ? -6.379 -31.297 -2.025 1 96.44 75 LEU B N 1
ATOM 2967 C CA . LEU B 1 75 ? -6.965 -30.734 -3.24 1 96.44 75 LEU B CA 1
ATOM 2968 C C . LEU B 1 75 ? -7.988 -31.703 -3.836 1 96.44 75 LEU B C 1
ATOM 2970 O O . LEU B 1 75 ? -9.062 -31.281 -4.277 1 96.44 75 LEU B O 1
ATOM 2974 N N . HIS B 1 76 ? -7.699 -33 -3.791 1 95.44 76 HIS B N 1
ATOM 2975 C CA . HIS B 1 76 ? -8.594 -33.969 -4.41 1 95.44 76 HIS B CA 1
ATOM 2976 C C . HIS B 1 76 ? -9.859 -34.188 -3.58 1 95.44 76 HIS B C 1
ATOM 2978 O O . HIS B 1 76 ? -10.844 -34.75 -4.055 1 95.44 76 HIS B O 1
ATOM 2984 N N . GLN B 1 77 ? -9.883 -33.656 -2.4 1 94.75 77 GLN B N 1
ATOM 2985 C CA . GLN B 1 77 ? -11.031 -33.781 -1.515 1 94.75 77 GLN B CA 1
ATOM 2986 C C . GLN B 1 77 ? -11.938 -32.562 -1.606 1 94.75 77 GLN B C 1
ATOM 2988 O O . GLN B 1 77 ? -13.031 -32.531 -1.037 1 94.75 77 GLN B O 1
ATOM 2993 N N . LEU B 1 78 ? -11.516 -31.578 -2.303 1 96.31 78 LEU B N 1
ATOM 2994 C CA . LEU B 1 78 ? -12.258 -30.328 -2.369 1 96.31 78 LEU B CA 1
ATOM 2995 C C . LEU B 1 78 ? -13.344 -30.406 -3.434 1 96.31 78 LEU B C 1
ATOM 2997 O O . LEU B 1 78 ? -13.133 -30.984 -4.508 1 96.31 78 LEU B O 1
ATOM 3001 N N . GLY B 1 79 ? -14.492 -29.875 -3.109 1 95.12 79 GLY B N 1
ATOM 3002 C CA . GLY B 1 79 ? -15.57 -29.75 -4.082 1 95.12 79 GLY B CA 1
ATOM 3003 C C . GLY B 1 79 ? -15.445 -28.5 -4.949 1 95.12 79 GLY B C 1
ATOM 3004 O O . GLY B 1 79 ? -14.531 -27.688 -4.754 1 95.12 79 GLY B O 1
ATOM 3005 N N . PRO B 1 80 ? -16.344 -28.375 -5.887 1 95.38 80 PRO B N 1
ATOM 3006 C CA . PRO B 1 80 ? -16.281 -27.266 -6.848 1 95.38 80 PRO B CA 1
ATOM 3007 C C . PRO B 1 80 ? -16.422 -25.906 -6.184 1 95.38 80 PRO B C 1
ATOM 3009 O O . PRO B 1 80 ? -16.016 -24.891 -6.758 1 95.38 80 PRO B O 1
ATOM 3012 N N . ALA B 1 81 ? -16.984 -25.828 -5.02 1 95.94 81 ALA B N 1
ATOM 3013 C CA . ALA B 1 81 ? -17.125 -24.562 -4.309 1 95.94 81 ALA B CA 1
ATOM 3014 C C . ALA B 1 81 ? -15.758 -24.016 -3.887 1 95.94 81 ALA B C 1
ATOM 3016 O O . ALA B 1 81 ? -15.578 -22.797 -3.785 1 95.94 81 ALA B O 1
ATOM 3017 N N . HIS B 1 82 ? -14.805 -24.875 -3.717 1 97.44 82 HIS B N 1
ATOM 3018 C CA . HIS B 1 82 ? -13.531 -24.438 -3.156 1 97.44 82 HIS B CA 1
ATOM 3019 C C . HIS B 1 82 ? -12.375 -24.828 -4.062 1 97.44 82 HIS B C 1
ATOM 3021 O O . HIS B 1 82 ? -11.211 -24.688 -3.684 1 97.44 82 HIS B O 1
ATOM 3027 N N . LEU B 1 83 ? -12.664 -25.344 -5.234 1 98.19 83 LEU B N 1
ATOM 3028 C CA . LEU B 1 83 ? -11.625 -25.703 -6.195 1 98.19 83 LEU B CA 1
ATOM 3029 C C . LEU B 1 83 ? -12.055 -25.344 -7.617 1 98.19 83 LEU B C 1
ATOM 3031 O O . LEU B 1 83 ? -13.102 -25.781 -8.078 1 98.19 83 LEU B O 1
ATOM 3035 N N . ASP B 1 84 ? -11.266 -24.516 -8.242 1 98.5 84 ASP B N 1
ATOM 3036 C CA . ASP B 1 84 ? -11.484 -24.156 -9.641 1 98.5 84 ASP B CA 1
ATOM 3037 C C . ASP B 1 84 ? -10.523 -24.922 -10.555 1 98.5 84 ASP B C 1
ATOM 3039 O O . ASP B 1 84 ? -9.305 -24.766 -10.461 1 98.5 84 ASP B O 1
ATOM 3043 N N . GLU B 1 85 ? -11.031 -25.719 -11.453 1 98 85 GLU B N 1
ATOM 3044 C CA . GLU B 1 85 ? -10.219 -26.516 -12.359 1 98 85 GLU B CA 1
ATOM 3045 C C . GLU B 1 85 ? -10.477 -26.141 -13.812 1 98 85 GLU B C 1
ATOM 3047 O O . GLU B 1 85 ? -10.055 -26.844 -14.734 1 98 85 GLU B O 1
ATOM 3052 N N . ASN B 1 86 ? -11.203 -25.031 -14.008 1 96.88 86 ASN B N 1
ATOM 3053 C CA . ASN B 1 86 ? -11.742 -24.828 -15.344 1 96.88 86 ASN B CA 1
ATOM 3054 C C . ASN B 1 86 ? -11.367 -23.453 -15.891 1 96.88 86 ASN B C 1
ATOM 3056 O O . ASN B 1 86 ? -11.414 -23.219 -17.109 1 96.88 86 ASN B O 1
ATOM 3060 N N . THR B 1 87 ? -10.969 -22.594 -15.086 1 98.19 87 THR B N 1
ATOM 3061 C CA . THR B 1 87 ? -10.773 -21.219 -15.523 1 98.19 87 THR B CA 1
ATOM 3062 C C . THR B 1 87 ? -9.367 -21.016 -16.094 1 98.19 87 THR B C 1
ATOM 3064 O O . THR B 1 87 ? -9.195 -20.406 -17.141 1 98.19 87 THR B O 1
ATOM 3067 N N . VAL B 1 88 ? -8.367 -21.547 -15.391 1 98.5 88 VAL B N 1
ATOM 3068 C CA . VAL B 1 88 ? -6.984 -21.406 -15.828 1 98.5 88 VAL B CA 1
ATOM 3069 C C . VAL B 1 88 ? -6.562 -22.656 -16.594 1 98.5 88 VAL B C 1
ATOM 3071 O O . VAL B 1 88 ? -6.555 -23.766 -16.047 1 98.5 88 VAL B O 1
ATOM 3074 N N . LYS B 1 89 ? -6.223 -22.453 -17.828 1 98.62 89 LYS B N 1
ATOM 3075 C CA . LYS B 1 89 ? -5.758 -23.547 -18.688 1 98.62 89 LYS B CA 1
ATOM 3076 C C . LYS B 1 89 ? -4.289 -23.359 -19.062 1 98.62 89 LYS B C 1
ATOM 3078 O O . LYS B 1 89 ? -3.836 -22.234 -19.297 1 98.62 89 LYS B O 1
ATOM 3083 N N . MET B 1 90 ? -3.645 -24.484 -19.234 1 98.56 90 MET B N 1
ATOM 3084 C CA . MET B 1 90 ? -2.23 -24.438 -19.594 1 98.56 90 MET B CA 1
ATOM 3085 C C . MET B 1 90 ? -2.051 -23.828 -20.984 1 98.56 90 MET B C 1
ATOM 3087 O O . MET B 1 90 ? -1.063 -23.141 -21.234 1 98.56 90 MET B O 1
ATOM 3091 N N . GLU B 1 91 ? -3.01 -24.062 -21.875 1 98.25 91 GLU B N 1
ATOM 3092 C CA . GLU B 1 91 ? -2.949 -23.484 -23.219 1 98.25 91 GLU B CA 1
ATOM 3093 C C . GLU B 1 91 ? -2.918 -21.953 -23.156 1 98.25 91 GLU B C 1
ATOM 3095 O O . GLU B 1 91 ? -2.207 -21.312 -23.938 1 98.25 91 GLU B O 1
ATOM 3100 N N . TRP B 1 92 ? -3.699 -21.391 -22.328 1 98.19 92 TRP B N 1
ATOM 3101 C CA . TRP B 1 92 ? -3.725 -19.953 -22.109 1 98.19 92 TRP B CA 1
ATOM 3102 C C . TRP B 1 92 ? -2.447 -19.484 -21.422 1 98.19 92 TRP B C 1
ATOM 3104 O O . TRP B 1 92 ? -1.806 -18.531 -21.859 1 98.19 92 TRP B O 1
ATOM 3114 N N . ALA B 1 93 ? -2.053 -20.172 -20.359 1 98.5 93 ALA B N 1
ATOM 3115 C CA . ALA B 1 93 ? -0.94 -19.75 -19.5 1 98.5 93 ALA B CA 1
ATOM 3116 C C . ALA B 1 93 ? 0.378 -19.781 -20.266 1 98.5 93 ALA B C 1
ATOM 3118 O O . ALA B 1 93 ? 1.243 -18.922 -20.062 1 98.5 93 ALA B O 1
ATOM 3119 N N . LEU B 1 94 ? 0.518 -20.703 -21.156 1 98.25 94 LEU B N 1
ATOM 3120 C CA . LEU B 1 94 ? 1.766 -20.875 -21.891 1 98.25 94 LEU B CA 1
ATOM 3121 C C . LEU B 1 94 ? 1.94 -19.766 -22.922 1 98.25 94 LEU B C 1
ATOM 3123 O O . LEU B 1 94 ? 2.99 -19.656 -23.562 1 98.25 94 LEU B O 1
ATOM 3127 N N . GLY B 1 95 ? 1 -18.906 -23.031 1 97.06 95 GLY B N 1
ATOM 3128 C CA . GLY B 1 95 ? 1.133 -17.719 -23.859 1 97.06 95 GLY B CA 1
ATOM 3129 C C . GLY B 1 95 ? 1.967 -16.625 -23.219 1 97.06 95 GLY B C 1
ATOM 3130 O O . GLY B 1 95 ? 2.395 -15.688 -23.891 1 97.06 95 GLY B O 1
ATOM 3131 N N . PHE B 1 96 ? 2.238 -16.75 -21.984 1 95.69 96 PHE B N 1
ATOM 3132 C CA . PHE B 1 96 ? 3.012 -15.758 -21.25 1 95.69 96 PHE B CA 1
ATOM 3133 C C . PHE B 1 96 ? 4.449 -16.234 -21.047 1 95.69 96 PHE B C 1
ATOM 3135 O O . PHE B 1 96 ? 4.684 -17.359 -20.625 1 95.69 96 PHE B O 1
ATOM 3142 N N . SER B 1 97 ? 5.371 -15.336 -21.203 1 93.62 97 SER B N 1
ATOM 3143 C CA . SER B 1 97 ? 6.785 -15.68 -21.219 1 93.62 97 SER B CA 1
ATOM 3144 C C . SER B 1 97 ? 7.238 -16.219 -19.859 1 93.62 97 SER B C 1
ATOM 3146 O O . SER B 1 97 ? 8.062 -17.125 -19.797 1 93.62 97 SER B O 1
ATOM 3148 N N . ARG B 1 98 ? 6.734 -15.68 -18.812 1 93.5 98 ARG B N 1
ATOM 3149 C CA . ARG B 1 98 ? 7.184 -16.125 -17.5 1 93.5 98 ARG B CA 1
ATOM 3150 C C . ARG B 1 98 ? 6.734 -17.547 -17.219 1 93.5 98 ARG B C 1
ATOM 3152 O O . ARG B 1 98 ? 7.414 -18.297 -16.516 1 93.5 98 ARG B O 1
ATOM 3159 N N . VAL B 1 99 ? 5.641 -17.953 -17.75 1 97.06 99 VAL B N 1
ATOM 3160 C CA . VAL B 1 99 ? 5.164 -19.312 -17.594 1 97.06 99 VAL B CA 1
ATOM 3161 C C . VAL B 1 99 ? 6.039 -20.266 -18.422 1 97.06 99 VAL B C 1
ATOM 3163 O O . VAL B 1 99 ? 6.395 -21.344 -17.953 1 97.06 99 VAL B O 1
ATOM 3166 N N . GLN B 1 100 ? 6.379 -19.828 -19.578 1 97.25 100 GLN B N 1
ATOM 3167 C CA . GLN B 1 100 ? 7.285 -20.625 -20.406 1 97.25 100 GLN B CA 1
ATOM 3168 C C . GLN B 1 100 ? 8.633 -20.812 -19.719 1 97.25 100 GLN B C 1
ATOM 3170 O O . GLN B 1 100 ? 9.203 -21.906 -19.766 1 97.25 100 GLN B O 1
ATOM 3175 N N . ALA B 1 101 ? 9.039 -19.781 -19.125 1 95.5 101 ALA B N 1
ATOM 3176 C CA . ALA B 1 101 ? 10.312 -19.859 -18.422 1 95.5 101 ALA B CA 1
ATOM 3177 C C . ALA B 1 101 ? 10.227 -20.844 -17.25 1 95.5 101 ALA B C 1
ATOM 3179 O O . ALA B 1 101 ? 11.156 -21.609 -17.016 1 95.5 101 ALA B O 1
ATOM 3180 N N . ALA B 1 102 ? 9.195 -20.812 -16.531 1 97.12 102 ALA B N 1
ATOM 3181 C CA . ALA B 1 102 ? 8.992 -21.75 -15.43 1 97.12 102 ALA B CA 1
ATOM 3182 C C . ALA B 1 102 ? 8.945 -23.188 -15.922 1 97.12 102 ALA B C 1
ATOM 3184 O O . ALA B 1 102 ? 9.508 -24.094 -15.297 1 97.12 102 ALA B O 1
ATOM 3185 N N . LEU B 1 103 ? 8.289 -23.391 -17.016 1 97.81 103 LEU B N 1
ATOM 3186 C CA . LEU B 1 103 ? 8.211 -24.719 -17.625 1 97.81 103 LEU B CA 1
ATOM 3187 C C . LEU B 1 103 ? 9.602 -25.234 -18 1 97.81 103 LEU B C 1
ATOM 3189 O O . LEU B 1 103 ? 9.945 -26.375 -17.703 1 97.81 103 LEU B O 1
ATOM 3193 N N . ALA B 1 104 ? 10.328 -24.406 -18.625 1 96.94 104 ALA B N 1
ATOM 3194 C CA . ALA B 1 104 ? 11.68 -24.781 -19.016 1 96.94 104 ALA B CA 1
ATOM 3195 C C . ALA B 1 104 ? 12.539 -25.109 -17.797 1 96.94 104 ALA B C 1
ATOM 3197 O O . ALA B 1 104 ? 13.273 -26.094 -17.797 1 96.94 104 ALA B O 1
ATOM 3198 N N . GLN B 1 105 ? 12.391 -24.297 -16.859 1 96.5 105 GLN B N 1
ATOM 3199 C CA . GLN B 1 105 ? 13.164 -24.5 -15.633 1 96.5 105 GLN B CA 1
ATOM 3200 C C . GLN B 1 105 ? 12.805 -25.844 -14.984 1 96.5 105 GLN B C 1
ATOM 3202 O O . GLN B 1 105 ? 13.695 -26.609 -14.609 1 96.5 105 GLN B O 1
ATOM 3207 N N . LEU B 1 106 ? 11.602 -26.062 -14.844 1 96.62 106 LEU B N 1
ATOM 3208 C CA . LEU B 1 106 ? 11.141 -27.266 -14.164 1 96.62 106 LEU B CA 1
ATOM 3209 C C . LEU B 1 106 ? 11.43 -28.516 -15.008 1 96.62 106 LEU B C 1
ATOM 3211 O O . LEU B 1 106 ? 11.641 -29.594 -14.461 1 96.62 106 LEU B O 1
ATOM 3215 N N . THR B 1 107 ? 11.438 -28.406 -16.297 1 96.25 107 THR B N 1
ATOM 3216 C CA . THR B 1 107 ? 11.812 -29.5 -17.188 1 96.25 107 THR B CA 1
ATOM 3217 C C . THR B 1 107 ? 13.266 -29.906 -16.969 1 96.25 107 THR B C 1
ATOM 3219 O O . THR B 1 107 ? 13.586 -31.094 -16.969 1 96.25 107 THR B O 1
ATOM 3222 N N . SER B 1 108 ? 14.039 -28.922 -16.719 1 94.06 108 SER B N 1
ATOM 3223 C CA . SER B 1 108 ? 15.461 -29.172 -16.547 1 94.06 108 SER B CA 1
ATOM 3224 C C . SER B 1 108 ? 15.781 -29.641 -15.141 1 94.06 108 SER B C 1
ATOM 3226 O O . SER B 1 108 ? 16.75 -30.375 -14.93 1 94.06 108 SER B O 1
ATOM 3228 N N . LYS B 1 109 ? 14.914 -29.312 -14.18 1 95.31 109 LYS B N 1
ATOM 3229 C CA . LYS B 1 109 ? 15.312 -29.516 -12.789 1 95.31 109 LYS B CA 1
ATOM 3230 C C . LYS B 1 109 ? 14.367 -30.469 -12.07 1 95.31 109 LYS B C 1
ATOM 3232 O O . LYS B 1 109 ? 14.477 -30.656 -10.859 1 95.31 109 LYS B O 1
ATOM 3237 N N . TRP B 1 110 ? 13.461 -31.031 -12.789 1 95.94 110 TRP B N 1
ATOM 3238 C CA . TRP B 1 110 ? 12.43 -31.812 -12.102 1 95.94 110 TRP B CA 1
ATOM 3239 C C . TRP B 1 110 ? 13.047 -33 -11.383 1 95.94 110 TRP B C 1
ATOM 3241 O O . TRP B 1 110 ? 12.516 -33.469 -10.367 1 95.94 110 TRP B O 1
ATOM 3251 N N . SER B 1 111 ? 14.195 -33.5 -11.914 1 95.5 111 SER B N 1
ATOM 3252 C CA . SER B 1 111 ? 14.844 -34.688 -11.352 1 95.5 111 SER B CA 1
ATOM 3253 C C . SER B 1 111 ? 16.016 -34.281 -10.453 1 95.5 111 SER B C 1
ATOM 3255 O O . SER B 1 111 ? 17.078 -34.906 -10.508 1 95.5 111 SER B O 1
ATOM 3257 N N . SER B 1 112 ? 15.844 -33.219 -9.734 1 94.75 112 SER B N 1
ATOM 3258 C CA . SER B 1 112 ? 16.781 -32.875 -8.68 1 94.75 112 SER B CA 1
ATOM 3259 C C . SER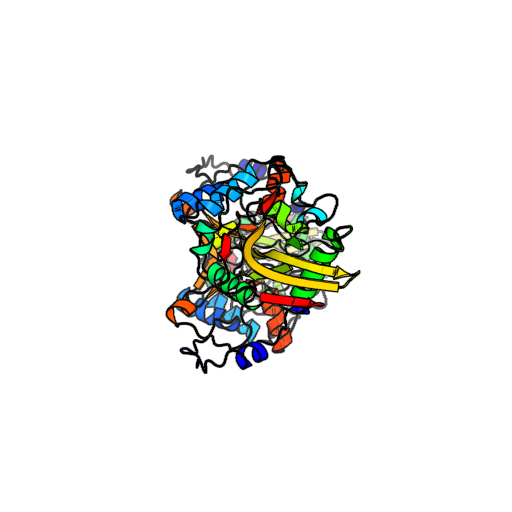 B 1 112 ? 16.844 -33.969 -7.613 1 94.75 112 SER B C 1
ATOM 3261 O O . SER B 1 112 ? 16 -34.875 -7.598 1 94.75 112 SER B O 1
ATOM 3263 N N . PRO B 1 113 ? 17.875 -33.938 -6.754 1 94.38 113 PRO B N 1
ATOM 3264 C CA . PRO B 1 113 ? 17.922 -34.938 -5.699 1 94.38 113 PRO B CA 1
ATOM 3265 C C . PRO B 1 113 ? 16.641 -35.031 -4.887 1 94.38 113 PRO B C 1
ATOM 3267 O O . PRO B 1 113 ? 16.156 -36.125 -4.594 1 94.38 113 PRO B O 1
ATOM 3270 N N . ALA B 1 114 ? 16.109 -33.875 -4.617 1 95.31 114 ALA B N 1
ATOM 3271 C CA . ALA B 1 114 ? 14.836 -33.875 -3.896 1 95.31 114 ALA B CA 1
ATOM 3272 C C . ALA B 1 114 ? 13.711 -34.438 -4.758 1 95.31 114 ALA B C 1
ATOM 3274 O O . ALA B 1 114 ? 12.828 -35.125 -4.258 1 95.31 114 ALA B O 1
ATOM 3275 N N . GLY B 1 115 ? 13.719 -34.125 -6.012 1 97.19 115 GLY B N 1
ATOM 3276 C CA . GLY B 1 115 ? 12.727 -34.688 -6.93 1 97.19 115 GLY B CA 1
ATOM 3277 C C . GLY B 1 115 ? 12.797 -36.188 -7.051 1 97.19 115 GLY B C 1
ATOM 3278 O O . GLY B 1 115 ? 11.766 -36.875 -7.059 1 97.19 115 GLY B O 1
ATOM 3279 N N . ILE B 1 116 ? 13.977 -36.688 -7.098 1 96.25 116 ILE B N 1
ATOM 3280 C CA . ILE B 1 116 ? 14.188 -38.125 -7.195 1 96.25 116 ILE B CA 1
ATOM 3281 C C . ILE B 1 116 ? 13.75 -38.812 -5.898 1 96.25 116 ILE B C 1
ATOM 3283 O O . ILE B 1 116 ? 13.164 -39.906 -5.926 1 96.25 116 ILE B O 1
ATOM 3287 N N . ALA B 1 117 ? 14.086 -38.156 -4.828 1 96.06 117 ALA B N 1
ATOM 3288 C CA . ALA B 1 117 ? 13.633 -38.688 -3.549 1 96.06 117 ALA B CA 1
ATOM 3289 C C . ALA B 1 117 ? 12.109 -38.781 -3.5 1 96.06 117 ALA B C 1
ATOM 3291 O O . ALA B 1 117 ? 11.555 -39.781 -2.992 1 96.06 117 ALA B O 1
ATOM 3292 N N . GLN B 1 118 ? 11.477 -37.812 -3.998 1 97.12 118 GLN B N 1
ATOM 3293 C CA . GLN B 1 118 ? 10.016 -37.844 -4.059 1 97.12 118 GLN B CA 1
ATOM 3294 C C . GLN B 1 118 ? 9.516 -38.938 -5.008 1 97.12 118 GLN B C 1
ATOM 3296 O O . GLN B 1 118 ? 8.516 -39.594 -4.723 1 97.12 118 GLN B O 1
ATOM 3301 N N . LEU B 1 119 ? 10.141 -39.031 -6.113 1 97.19 119 LEU B N 1
ATOM 3302 C CA . LEU B 1 119 ? 9.812 -40.094 -7.059 1 97.19 119 LEU B CA 1
ATOM 3303 C C . LEU B 1 119 ? 9.898 -41.469 -6.387 1 97.19 119 LEU B C 1
ATOM 3305 O O . LEU B 1 119 ? 8.992 -42.312 -6.539 1 97.19 119 LEU B O 1
ATOM 3309 N N . LYS B 1 120 ? 10.953 -41.688 -5.664 1 95.44 120 LYS B N 1
ATOM 3310 C CA . LYS B 1 120 ? 11.125 -42.938 -4.941 1 95.44 120 LYS B CA 1
ATOM 3311 C C . LYS B 1 120 ? 9.969 -43.188 -3.971 1 95.44 120 LYS B C 1
ATOM 3313 O O . LYS B 1 120 ? 9.438 -44.281 -3.895 1 95.44 120 LYS B O 1
ATOM 3318 N N . ASP B 1 121 ? 9.656 -42.156 -3.311 1 95.19 121 ASP B N 1
ATOM 3319 C CA . ASP B 1 121 ? 8.562 -42.25 -2.352 1 95.19 121 ASP B CA 1
ATOM 3320 C C . ASP B 1 121 ? 7.254 -42.656 -3.045 1 95.19 121 ASP B C 1
ATOM 3322 O O . ASP B 1 121 ? 6.5 -43.469 -2.535 1 95.19 121 ASP B O 1
ATOM 3326 N N . ARG B 1 122 ? 6.973 -42.031 -4.191 1 95.81 122 ARG B N 1
ATOM 3327 C CA . ARG B 1 122 ? 5.766 -42.344 -4.949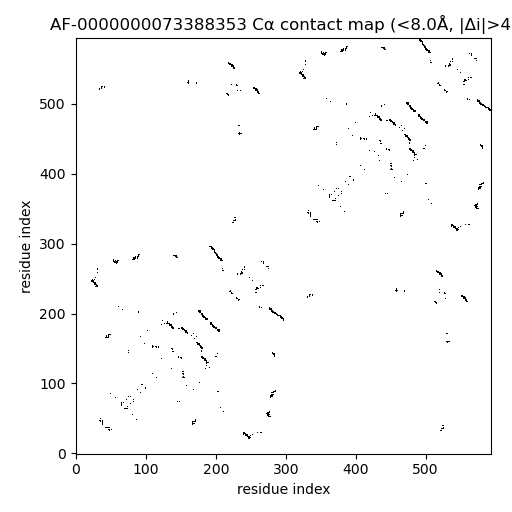 1 95.81 122 ARG B CA 1
ATOM 3328 C C . ARG B 1 122 ? 5.762 -43.812 -5.402 1 95.81 122 ARG B C 1
ATOM 3330 O O . ARG B 1 122 ? 4.734 -44.469 -5.336 1 95.81 122 ARG B O 1
ATOM 3337 N N . VAL B 1 123 ? 6.879 -44.25 -5.828 1 94.69 123 VAL B N 1
ATOM 3338 C CA . VAL B 1 123 ? 7.02 -45.625 -6.324 1 94.69 123 VAL B CA 1
ATOM 3339 C C . VAL B 1 123 ? 6.836 -46.594 -5.176 1 94.69 123 VAL B C 1
ATOM 3341 O O . VAL B 1 123 ? 6.109 -47.594 -5.309 1 94.69 123 VAL B O 1
ATOM 3344 N N . GLU B 1 124 ? 7.449 -46.312 -4.062 1 92.5 124 GLU B N 1
ATOM 3345 C CA . GLU B 1 124 ? 7.379 -47.219 -2.918 1 92.5 124 GLU B CA 1
ATOM 3346 C C . GLU B 1 124 ? 5.965 -47.281 -2.355 1 92.5 124 GLU B C 1
ATOM 3348 O O . GLU B 1 124 ? 5.48 -48.375 -2.002 1 92.5 124 GLU B O 1
ATOM 3353 N N . SER B 1 125 ? 5.367 -46.188 -2.283 1 91.75 125 SER B N 1
ATOM 3354 C CA . SER B 1 125 ? 4.02 -46.156 -1.728 1 91.75 125 SER B CA 1
ATOM 3355 C C . SER B 1 125 ? 3.027 -46.906 -2.604 1 91.75 125 SER B C 1
ATOM 3357 O O . SER B 1 125 ? 2.086 -47.531 -2.096 1 91.75 125 SER B O 1
ATOM 3359 N N . GLN B 1 126 ? 3.242 -46.906 -3.893 1 91.94 126 GLN B N 1
ATOM 3360 C CA . GLN B 1 126 ? 2.285 -47.531 -4.809 1 91.94 126 GLN B CA 1
ATOM 3361 C C . GLN B 1 126 ? 2.723 -48.938 -5.199 1 91.94 126 GLN B C 1
ATOM 3363 O O . GLN B 1 126 ? 1.944 -49.688 -5.781 1 91.94 126 GLN B O 1
ATOM 3368 N N . GLY B 1 127 ? 3.977 -49.188 -4.934 1 86.88 127 GLY B N 1
ATOM 3369 C CA . GLY B 1 127 ? 4.527 -50.469 -5.312 1 86.88 127 GLY B CA 1
ATOM 3370 C C . GLY B 1 127 ? 4.281 -51.562 -4.273 1 86.88 127 GLY B C 1
ATOM 3371 O O . GLY B 1 127 ? 4.621 -52.719 -4.488 1 86.88 127 GLY B O 1
ATOM 3372 N N . ARG B 1 128 ? 3.74 -51.125 -3.201 1 82.56 128 ARG B N 1
ATOM 3373 C CA . ARG B 1 128 ? 3.479 -52.125 -2.18 1 82.56 128 ARG B CA 1
ATOM 3374 C C . ARG B 1 128 ? 2.604 -53.25 -2.729 1 82.56 128 ARG B C 1
ATOM 3376 O O . ARG B 1 128 ? 1.521 -53 -3.26 1 82.56 128 ARG B O 1
ATOM 3383 N N . GLY B 1 129 ? 3.109 -54.375 -2.674 1 76.25 129 GLY B N 1
ATOM 3384 C CA . GLY B 1 129 ? 2.387 -55.562 -3.135 1 76.25 129 GLY B CA 1
ATOM 3385 C C . GLY B 1 129 ? 2.645 -55.875 -4.594 1 76.25 129 GLY B C 1
ATOM 3386 O O . GLY B 1 129 ? 2.066 -56.812 -5.141 1 76.25 129 GLY B O 1
ATOM 3387 N N . ARG B 1 130 ? 3.43 -55.031 -5.242 1 77.88 130 ARG B N 1
ATOM 3388 C CA . ARG B 1 130 ? 3.742 -55.25 -6.656 1 77.88 130 ARG B CA 1
ATOM 3389 C C . ARG B 1 130 ? 5.195 -55.656 -6.84 1 77.88 130 ARG B C 1
ATOM 3391 O O . ARG B 1 130 ? 5.879 -55.188 -7.742 1 77.88 130 ARG B O 1
ATOM 3398 N N . HIS B 1 131 ? 5.707 -56.531 -5.973 1 69.81 131 HIS B N 1
ATOM 3399 C CA . HIS B 1 131 ? 7.141 -56.75 -5.855 1 69.81 131 HIS B CA 1
ATOM 3400 C C . HIS B 1 131 ? 7.684 -57.469 -7.086 1 69.81 131 HIS B C 1
ATOM 3402 O O . HIS B 1 131 ? 8.875 -57.375 -7.383 1 69.81 131 HIS B O 1
ATOM 3408 N N . GLN B 1 132 ? 6.895 -58.031 -7.863 1 65.75 132 GLN B N 1
ATOM 3409 C CA . GLN B 1 132 ? 7.477 -58.75 -8.984 1 65.75 132 GLN B CA 1
ATOM 3410 C C . GLN B 1 132 ? 6.754 -58.406 -10.289 1 65.75 132 GLN B C 1
ATOM 3412 O O . GLN B 1 132 ? 6.852 -59.156 -11.266 1 65.75 132 GLN B O 1
ATOM 3417 N N . GLN B 1 133 ? 6.34 -57.219 -10.344 1 79.62 133 GLN B N 1
ATOM 3418 C CA . GLN B 1 133 ? 5.574 -56.844 -11.531 1 79.62 133 GLN B CA 1
ATOM 3419 C C . GLN B 1 133 ? 6.012 -55.5 -12.07 1 79.62 133 GLN B C 1
ATOM 3421 O O . GLN B 1 133 ? 6.535 -54.656 -11.328 1 79.62 133 GLN B O 1
ATOM 3426 N N . CYS B 1 134 ? 6.008 -55.5 -13.383 1 89.44 134 CYS B N 1
ATOM 3427 C CA . CYS B 1 134 ? 6.152 -54.219 -14.062 1 89.44 134 CYS B CA 1
ATOM 3428 C C . CYS B 1 134 ? 4.832 -53.469 -14.094 1 89.44 134 CYS B C 1
ATOM 3430 O O . CYS B 1 134 ? 3.783 -54.062 -14.375 1 89.44 134 CYS B O 1
ATOM 3432 N N . TRP B 1 135 ? 4.852 -52.312 -13.672 1 93 135 TRP B N 1
ATOM 3433 C CA . TRP B 1 135 ? 3.652 -51.469 -13.703 1 93 135 TRP B CA 1
ATOM 3434 C C . TRP B 1 135 ? 3.99 -50.031 -14.078 1 93 135 TRP B C 1
ATOM 3436 O O . TRP B 1 135 ? 5.164 -49.656 -14.141 1 93 135 TRP B O 1
ATOM 3446 N N . ARG B 1 136 ? 2.951 -49.281 -14.406 1 95 136 ARG B N 1
ATOM 3447 C CA . ARG B 1 136 ? 3.188 -47.906 -14.844 1 95 136 ARG B CA 1
ATOM 3448 C C . ARG B 1 136 ? 2.832 -46.906 -13.75 1 95 136 ARG B C 1
ATOM 3450 O O . ARG B 1 136 ? 1.758 -47 -13.148 1 95 136 ARG B O 1
ATOM 3457 N N . LEU B 1 137 ? 3.779 -46.062 -13.461 1 96.12 137 LEU B N 1
ATOM 3458 C CA . LEU B 1 137 ? 3.553 -44.969 -12.531 1 96.12 137 LEU B CA 1
ATOM 3459 C C . LEU B 1 137 ? 2.918 -43.781 -13.234 1 96.12 137 LEU B C 1
ATOM 3461 O O . LEU B 1 137 ? 3.35 -43.406 -14.32 1 96.12 137 LEU B O 1
ATOM 3465 N N . GLY B 1 138 ? 1.918 -43.219 -12.578 1 96.31 138 GLY B N 1
ATOM 3466 C CA . GLY B 1 138 ? 1.357 -41.938 -13 1 96.31 138 GLY B CA 1
ATOM 3467 C C . GLY B 1 138 ? 0.443 -42.031 -14.203 1 96.31 138 GLY B C 1
ATOM 3468 O O . GLY B 1 138 ? 0.839 -42.562 -15.242 1 96.31 138 GLY B O 1
ATOM 3469 N N . ASN B 1 139 ? -0.757 -41.688 -14.188 1 96.5 139 ASN B N 1
ATOM 3470 C CA . ASN B 1 139 ? -1.7 -41.469 -15.273 1 96.5 139 ASN B CA 1
ATOM 3471 C C . ASN B 1 139 ? -1.954 -39.969 -15.492 1 96.5 139 ASN B C 1
ATOM 3473 O O . ASN B 1 139 ? -2.859 -39.406 -14.883 1 96.5 139 ASN B O 1
ATOM 3477 N N . LEU B 1 140 ? -1.25 -39.406 -16.484 1 97.94 140 LEU B N 1
ATOM 3478 C CA . LEU B 1 140 ? -1.221 -37.969 -16.641 1 97.94 140 LEU B CA 1
ATOM 3479 C C . LEU B 1 140 ? -2.484 -37.469 -17.344 1 97.94 140 LEU B C 1
ATOM 3481 O O . LEU B 1 140 ? -2.656 -36.25 -17.547 1 97.94 140 LEU B O 1
ATOM 3485 N N . ALA B 1 141 ? -3.396 -38.375 -17.703 1 96.44 141 ALA B N 1
ATOM 3486 C CA . ALA B 1 141 ? -4.695 -37.969 -18.25 1 96.44 141 ALA B CA 1
ATOM 3487 C C . ALA B 1 141 ? -5.664 -37.562 -17.156 1 96.44 141 ALA B C 1
ATOM 3489 O O . ALA B 1 141 ? -6.699 -36.969 -17.422 1 96.44 141 ALA B O 1
ATOM 3490 N N . GLN B 1 142 ? -5.305 -37.938 -15.961 1 97.06 142 GLN B N 1
ATOM 3491 C CA . GLN B 1 142 ? -6.148 -37.562 -14.82 1 97.06 142 GLN B CA 1
ATOM 3492 C C . GLN B 1 142 ? -6.027 -36.094 -14.484 1 97.06 142 GLN B C 1
ATOM 3494 O O . GLN B 1 142 ? -5.043 -35.43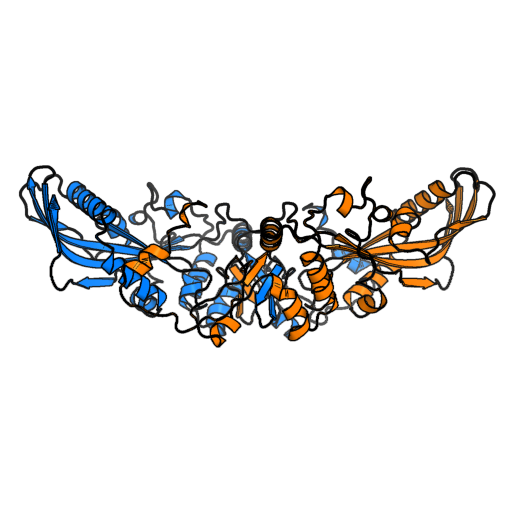8 -14.844 1 97.06 142 GLN B O 1
ATOM 3499 N N . PRO B 1 143 ? -7.086 -35.594 -13.773 1 97 143 PRO B N 1
ATOM 3500 C CA . PRO B 1 143 ? -7.008 -34.219 -13.336 1 97 143 PRO B CA 1
ATOM 3501 C C . PRO B 1 143 ? -5.844 -33.969 -12.383 1 97 143 PRO B C 1
ATOM 3503 O O . PRO B 1 143 ? -5.457 -34.844 -11.625 1 97 143 PRO B O 1
ATOM 3506 N N . ALA B 1 144 ? -5.355 -32.75 -12.406 1 98.06 144 ALA B N 1
ATOM 3507 C CA . ALA B 1 144 ? -4.18 -32.344 -11.625 1 98.06 144 ALA B CA 1
ATOM 3508 C C . ALA B 1 144 ? -4.383 -32.625 -10.141 1 98.06 144 ALA B C 1
ATOM 3510 O O . ALA B 1 144 ? -3.434 -32.969 -9.43 1 98.06 144 ALA B O 1
ATOM 3511 N N . LYS B 1 145 ? -5.633 -32.469 -9.625 1 97.19 145 LYS B N 1
ATOM 3512 C CA . LYS B 1 145 ? -5.895 -32.656 -8.203 1 97.19 145 LYS B CA 1
ATOM 3513 C C . LYS B 1 145 ? -5.535 -34.062 -7.754 1 97.19 145 LYS B C 1
ATOM 3515 O O . LYS B 1 145 ? -5.191 -34.281 -6.59 1 97.19 145 LYS B O 1
ATOM 3520 N N . LEU B 1 146 ? -5.555 -35 -8.633 1 96.69 146 LEU B N 1
ATOM 3521 C CA . LEU B 1 146 ? -5.203 -36.375 -8.305 1 96.69 146 LEU B CA 1
ATOM 3522 C C . LEU B 1 146 ? -3.701 -36.594 -8.43 1 96.69 146 LEU B C 1
ATOM 3524 O O . LEU B 1 146 ? -3.113 -37.344 -7.648 1 96.69 146 LEU B O 1
ATOM 3528 N N . LEU B 1 147 ? -3.088 -35.906 -9.359 1 97.75 147 LEU B N 1
ATOM 3529 C CA . LEU B 1 147 ? -1.658 -36.094 -9.594 1 97.75 147 LEU B CA 1
ATOM 3530 C C . LEU B 1 147 ? -0.845 -35.594 -8.406 1 97.75 147 LEU B C 1
ATOM 3532 O O . LEU B 1 147 ? 0.242 -36.094 -8.133 1 97.75 147 LEU B O 1
ATOM 3536 N N . GLU B 1 148 ? -1.383 -34.625 -7.727 1 94.38 148 GLU B N 1
ATOM 3537 C CA . GLU B 1 148 ? -0.732 -34 -6.578 1 94.38 148 GLU B CA 1
ATOM 3538 C C . GLU B 1 148 ? -0.274 -35.031 -5.57 1 94.38 148 GLU B C 1
ATOM 3540 O O . GLU B 1 148 ? 0.768 -34.875 -4.93 1 94.38 148 GLU B O 1
ATOM 3545 N N . ASP B 1 149 ? -1.079 -36.062 -5.457 1 93 149 ASP B N 1
ATOM 3546 C CA . ASP B 1 149 ? -0.825 -37.031 -4.387 1 93 149 ASP B CA 1
ATOM 3547 C C . ASP B 1 149 ? -0.272 -38.344 -4.941 1 93 149 ASP B C 1
ATOM 3549 O O . ASP B 1 149 ? 0.055 -39.25 -4.184 1 93 149 ASP B O 1
ATOM 3553 N N . THR B 1 150 ? -0.085 -38.438 -6.223 1 95.62 150 THR B N 1
ATOM 3554 C CA . THR B 1 150 ? 0.228 -39.75 -6.758 1 95.62 150 THR B CA 1
ATOM 3555 C C . THR B 1 150 ? 1.562 -39.75 -7.5 1 95.62 150 THR B C 1
ATOM 3557 O O . THR B 1 150 ? 2.363 -40.656 -7.371 1 95.62 150 THR B O 1
ATOM 3560 N N . CYS B 1 151 ? 1.771 -38.688 -8.234 1 97.94 151 CYS B N 1
ATOM 3561 C CA . CYS B 1 151 ? 2.965 -38.812 -9.07 1 97.94 151 CYS B CA 1
ATOM 3562 C C . CYS B 1 151 ? 3.596 -37.438 -9.281 1 97.94 151 CYS B C 1
ATOM 3564 O O . CYS B 1 151 ? 4.391 -37.25 -10.203 1 97.94 151 CYS B O 1
ATOM 3566 N N . GLN B 1 152 ? 3.174 -36.375 -8.539 1 98.12 152 GLN B N 1
ATOM 3567 C CA . GLN B 1 152 ? 3.891 -35.125 -8.492 1 98.12 152 GLN B CA 1
ATOM 3568 C C . GLN B 1 152 ? 5.234 -35.281 -7.785 1 98.12 152 GLN B C 1
ATOM 3570 O O . GLN B 1 152 ? 5.305 -35.844 -6.699 1 98.12 152 GLN B O 1
ATOM 3575 N N . VAL B 1 153 ? 6.316 -34.688 -8.367 1 98.31 153 VAL B N 1
ATOM 3576 C CA . VAL B 1 153 ? 7.613 -35.031 -7.789 1 98.31 153 VAL B CA 1
ATOM 3577 C C . VAL B 1 153 ? 8.398 -33.75 -7.508 1 98.31 153 VAL B C 1
ATOM 3579 O O . VAL B 1 153 ? 9.383 -33.75 -6.773 1 98.31 153 VAL B O 1
ATOM 3582 N N . ASN B 1 154 ? 7.996 -32.656 -8.156 1 98.12 154 ASN B N 1
ATOM 3583 C CA . ASN B 1 154 ? 8.719 -31.391 -7.988 1 98.12 154 ASN B CA 1
ATOM 3584 C C . ASN B 1 154 ? 7.855 -30.188 -8.367 1 98.12 154 ASN B C 1
ATOM 3586 O O . ASN B 1 154 ? 6.762 -30.359 -8.906 1 98.12 154 ASN B O 1
ATOM 3590 N N . TYR B 1 155 ? 8.297 -29.047 -7.965 1 97.81 155 TYR B N 1
ATOM 3591 C CA . TYR B 1 155 ? 7.594 -27.812 -8.312 1 97.81 155 TYR B CA 1
ATOM 3592 C C . TYR B 1 155 ? 8.547 -26.625 -8.336 1 97.81 155 TYR B C 1
ATOM 3594 O O . TYR B 1 155 ? 9.695 -26.734 -7.883 1 97.81 155 TYR B O 1
ATOM 3602 N N . THR B 1 156 ? 8.102 -25.594 -8.938 1 96.81 156 THR B N 1
ATOM 3603 C CA . THR B 1 156 ? 8.789 -24.312 -8.891 1 96.81 156 THR B CA 1
ATOM 3604 C C . THR B 1 156 ? 7.793 -23.172 -8.688 1 96.81 156 THR B C 1
ATOM 3606 O O . THR B 1 156 ? 6.641 -23.266 -9.117 1 96.81 156 THR B O 1
ATOM 3609 N N . VAL B 1 157 ? 8.203 -22.203 -7.969 1 93.56 157 VAL B N 1
ATOM 3610 C CA . VAL B 1 157 ? 7.398 -21 -7.77 1 93.56 157 VAL B CA 1
ATOM 3611 C C . VAL B 1 157 ? 7.934 -19.875 -8.641 1 93.56 157 VAL B C 1
ATOM 3613 O O . VAL B 1 157 ? 9.148 -19.719 -8.797 1 93.56 157 VAL B O 1
ATOM 3616 N N . PHE B 1 158 ? 6.984 -19.172 -9.258 1 90.12 158 PHE B N 1
ATOM 3617 C CA . PHE B 1 158 ? 7.395 -18.094 -10.141 1 90.12 158 PHE B CA 1
ATOM 3618 C C . PHE B 1 158 ? 6.395 -16.938 -10.086 1 90.12 158 PHE B C 1
ATOM 3620 O O . PHE B 1 158 ? 5.316 -17.078 -9.508 1 90.12 158 PHE B O 1
ATOM 3627 N N . GLY B 1 159 ? 6.797 -15.875 -10.75 1 81.81 159 GLY B N 1
ATOM 3628 C CA . GLY B 1 159 ? 6.016 -14.656 -10.672 1 81.81 159 GLY B CA 1
ATOM 3629 C C . GLY B 1 159 ? 6.523 -13.688 -9.609 1 81.81 159 GLY B C 1
ATOM 3630 O O . GLY B 1 159 ? 6.941 -14.109 -8.531 1 81.81 159 GLY B O 1
ATOM 3631 N N . LYS B 1 160 ? 6.711 -12.492 -10.016 1 69.25 160 LYS B N 1
ATOM 3632 C CA . LYS B 1 160 ? 7.211 -11.469 -9.102 1 69.25 160 LYS B CA 1
ATOM 3633 C C . LYS B 1 160 ? 6.52 -10.133 -9.336 1 69.25 160 LYS B C 1
ATOM 3635 O O . LYS B 1 160 ? 5.844 -9.945 -10.352 1 69.25 160 LYS B O 1
ATOM 3640 N N . TRP B 1 161 ? 6.711 -9.234 -8.398 1 59.88 161 TRP B N 1
ATOM 3641 C CA . TRP B 1 161 ? 6.109 -7.91 -8.398 1 59.88 161 TRP B CA 1
ATOM 3642 C C . TRP B 1 161 ? 6.477 -7.137 -9.656 1 59.88 161 TRP B C 1
ATOM 3644 O O . TRP B 1 161 ? 5.656 -6.391 -10.195 1 59.88 161 TRP B O 1
ATOM 3654 N N . GLY B 1 162 ? 7.555 -7.359 -10.219 1 61.34 162 GLY B N 1
ATOM 3655 C CA . GLY B 1 162 ? 8.062 -6.594 -11.352 1 61.34 162 GLY B CA 1
ATOM 3656 C C . GLY B 1 162 ? 7.668 -7.176 -12.695 1 61.34 162 GLY B C 1
ATOM 3657 O O . GLY B 1 162 ? 8.039 -6.645 -13.742 1 61.34 162 GLY B O 1
ATOM 3658 N N . ASP B 1 163 ? 6.809 -8.117 -12.562 1 73.5 163 ASP B N 1
ATOM 3659 C CA . ASP B 1 163 ? 6.359 -8.727 -13.812 1 73.5 163 ASP B CA 1
ATOM 3660 C C . ASP B 1 163 ? 5.41 -7.801 -14.57 1 73.5 163 ASP B C 1
ATOM 3662 O O . ASP B 1 163 ? 4.793 -6.914 -13.969 1 73.5 163 ASP B O 1
ATOM 3666 N N . PRO B 1 164 ? 5.305 -7.957 -15.883 1 73.44 164 PRO B N 1
ATOM 3667 C CA . PRO B 1 164 ? 4.32 -7.191 -16.656 1 73.44 164 PRO B CA 1
ATOM 3668 C C . PRO B 1 164 ? 2.898 -7.367 -16.141 1 73.44 164 PRO B C 1
ATOM 3670 O O . PRO B 1 164 ? 2.496 -8.477 -15.781 1 73.44 164 PRO B O 1
ATOM 3673 N N . MET B 1 165 ? 2.209 -6.238 -16.062 1 79.38 165 MET B N 1
ATOM 3674 C CA . MET B 1 165 ? 0.813 -6.285 -15.633 1 79.38 165 MET B CA 1
ATOM 3675 C C . MET B 1 165 ? -0.088 -6.75 -16.766 1 79.38 165 MET B C 1
ATOM 3677 O O . MET B 1 165 ? -0.501 -5.949 -17.609 1 79.38 165 MET B O 1
ATOM 3681 N N . ASP B 1 166 ? -0.36 -7.969 -16.75 1 89.12 166 ASP B N 1
ATOM 3682 C CA . ASP B 1 166 ? -1.221 -8.57 -17.766 1 89.12 166 ASP B CA 1
ATOM 3683 C C . ASP B 1 166 ? -2.252 -9.5 -17.141 1 89.12 166 ASP B C 1
ATOM 3685 O O . ASP B 1 166 ? -2.463 -9.469 -15.922 1 89.12 166 ASP B O 1
ATOM 3689 N N . ASP B 1 167 ? -2.971 -10.203 -17.969 1 93.75 167 ASP B N 1
ATOM 3690 C CA . ASP B 1 167 ? -4.062 -11.047 -17.5 1 93.75 167 ASP B CA 1
ATOM 3691 C C . ASP B 1 167 ? -3.551 -12.102 -16.516 1 93.75 167 ASP B C 1
ATOM 3693 O O . ASP B 1 167 ? -4.234 -12.445 -15.555 1 93.75 167 ASP B O 1
ATOM 3697 N N . PHE B 1 168 ? -2.334 -12.641 -16.797 1 93.88 168 PHE B N 1
ATOM 3698 C CA . PHE B 1 168 ? -1.771 -13.633 -15.883 1 93.88 168 PHE B CA 1
ATOM 3699 C C . PHE B 1 168 ? -1.418 -13 -14.547 1 93.88 168 PHE B C 1
ATOM 3701 O O . PHE B 1 168 ? -1.635 -13.602 -13.492 1 93.88 168 PHE B O 1
ATOM 3708 N N . TYR B 1 169 ? -0.95 -11.867 -14.609 1 88.5 169 TYR B N 1
ATOM 3709 C CA . TYR B 1 169 ? -0.635 -11.109 -13.398 1 88.5 169 TYR B CA 1
ATOM 3710 C C . TYR B 1 169 ? -1.871 -10.945 -12.523 1 88.5 169 TYR B C 1
ATOM 3712 O O . TYR B 1 169 ? -1.826 -11.203 -11.32 1 88.5 169 TYR B O 1
ATOM 3720 N N . GLY B 1 170 ? -2.898 -10.562 -13.062 1 90.5 170 GLY B N 1
ATOM 3721 C CA . GLY B 1 170 ? -4.129 -10.344 -12.32 1 90.5 170 GLY B CA 1
ATOM 3722 C C . GLY B 1 170 ? -4.766 -11.633 -11.828 1 90.5 170 GLY B C 1
ATOM 3723 O O . GLY B 1 170 ? -5.418 -11.656 -10.781 1 90.5 170 GLY B O 1
ATOM 3724 N N . ALA B 1 171 ? -4.559 -12.625 -12.539 1 94.31 171 ALA B N 1
ATOM 3725 C CA . ALA B 1 171 ? -5.223 -13.891 -12.258 1 94.31 171 ALA B CA 1
ATOM 3726 C C . ALA B 1 171 ? -4.473 -14.688 -11.195 1 94.31 171 ALA B C 1
ATOM 3728 O O . ALA B 1 171 ? -5.082 -15.227 -10.266 1 94.31 171 ALA B O 1
ATOM 3729 N N . MET B 1 172 ? -3.127 -14.688 -11.367 1 92.69 172 MET B N 1
ATOM 3730 C CA . MET B 1 172 ? -2.375 -15.68 -10.602 1 92.69 172 MET B CA 1
ATOM 3731 C C . MET B 1 172 ? -1.324 -15.008 -9.727 1 92.69 172 MET B C 1
ATOM 3733 O O . MET B 1 172 ? -0.865 -15.594 -8.742 1 92.69 172 MET B O 1
ATOM 3737 N N . GLY B 1 173 ? -0.977 -13.898 -10.078 1 85.56 173 GLY B N 1
ATOM 3738 C CA . GLY B 1 173 ? 0.124 -13.305 -9.336 1 85.56 173 GLY B CA 1
ATOM 3739 C C . GLY B 1 173 ? 1.335 -14.211 -9.227 1 85.56 173 GLY B C 1
ATOM 3740 O O . GLY B 1 173 ? 1.863 -14.672 -10.242 1 85.56 173 GLY B O 1
ATOM 3741 N N . GLU B 1 174 ? 1.806 -14.461 -8.039 1 85.81 174 GLU B N 1
ATOM 3742 C CA . GLU B 1 174 ? 2.799 -15.508 -7.82 1 85.81 174 GLU B CA 1
ATOM 3743 C C . GLU B 1 174 ? 2.154 -16.891 -7.848 1 85.81 174 GLU B C 1
ATOM 3745 O O . GLU B 1 174 ? 1.202 -17.156 -7.113 1 85.81 174 GLU B O 1
ATOM 3750 N N . ALA B 1 175 ? 2.701 -17.703 -8.695 1 92.38 175 ALA B N 1
ATOM 3751 C CA . ALA B 1 175 ? 2.074 -19 -8.906 1 92.38 175 ALA B CA 1
ATOM 3752 C C . ALA B 1 175 ? 3.084 -20.141 -8.742 1 92.38 175 ALA B C 1
ATOM 3754 O O . ALA B 1 175 ? 4.293 -19.891 -8.719 1 92.38 175 ALA B O 1
ATOM 3755 N N . GLN B 1 176 ? 2.506 -21.281 -8.547 1 96.44 176 GLN B N 1
ATOM 3756 C CA . GLN B 1 176 ? 3.301 -22.5 -8.469 1 96.44 176 GLN B CA 1
ATOM 3757 C C . GLN B 1 176 ? 3.059 -23.391 -9.68 1 96.44 176 GLN B C 1
ATOM 3759 O O . GLN B 1 176 ? 1.913 -23.609 -10.086 1 96.44 176 GLN B O 1
ATOM 3764 N N . MET B 1 177 ? 4.156 -23.828 -10.258 1 98.44 177 MET B N 1
ATOM 3765 C CA . MET B 1 177 ? 4.055 -24.859 -11.281 1 98.44 177 MET B CA 1
ATOM 3766 C C . MET B 1 177 ? 4.555 -26.203 -10.758 1 98.44 177 MET B C 1
ATOM 3768 O O . MET B 1 177 ? 5.633 -26.281 -10.164 1 98.44 177 MET B O 1
ATOM 3772 N N . ASN B 1 178 ? 3.783 -27.188 -10.992 1 98.5 178 ASN B N 1
ATOM 3773 C CA . ASN B 1 178 ? 4.125 -28.547 -10.562 1 98.5 178 ASN B CA 1
ATOM 3774 C C . ASN B 1 178 ? 4.43 -29.453 -11.742 1 98.5 178 ASN B C 1
ATOM 3776 O O . ASN B 1 178 ? 3.975 -29.203 -12.859 1 98.5 178 ASN B O 1
ATOM 3780 N N . VAL B 1 179 ? 5.203 -30.484 -11.445 1 98.75 179 VAL B N 1
ATOM 3781 C CA . VAL B 1 179 ? 5.488 -31.484 -12.469 1 98.75 179 VAL B CA 1
ATOM 3782 C C . VAL B 1 179 ? 5.18 -32.875 -11.922 1 98.75 179 VAL B C 1
ATOM 3784 O O . VAL B 1 179 ? 5.629 -33.219 -10.828 1 98.75 179 VAL B O 1
ATOM 3787 N N . ALA B 1 180 ? 4.352 -33.562 -12.602 1 98.62 180 ALA B N 1
ATOM 3788 C CA . ALA B 1 180 ? 4.082 -34.969 -12.391 1 98.62 180 ALA B CA 1
ATOM 3789 C C . ALA B 1 180 ? 4.77 -35.812 -13.461 1 98.62 180 ALA B C 1
ATOM 3791 O O . ALA B 1 180 ? 5.094 -35.344 -14.547 1 98.62 180 ALA B O 1
ATOM 3792 N N . VAL B 1 181 ? 5.008 -37.094 -13.125 1 98.69 181 VAL B N 1
ATOM 3793 C CA . VAL B 1 181 ? 5.758 -37.938 -14.062 1 98.69 181 VAL B CA 1
ATOM 3794 C C . VAL B 1 181 ? 4.992 -39.219 -14.328 1 98.69 181 VAL B C 1
ATOM 3796 O O . VAL B 1 181 ? 4.164 -39.656 -13.516 1 98.69 181 VAL B O 1
ATOM 3799 N N . SER B 1 182 ? 5.25 -39.75 -15.477 1 98.44 182 SER B N 1
ATOM 3800 C CA . SER B 1 182 ? 4.723 -41.062 -15.867 1 98.44 182 SER B CA 1
ATOM 3801 C C . SER B 1 182 ? 5.812 -41.938 -16.484 1 98.44 182 SER B C 1
ATOM 3803 O O . SER B 1 182 ? 6.664 -41.438 -17.219 1 98.44 182 SER B O 1
ATOM 3805 N N . GLY B 1 183 ? 5.809 -43.219 -16.094 1 97.69 183 GLY B N 1
ATOM 3806 C CA . GLY B 1 183 ? 6.809 -44.156 -16.609 1 97.69 183 GLY B CA 1
ATOM 3807 C C . GLY B 1 183 ? 6.621 -45.562 -16.094 1 97.69 183 GLY B C 1
ATOM 3808 O O . GLY B 1 183 ? 5.719 -45.812 -15.297 1 97.69 183 GLY B O 1
ATOM 3809 N N . ASN B 1 184 ? 7.535 -46.438 -16.578 1 96.44 184 ASN B N 1
ATOM 3810 C CA . ASN B 1 184 ? 7.488 -47.844 -16.188 1 96.44 184 ASN B CA 1
ATOM 3811 C C . ASN B 1 184 ? 8.352 -48.094 -14.953 1 96.44 184 ASN B C 1
ATOM 3813 O O . ASN B 1 184 ? 9.453 -47.562 -14.836 1 96.44 184 ASN B O 1
ATOM 3817 N N . VAL B 1 185 ? 7.766 -48.875 -14.016 1 95.5 185 VAL B N 1
ATOM 3818 C CA . VAL B 1 185 ? 8.477 -49.281 -12.812 1 95.5 185 VAL B CA 1
ATOM 3819 C C . VAL B 1 185 ? 8.758 -50.781 -12.867 1 95.5 185 VAL B C 1
ATOM 3821 O O . VAL B 1 185 ? 7.848 -51.594 -13.078 1 95.5 185 VAL B O 1
ATOM 3824 N N . PHE B 1 186 ? 10.023 -51.094 -12.758 1 93.62 186 PHE B N 1
ATOM 3825 C CA . PHE B 1 186 ? 10.469 -52.469 -12.656 1 93.62 186 PHE B CA 1
ATOM 3826 C C . PHE B 1 186 ? 10.93 -52.812 -11.234 1 93.62 186 PHE B C 1
ATOM 3828 O O . PHE B 1 186 ? 12.023 -52.406 -10.836 1 93.62 186 PHE B O 1
ATOM 3835 N N . SER B 1 187 ? 10.055 -53.531 -10.547 1 89.31 187 SER B N 1
ATOM 3836 C CA . SER B 1 187 ? 10.391 -53.875 -9.172 1 89.31 187 SER B CA 1
ATOM 3837 C C . SER B 1 187 ? 11.508 -54.906 -9.109 1 89.31 187 SER B C 1
ATOM 3839 O O . SER B 1 187 ? 11.492 -55.875 -9.859 1 89.31 187 SER B O 1
ATOM 3841 N N . ARG B 1 188 ? 12.547 -54.625 -8.312 1 84.69 188 ARG B N 1
ATOM 3842 C CA . ARG B 1 188 ? 13.672 -55.531 -8.156 1 84.69 188 ARG B CA 1
ATOM 3843 C C . ARG B 1 188 ? 13.789 -56.031 -6.715 1 84.69 188 ARG B C 1
ATOM 3845 O O . ARG B 1 188 ? 14.898 -56.188 -6.191 1 84.69 188 ARG B O 1
ATOM 3852 N N . GLY B 1 189 ? 12.812 -56.156 -6.039 1 80.5 189 GLY B N 1
ATOM 3853 C CA . GLY B 1 189 ? 12.773 -56.562 -4.641 1 80.5 189 GLY B CA 1
ATOM 3854 C C . GLY B 1 189 ? 12.352 -55.438 -3.719 1 80.5 189 GLY B C 1
ATOM 3855 O O . GLY B 1 189 ? 12.047 -54.344 -4.176 1 80.5 189 GLY B O 1
ATOM 3856 N N . PRO B 1 190 ? 12.258 -55.812 -2.332 1 78 190 PRO B N 1
ATOM 3857 C CA . PRO B 1 190 ? 11.836 -54.781 -1.381 1 78 190 PRO B CA 1
ATOM 3858 C C . PRO B 1 190 ? 12.773 -53.594 -1.353 1 78 190 PRO B C 1
ATOM 3860 O O . PRO B 1 190 ? 13.977 -53.75 -1.141 1 78 190 PRO B O 1
ATOM 3863 N N . GLY B 1 191 ? 12.25 -52.406 -1.671 1 82.31 191 GLY B N 1
ATOM 3864 C CA . GLY B 1 191 ? 13 -51.156 -1.586 1 82.31 191 GLY B CA 1
ATOM 3865 C C . GLY B 1 191 ? 13.898 -50.938 -2.789 1 82.31 191 GLY B C 1
ATOM 3866 O O . GLY B 1 191 ? 14.656 -49.969 -2.824 1 82.31 191 GLY B O 1
ATOM 3867 N N . ARG B 1 192 ? 13.805 -51.844 -3.713 1 89.12 192 ARG B N 1
ATOM 3868 C CA . ARG B 1 192 ? 14.641 -51.719 -4.906 1 89.12 192 ARG B CA 1
ATOM 3869 C C . ARG B 1 192 ? 13.789 -51.656 -6.168 1 89.12 192 ARG B C 1
ATOM 3871 O O . ARG B 1 192 ? 12.82 -52.406 -6.305 1 89.12 192 ARG B O 1
ATOM 3878 N N . ALA B 1 193 ? 14.086 -50.719 -7.039 1 92.38 193 ALA B N 1
ATOM 3879 C CA . ALA B 1 193 ? 13.312 -50.562 -8.266 1 92.38 193 ALA B CA 1
ATOM 3880 C C . ALA B 1 193 ? 14.125 -49.875 -9.344 1 92.38 193 ALA B C 1
ATOM 3882 O O . ALA B 1 193 ? 15.047 -49.094 -9.039 1 92.38 193 ALA B O 1
ATOM 3883 N N . ARG B 1 194 ? 13.844 -50.25 -10.547 1 94.69 194 ARG B N 1
ATOM 3884 C CA . ARG B 1 194 ? 14.258 -49.5 -11.727 1 94.69 194 ARG B CA 1
ATOM 3885 C C . ARG B 1 194 ? 13.07 -48.781 -12.359 1 94.69 194 ARG B C 1
ATOM 3887 O O . ARG B 1 194 ? 12 -49.375 -12.539 1 94.69 194 ARG B O 1
ATOM 3894 N N . VAL B 1 195 ? 13.234 -47.5 -12.617 1 96.19 195 VAL B N 1
ATOM 3895 C CA . VAL B 1 195 ? 12.141 -46.719 -13.164 1 96.19 195 VAL B CA 1
ATOM 3896 C C . VAL B 1 195 ? 12.586 -46.031 -14.461 1 96.19 195 VAL B C 1
ATOM 3898 O O . VAL B 1 195 ? 13.719 -45.562 -14.562 1 96.19 195 VAL B O 1
ATOM 3901 N N . GLU B 1 196 ? 11.711 -46.094 -15.469 1 97.38 196 GLU B N 1
ATOM 3902 C CA . GLU B 1 196 ? 11.945 -45.406 -16.75 1 97.38 196 GLU B CA 1
ATOM 3903 C C . GLU B 1 196 ? 10.852 -44.375 -17.047 1 97.38 196 GLU B C 1
ATOM 3905 O O . GLU B 1 196 ? 9.789 -44.719 -17.547 1 97.38 196 GLU B O 1
ATOM 3910 N N . ILE B 1 197 ? 11.203 -43.125 -16.812 1 98.06 197 ILE B N 1
ATOM 3911 C CA . ILE B 1 197 ? 10.25 -42.062 -17 1 98.06 197 ILE B CA 1
ATOM 3912 C C . ILE B 1 197 ? 10.258 -41.594 -18.453 1 98.06 197 ILE B C 1
ATOM 3914 O O . ILE B 1 197 ? 11.312 -41.25 -18.984 1 98.06 197 ILE B O 1
ATOM 3918 N N . ASP B 1 198 ? 9.078 -41.531 -19.094 1 97.81 198 ASP B N 1
ATOM 3919 C CA . ASP B 1 198 ? 9.07 -41.188 -20.5 1 97.81 198 ASP B CA 1
ATOM 3920 C C . ASP B 1 198 ? 8.117 -40.031 -20.781 1 97.81 198 ASP B C 1
ATOM 3922 O O . ASP B 1 198 ? 8.008 -39.562 -21.922 1 97.81 198 ASP B O 1
ATOM 3926 N N . GLU B 1 199 ? 7.395 -39.562 -19.766 1 98.38 199 GLU B N 1
ATOM 3927 C CA . GLU B 1 199 ? 6.461 -38.469 -19.953 1 98.38 199 GLU B CA 1
ATOM 3928 C C . GLU B 1 199 ? 6.395 -37.594 -18.703 1 98.38 199 GLU B C 1
ATOM 3930 O O . GLU B 1 199 ? 6.426 -38.094 -17.578 1 98.38 199 GLU B O 1
ATOM 3935 N N . LEU B 1 200 ? 6.32 -36.281 -18.922 1 98.56 200 LEU B N 1
ATOM 3936 C CA . LEU B 1 200 ? 6.145 -35.281 -17.859 1 98.56 200 LEU B CA 1
ATOM 3937 C C . LEU B 1 200 ? 4.809 -34.562 -18.016 1 98.56 200 LEU B C 1
ATOM 3939 O O . LEU B 1 200 ? 4.332 -34.375 -19.125 1 98.56 200 LEU B O 1
ATOM 3943 N N . GLY B 1 201 ? 4.152 -34.281 -16.938 1 98.75 201 GLY B N 1
ATOM 3944 C CA . GLY B 1 201 ? 2.938 -33.469 -16.891 1 98.75 201 GLY B CA 1
ATOM 3945 C C . GLY B 1 201 ? 3.068 -32.25 -16.016 1 98.75 201 GLY B C 1
ATOM 3946 O O . GLY B 1 201 ? 3.389 -32.344 -14.828 1 98.75 201 GLY B O 1
ATOM 3947 N N . PHE B 1 202 ? 2.814 -31.094 -16.594 1 98.88 202 PHE B N 1
ATOM 3948 C CA . PHE B 1 202 ? 2.955 -29.828 -15.883 1 98.88 202 PHE B CA 1
ATOM 3949 C C . PHE B 1 202 ? 1.594 -29.203 -15.625 1 98.88 202 PHE B C 1
ATOM 3951 O O . PHE B 1 202 ? 0.711 -29.25 -16.484 1 98.88 202 PHE B O 1
ATOM 3958 N N . TYR B 1 203 ? 1.417 -28.594 -14.477 1 98.81 203 TYR B N 1
ATOM 3959 C CA . TYR B 1 203 ? 0.182 -27.875 -14.172 1 98.81 203 TYR B CA 1
ATOM 3960 C C . TYR B 1 203 ? 0.427 -26.781 -13.148 1 98.81 203 TYR B C 1
ATOM 3962 O O . TYR B 1 203 ? 1.438 -26.797 -12.445 1 98.81 203 TYR B O 1
ATOM 3970 N N . LEU B 1 204 ? -0.483 -25.844 -13.102 1 98.62 204 LEU B N 1
ATOM 3971 C CA . LEU B 1 204 ? -0.372 -24.703 -12.211 1 98.62 204 LEU B CA 1
ATOM 3972 C C . LEU B 1 204 ? -1.273 -24.859 -10.992 1 98.62 204 LEU B C 1
ATOM 3974 O O . LEU B 1 204 ? -2.352 -25.453 -11.086 1 98.62 204 LEU B O 1
ATOM 3978 N N . ARG B 1 205 ? -0.796 -24.328 -9.906 1 97.81 205 ARG B N 1
ATOM 3979 C CA . ARG B 1 205 ? -1.512 -24.297 -8.641 1 97.81 205 ARG B CA 1
ATOM 3980 C C . ARG B 1 205 ? -1.423 -22.922 -7.988 1 97.81 205 ARG B C 1
ATOM 3982 O O . ARG B 1 205 ? -0.36 -22.297 -7.984 1 97.81 205 ARG B O 1
ATOM 3989 N N . ASP B 1 206 ? -2.57 -22.438 -7.473 1 96.06 206 ASP B N 1
ATOM 3990 C CA . ASP B 1 206 ? -2.582 -21.156 -6.777 1 96.06 206 ASP B CA 1
ATOM 3991 C C . ASP B 1 206 ? -3.725 -21.094 -5.766 1 96.06 206 ASP B C 1
ATOM 3993 O O . ASP B 1 206 ? -4.723 -21.797 -5.902 1 96.06 206 ASP B O 1
ATOM 3997 N N . ALA B 1 207 ? -3.504 -20.328 -4.738 1 95.38 207 ALA B N 1
ATOM 3998 C CA . ALA B 1 207 ? -4.551 -20 -3.773 1 95.38 207 ALA B CA 1
ATOM 3999 C C . ALA B 1 207 ? -5.145 -18.625 -4.055 1 95.38 207 ALA B C 1
ATOM 4001 O O . ALA B 1 207 ? -4.438 -17.625 -4.012 1 95.38 207 ALA B O 1
ATOM 4002 N N . TYR B 1 208 ? -6.438 -18.578 -4.406 1 96.44 208 TYR B N 1
ATOM 4003 C CA . TYR B 1 208 ? -7.121 -17.312 -4.617 1 96.44 208 TYR B CA 1
ATOM 4004 C C . TYR B 1 208 ? -7.789 -16.828 -3.336 1 96.44 208 TYR B C 1
ATOM 4006 O O . TYR B 1 208 ? -8.922 -17.219 -3.037 1 96.44 208 TYR B O 1
ATOM 4014 N N . ASP B 1 209 ? -7.098 -15.977 -2.611 1 94.62 209 ASP B N 1
ATOM 4015 C CA . ASP B 1 209 ? -7.59 -15.5 -1.321 1 94.62 209 ASP B CA 1
ATOM 4016 C C . ASP B 1 209 ? -7.07 -14.094 -1.021 1 94.62 209 ASP B C 1
ATOM 4018 O O . ASP B 1 209 ? -6.156 -13.609 -1.688 1 94.62 209 ASP B O 1
ATOM 4022 N N . PHE B 1 210 ? -7.68 -13.453 -0.115 1 91.5 210 PHE B N 1
ATOM 4023 C CA . PHE B 1 210 ? -7.305 -12.102 0.275 1 91.5 210 PHE B CA 1
ATOM 4024 C C . PHE B 1 210 ? -6.938 -12.047 1.754 1 91.5 210 PHE B C 1
ATOM 4026 O O . PHE B 1 210 ? -7.23 -11.062 2.436 1 91.5 210 PHE B O 1
ATOM 4033 N N . ASN B 1 211 ? -6.316 -13.117 2.178 1 88.62 211 ASN B N 1
ATOM 4034 C CA . ASN B 1 211 ? -5.844 -13.195 3.555 1 88.62 211 ASN B CA 1
ATOM 4035 C C . ASN B 1 211 ? -4.426 -12.648 3.693 1 88.62 211 ASN B C 1
ATOM 4037 O O . ASN B 1 211 ? -3.613 -12.773 2.775 1 88.62 211 ASN B O 1
ATOM 4041 N N . ASP B 1 212 ? -4.02 -11.805 4.688 1 80.06 212 ASP B N 1
ATOM 4042 C CA . ASP B 1 212 ? -2.695 -11.211 4.852 1 80.06 212 ASP B CA 1
ATOM 4043 C C . ASP B 1 212 ? -1.74 -12.188 5.539 1 80.06 212 ASP B C 1
ATOM 4045 O O . ASP B 1 212 ? -0.521 -12.086 5.387 1 80.06 212 ASP B O 1
ATOM 4049 N N . ASP B 1 213 ? -2.115 -13.156 5.934 1 71.56 213 ASP B N 1
ATOM 4050 C CA . ASP B 1 213 ? -1.31 -14.156 6.633 1 71.56 213 ASP B CA 1
ATOM 4051 C C . ASP B 1 213 ? -0.188 -13.492 7.43 1 71.56 213 ASP B C 1
ATOM 4053 O O . ASP B 1 213 ? 0.964 -13.93 7.367 1 71.56 213 ASP B O 1
ATOM 4057 N N . GLY B 1 214 ? -0.49 -12.32 8.148 1 66.5 214 GLY B N 1
ATOM 4058 C CA . GLY B 1 214 ? 0.505 -11.633 8.953 1 66.5 214 GLY B CA 1
ATOM 4059 C C . GLY B 1 214 ? 1.402 -10.719 8.141 1 66.5 214 GLY B C 1
ATOM 4060 O O . GLY B 1 214 ? 2.355 -10.148 8.672 1 66.5 214 GLY B O 1
ATOM 4061 N N . ASN B 1 215 ? 1.098 -10.68 6.906 1 64.81 215 ASN B N 1
ATOM 4062 C CA . ASN B 1 215 ? 1.915 -9.852 6.027 1 64.81 215 ASN B CA 1
ATOM 4063 C C . ASN B 1 215 ? 1.373 -8.422 5.938 1 64.81 215 ASN B C 1
ATOM 4065 O O . ASN B 1 215 ? 0.667 -8.086 4.988 1 64.81 215 ASN B O 1
ATOM 4069 N N . PHE B 1 216 ? 1.567 -7.625 6.961 1 67.5 216 PHE B N 1
ATOM 4070 C CA . PHE B 1 216 ? 1.192 -6.215 6.949 1 67.5 216 PHE B CA 1
ATOM 4071 C C . PHE B 1 216 ? 2.352 -5.352 6.465 1 67.5 216 PHE B C 1
ATOM 4073 O O . PHE B 1 216 ? 3.518 -5.711 6.645 1 67.5 216 PHE B O 1
ATOM 4080 N N . ILE B 1 217 ? 1.857 -4.441 5.73 1 70.88 217 ILE B N 1
ATOM 4081 C CA . ILE B 1 217 ? 2.92 -3.611 5.172 1 70.88 217 ILE B CA 1
ATOM 4082 C C . ILE B 1 217 ? 2.867 -2.219 5.797 1 70.88 217 ILE B C 1
ATOM 4084 O O . ILE B 1 217 ? 1.844 -1.823 6.359 1 70.88 217 ILE B O 1
ATOM 4088 N N . SER B 1 218 ? 3.98 -1.651 5.781 1 75.31 218 SER B N 1
ATOM 4089 C CA . SER B 1 218 ? 4.09 -0.258 6.203 1 75.31 218 SER B CA 1
ATOM 4090 C C . SER B 1 218 ? 3.225 0.65 5.336 1 75.31 218 SER B C 1
ATOM 4092 O O . SER B 1 218 ? 2.877 0.293 4.207 1 75.31 218 SER B O 1
ATOM 4094 N N . GLN B 1 219 ? 2.799 1.847 5.875 1 74 219 GLN B N 1
ATOM 4095 C CA . GLN B 1 219 ? 1.962 2.797 5.152 1 74 219 GLN B CA 1
ATOM 4096 C C . GLN B 1 219 ? 2.57 3.146 3.797 1 74 219 GLN B C 1
ATOM 4098 O O . GLN B 1 219 ? 3.705 3.625 3.725 1 74 219 GLN B O 1
ATOM 4103 N N . PRO B 1 220 ? 1.802 2.814 2.717 1 77.56 220 PRO B N 1
ATOM 4104 C CA . PRO B 1 220 ? 2.295 3.205 1.394 1 77.56 220 PRO B CA 1
ATOM 4105 C C . PRO B 1 220 ? 2.242 4.715 1.166 1 77.56 220 PRO B C 1
ATOM 4107 O O . PRO B 1 220 ? 1.294 5.375 1.596 1 77.56 220 PRO B O 1
ATOM 4110 N N . LEU B 1 221 ? 3.234 5.25 0.541 1 78.94 221 LEU B N 1
ATOM 4111 C CA . LEU B 1 221 ? 3.33 6.68 0.254 1 78.94 221 LEU B CA 1
ATOM 4112 C C . LEU B 1 221 ? 3.104 6.953 -1.229 1 78.94 221 LEU B C 1
ATOM 4114 O O . LEU B 1 221 ? 3.223 8.094 -1.679 1 78.94 221 LEU B O 1
ATOM 4118 N N . GLY B 1 222 ? 2.793 5.867 -1.999 1 78.44 222 GLY B N 1
ATOM 4119 C CA . GLY B 1 222 ? 2.557 6.008 -3.428 1 78.44 222 GLY B CA 1
ATOM 4120 C C . GLY B 1 222 ? 3.414 5.086 -4.27 1 78.44 222 GLY B C 1
ATOM 4121 O O . GLY B 1 222 ? 4.27 4.371 -3.742 1 78.44 222 GLY B O 1
ATOM 4122 N N . CYS B 1 223 ? 3.1 5.039 -5.574 1 80.75 223 CYS B N 1
ATOM 4123 C CA . CYS B 1 223 ? 3.908 4.332 -6.559 1 80.75 223 CYS B CA 1
ATOM 4124 C C . CYS B 1 223 ? 4.785 5.297 -7.34 1 80.75 223 CYS B C 1
ATOM 4126 O O . CYS B 1 223 ? 4.289 6.07 -8.164 1 80.75 223 CYS B O 1
ATOM 4128 N N . TRP B 1 224 ? 6.059 5.207 -7.062 1 82.56 224 TRP B N 1
ATOM 4129 C CA . TRP B 1 224 ? 6.984 6.211 -7.574 1 82.56 224 TRP B CA 1
ATOM 4130 C C . TRP B 1 224 ? 7.887 5.621 -8.656 1 82.56 224 TRP B C 1
ATOM 4132 O O . TRP B 1 224 ? 8.273 4.453 -8.578 1 82.56 224 TRP B O 1
ATOM 4142 N N . GLY B 1 225 ? 8.234 6.422 -9.617 1 83.12 225 GLY B N 1
ATOM 4143 C CA . GLY B 1 225 ? 9.219 6.148 -10.656 1 83.12 225 GLY B CA 1
ATOM 4144 C C . GLY B 1 225 ? 9.789 7.406 -11.281 1 83.12 225 GLY B C 1
ATOM 4145 O O . GLY B 1 225 ? 9.469 8.516 -10.852 1 83.12 225 GLY B O 1
ATOM 4146 N N . PHE B 1 226 ? 10.578 7.199 -12.297 1 85.56 226 PHE B N 1
ATOM 4147 C CA . PHE B 1 226 ? 11.25 8.32 -12.938 1 85.56 226 PHE B CA 1
ATOM 4148 C C . PHE B 1 226 ? 10.234 9.266 -13.578 1 85.56 226 PHE B C 1
ATOM 4150 O O . PHE B 1 226 ? 10.5 10.469 -13.711 1 85.56 226 PHE B O 1
ATOM 4157 N N . GLU B 1 227 ? 9.102 8.797 -13.844 1 83.81 227 GLU B N 1
ATOM 4158 C CA . GLU B 1 227 ? 8.133 9.602 -14.586 1 83.81 227 GLU B CA 1
ATOM 4159 C C . GLU B 1 227 ? 7.129 10.266 -13.641 1 83.81 227 GLU B C 1
ATOM 4161 O O . GLU B 1 227 ? 6.246 11.008 -14.086 1 83.81 227 GLU B O 1
ATOM 4166 N N . GLY B 1 228 ? 7.266 9.922 -12.438 1 83.44 228 GLY B N 1
ATOM 4167 C CA . GLY B 1 228 ? 6.367 10.578 -11.5 1 83.44 228 GLY B CA 1
ATOM 4168 C C . GLY B 1 228 ? 5.789 9.641 -10.461 1 83.44 228 GLY B C 1
ATOM 4169 O O . GLY B 1 228 ? 6.449 8.672 -10.055 1 83.44 228 GLY B O 1
ATOM 4170 N N . VAL B 1 229 ? 4.664 10.031 -9.953 1 79.44 229 VAL B N 1
ATOM 4171 C CA . VAL B 1 229 ? 3.988 9.266 -8.914 1 79.44 229 VAL B CA 1
ATOM 4172 C C . VAL B 1 229 ? 2.553 8.969 -9.344 1 79.44 229 VAL B C 1
ATOM 4174 O O . VAL B 1 229 ? 1.929 9.773 -10.039 1 79.44 229 VAL B O 1
ATOM 4177 N N . GLU B 1 230 ? 2.164 7.707 -9.07 1 75.62 230 GLU B N 1
ATOM 4178 C CA . GLU B 1 230 ? 0.771 7.301 -9.211 1 75.62 230 GLU B CA 1
ATOM 4179 C C . GLU B 1 230 ? 0.163 6.914 -7.867 1 75.62 230 GLU B C 1
ATOM 4181 O O . GLU B 1 230 ? 0.803 6.234 -7.062 1 75.62 230 GLU B O 1
ATOM 4186 N N . CYS B 1 231 ? -1.018 7.207 -7.691 1 65 231 CYS B N 1
ATOM 4187 C CA . CYS B 1 231 ? -1.765 6.957 -6.465 1 65 231 CYS B CA 1
ATOM 4188 C C . CYS B 1 231 ? -0.981 7.418 -5.246 1 65 231 CYS B C 1
ATOM 4190 O O . CYS B 1 231 ? -0.028 6.762 -4.828 1 65 231 CYS B O 1
ATOM 4192 N N . GLY B 1 232 ? -0.868 8.555 -4.859 1 57.84 232 GLY B N 1
ATOM 4193 C CA . GLY B 1 232 ? -0.087 9.219 -3.828 1 57.84 232 GLY B CA 1
ATOM 4194 C C . GLY B 1 232 ? -0.435 8.758 -2.426 1 57.84 232 GLY B C 1
ATOM 4195 O O . GLY B 1 232 ? -1.248 7.848 -2.25 1 57.84 232 GLY B O 1
ATOM 4196 N N . ILE B 1 233 ? 0.477 8.992 -1.418 1 49.56 233 ILE B N 1
ATOM 4197 C CA . ILE B 1 233 ? 0.572 8.734 0.014 1 49.56 233 ILE B CA 1
ATOM 4198 C C . ILE B 1 233 ? -0.828 8.664 0.62 1 49.56 233 ILE B C 1
ATOM 4200 O O . ILE B 1 233 ? -1.089 7.84 1.5 1 49.56 233 ILE B O 1
ATOM 4204 N N . HIS B 1 234 ? -1.648 9.453 0.326 1 46.16 234 HIS B N 1
ATOM 4205 C CA . HIS B 1 234 ? -2.928 9.453 1.026 1 46.16 234 HIS B CA 1
ATOM 4206 C C . HIS B 1 234 ? -4.043 8.914 0.137 1 46.16 234 HIS B C 1
ATOM 4208 O O . HIS B 1 234 ? -5.223 9.141 0.408 1 46.16 234 HIS B O 1
ATOM 4214 N N . THR B 1 235 ? -3.775 8.305 -1.134 1 50.47 235 THR B N 1
ATOM 4215 C CA . THR B 1 235 ? -4.84 7.594 -1.835 1 50.47 235 THR B CA 1
ATOM 4216 C C . THR B 1 235 ? -5.742 6.855 -0.849 1 50.47 235 THR B C 1
ATOM 4218 O O . THR B 1 235 ? -5.285 6.41 0.205 1 50.47 235 THR B O 1
ATOM 4221 N N . GLN B 1 236 ? -7.043 7.289 -0.993 1 52.84 236 GLN B N 1
ATOM 4222 C CA . GLN B 1 236 ? -8 6.672 -0.081 1 52.84 236 GLN B CA 1
ATOM 4223 C C . GLN B 1 236 ? -7.652 5.207 0.172 1 52.84 236 GLN B C 1
ATOM 4225 O O . GLN B 1 236 ? -7.496 4.43 -0.771 1 52.84 236 GLN B O 1
ATOM 4230 N N . VAL B 1 237 ? -7.121 5.051 1.279 1 56.47 237 VAL B N 1
ATOM 4231 C CA . VAL B 1 237 ? -6.754 3.709 1.72 1 56.47 237 VAL B CA 1
ATOM 4232 C C . VAL B 1 237 ? -8.008 2.857 1.886 1 56.47 237 VAL B C 1
ATOM 4234 O O . VAL B 1 237 ? -7.938 1.724 2.367 1 56.47 237 VAL B O 1
ATOM 4237 N N . SER B 1 238 ? -9.258 3.525 1.307 1 66 238 SER B N 1
ATOM 4238 C CA . SER B 1 238 ? -10.414 2.645 1.424 1 66 238 SER B CA 1
ATOM 4239 C C . SER B 1 238 ? -11.305 2.738 0.193 1 66 238 SER B C 1
ATOM 4241 O O . SER B 1 238 ? -11.883 3.795 -0.085 1 66 238 SER B O 1
ATOM 4243 N N . VAL B 1 239 ? -11.367 1.85 -0.57 1 75.94 239 VAL B N 1
ATOM 4244 C CA . VAL B 1 239 ? -12.289 1.726 -1.694 1 75.94 239 VAL B CA 1
ATOM 4245 C C . VAL B 1 239 ? -13.703 1.468 -1.177 1 75.94 239 VAL B C 1
ATOM 4247 O O . VAL B 1 239 ? -13.898 0.699 -0.232 1 75.94 239 VAL B O 1
ATOM 4250 N N . PRO B 1 240 ? -14.656 2.277 -1.729 1 80.38 240 PRO B N 1
ATOM 4251 C CA . PRO B 1 240 ? -16.031 2.004 -1.312 1 80.38 240 PRO B CA 1
ATOM 4252 C C . PRO B 1 240 ? -16.438 0.544 -1.512 1 80.38 240 PRO B C 1
ATOM 4254 O O . PRO B 1 240 ? -16.062 -0.069 -2.516 1 80.38 240 PRO B O 1
ATOM 4257 N N . LEU B 1 241 ? -17.156 0.032 -0.535 1 86.5 241 LEU B N 1
ATOM 4258 C CA . LEU B 1 241 ? -17.594 -1.361 -0.574 1 86.5 241 LEU B CA 1
ATOM 4259 C C . LEU B 1 241 ? -19.031 -1.474 -1.072 1 86.5 241 LEU B C 1
ATOM 4261 O O . LEU B 1 241 ? -19.5 -2.576 -1.344 1 86.5 241 LEU B O 1
ATOM 4265 N N . GLU B 1 242 ? -19.656 -0.254 -1.066 1 82.44 242 GLU B N 1
ATOM 4266 C CA . GLU B 1 242 ? -21.031 -0.194 -1.521 1 82.44 242 GLU B CA 1
ATOM 4267 C C . GLU B 1 242 ? -21.266 1.003 -2.439 1 82.44 242 GLU B C 1
ATOM 4269 O O . GLU B 1 242 ? -20.406 1.886 -2.541 1 82.44 242 GLU B O 1
ATOM 4274 N N . ASP B 1 243 ? -22.438 0.929 -3.031 1 81.69 243 ASP B N 1
ATOM 4275 C CA . ASP B 1 243 ? -22.812 2.027 -3.92 1 81.69 243 ASP B CA 1
ATOM 4276 C C . ASP B 1 243 ? -22.844 3.354 -3.164 1 81.69 243 ASP B C 1
ATOM 4278 O O . ASP B 1 243 ? -23.422 3.434 -2.074 1 81.69 243 ASP B O 1
ATOM 4282 N N . SER B 1 244 ? -22.125 4.262 -3.645 1 80.12 244 SER B N 1
ATOM 4283 C CA . SER B 1 244 ? -22.094 5.609 -3.088 1 80.12 244 SER B CA 1
ATOM 4284 C C . SER B 1 244 ? -21.984 6.66 -4.188 1 80.12 244 SER B C 1
ATOM 4286 O O . SER B 1 244 ? -21.547 6.355 -5.301 1 80.12 244 SER B O 1
ATOM 4288 N N . VAL B 1 245 ? -22.516 7.816 -3.867 1 80.62 245 VAL B N 1
ATOM 4289 C CA . VAL B 1 245 ? -22.453 8.914 -4.832 1 80.62 245 VAL B CA 1
ATOM 4290 C C . VAL B 1 245 ? -21.781 10.125 -4.199 1 80.62 245 VAL B C 1
ATOM 4292 O O . VAL B 1 245 ? -21.656 10.211 -2.975 1 80.62 245 VAL B O 1
ATOM 4295 N N . MET B 1 246 ? -21.203 10.938 -5.016 1 80.25 246 MET B N 1
ATOM 4296 C CA . MET B 1 246 ? -20.578 12.18 -4.562 1 80.25 246 MET B CA 1
ATOM 4297 C C . MET B 1 246 ? -21.031 13.359 -5.41 1 80.25 246 MET B C 1
ATOM 4299 O O . MET B 1 246 ? -21.344 13.195 -6.59 1 80.25 246 MET B O 1
ATOM 4303 N N . ASP B 1 247 ? -20.984 14.469 -4.688 1 79.81 247 ASP B N 1
ATOM 4304 C CA . ASP B 1 247 ? -21.359 15.703 -5.375 1 79.81 247 ASP B CA 1
ATOM 4305 C C . ASP B 1 247 ? -20.141 16.312 -6.078 1 79.81 247 ASP B C 1
ATOM 4307 O O . ASP B 1 247 ? -19.688 17.391 -5.715 1 79.81 247 ASP B O 1
ATOM 4311 N N . GLU B 1 248 ? -19.688 15.594 -7.035 1 79.88 248 GLU B N 1
ATOM 4312 C CA . GLU B 1 248 ? -18.562 16.016 -7.859 1 79.88 248 GLU B CA 1
ATOM 4313 C C . GLU B 1 248 ? -18.781 15.672 -9.328 1 79.88 248 GLU B C 1
ATOM 4315 O O . GLU B 1 248 ? -19.438 14.68 -9.641 1 79.88 248 GLU B O 1
ATOM 4320 N N . ALA B 1 249 ? -18.234 16.516 -10.227 1 82 249 ALA B N 1
ATOM 4321 C CA . ALA B 1 249 ? -18.375 16.297 -11.664 1 82 249 ALA B CA 1
ATOM 4322 C C . ALA B 1 249 ? -17.875 14.906 -12.055 1 82 249 ALA B C 1
ATOM 4324 O O . ALA B 1 249 ? -16.844 14.445 -11.547 1 82 249 ALA B O 1
ATOM 4325 N N . PRO B 1 250 ? -18.609 14.281 -12.953 1 82.31 250 PRO B N 1
ATOM 4326 C CA . PRO B 1 250 ? -18.266 12.914 -13.367 1 82.31 250 PRO B CA 1
ATOM 4327 C C . PRO B 1 250 ? -16.828 12.797 -13.875 1 82.31 250 PRO B C 1
ATOM 4329 O O . PRO B 1 250 ? -16.156 11.797 -13.617 1 82.31 250 PRO B O 1
ATOM 4332 N N . GLU B 1 251 ? -16.359 13.789 -14.594 1 82.25 251 GLU B N 1
ATOM 4333 C CA . GLU B 1 251 ? -15.016 13.75 -15.172 1 82.25 251 GLU B CA 1
ATOM 4334 C C . GLU B 1 251 ? -13.953 13.664 -14.078 1 82.25 251 GLU B C 1
ATOM 4336 O O . GLU B 1 251 ? -12.922 13.008 -14.266 1 82.25 251 GLU B O 1
ATOM 4341 N N . LEU B 1 252 ? -14.25 14.281 -13.062 1 75.19 252 LEU B N 1
ATOM 4342 C CA . LEU B 1 252 ? -13.289 14.281 -11.961 1 75.19 252 LEU B CA 1
ATOM 4343 C C . LEU B 1 252 ? -13.328 12.953 -11.203 1 75.19 252 LEU B C 1
ATOM 4345 O O . LEU B 1 252 ? -12.289 12.406 -10.844 1 75.19 252 LEU B O 1
ATOM 4349 N N . VAL B 1 253 ? -14.539 12.484 -11.055 1 76.38 253 VAL B N 1
ATOM 4350 C CA . VAL B 1 253 ? -14.727 11.242 -10.312 1 76.38 253 VAL B CA 1
ATOM 4351 C C . VAL B 1 253 ? -14.133 10.078 -11.102 1 76.38 253 VAL B C 1
ATOM 4353 O O . VAL B 1 253 ? -13.547 9.156 -10.523 1 76.38 253 VAL B O 1
ATOM 4356 N N . GLN B 1 254 ? -14.242 10.164 -12.383 1 80.56 254 GLN B N 1
ATOM 4357 C CA . GLN B 1 254 ? -13.781 9.094 -13.266 1 80.56 254 GLN B CA 1
ATOM 4358 C C . GLN B 1 254 ? -12.266 8.922 -13.172 1 80.56 254 GLN B C 1
ATOM 4360 O O . GLN B 1 254 ? -11.75 7.828 -13.383 1 80.56 254 GLN B O 1
ATOM 4365 N N . LYS B 1 255 ? -11.609 9.914 -12.797 1 74.69 255 LYS B N 1
ATOM 4366 C CA . LYS B 1 255 ? -10.148 9.898 -12.773 1 74.69 255 LYS B CA 1
ATOM 4367 C C . LYS B 1 255 ? -9.625 9.477 -11.406 1 74.69 255 LYS B C 1
ATOM 4369 O O . LYS B 1 255 ? -8.438 9.195 -11.25 1 74.69 255 LYS B O 1
ATOM 4374 N N . ARG B 1 256 ? -10.508 9.336 -10.492 1 75.88 256 ARG B N 1
ATOM 4375 C CA . ARG B 1 256 ? -10.086 8.977 -9.141 1 75.88 256 ARG B CA 1
ATOM 4376 C C . ARG B 1 256 ? -9.648 7.516 -9.078 1 75.88 256 ARG B C 1
ATOM 4378 O O . ARG B 1 256 ? -10.219 6.656 -9.75 1 75.88 256 ARG B O 1
ATOM 4385 N N . LYS B 1 257 ? -8.609 7.289 -8.242 1 79 257 LYS B N 1
ATOM 4386 C CA . LYS B 1 257 ? -8.109 5.941 -7.988 1 79 257 LYS B CA 1
ATOM 4387 C C . LYS B 1 257 ? -8.055 5.648 -6.492 1 79 257 LYS B C 1
ATOM 4389 O O . LYS B 1 257 ? -7.906 6.566 -5.68 1 79 257 LYS B O 1
ATOM 4394 N N . TYR B 1 258 ? -8.188 4.43 -6.215 1 78.94 258 TYR B N 1
ATOM 4395 C CA . TYR B 1 258 ? -8.211 3.953 -4.836 1 78.94 258 TYR B CA 1
ATOM 4396 C C . TYR B 1 258 ? -7.16 2.869 -4.621 1 78.94 258 TYR B C 1
ATOM 4398 O O . TYR B 1 258 ? -6.996 1.978 -5.457 1 78.94 258 TYR B O 1
ATOM 4406 N N . ILE B 1 259 ? -6.52 2.969 -3.514 1 79.44 259 ILE B N 1
ATOM 4407 C CA . ILE B 1 259 ? -5.684 1.845 -3.107 1 79.44 259 ILE B CA 1
ATOM 4408 C C . ILE B 1 259 ? -6.566 0.695 -2.627 1 79.44 259 ILE B C 1
ATOM 4410 O O . ILE B 1 259 ? -7.355 0.859 -1.693 1 79.44 259 ILE B O 1
ATOM 4414 N N . VAL B 1 260 ? -6.453 -0.363 -3.256 1 83.81 260 VAL B N 1
ATOM 4415 C CA . VAL B 1 260 ? -7.207 -1.552 -2.873 1 83.81 260 VAL B CA 1
ATOM 4416 C C . VAL B 1 260 ? -6.293 -2.527 -2.135 1 83.81 260 VAL B C 1
ATOM 4418 O O . VAL B 1 260 ? -5.16 -2.768 -2.559 1 83.81 260 VAL B O 1
ATOM 4421 N N . GLN B 1 261 ? -6.793 -3.033 -0.998 1 83.19 261 GLN B N 1
ATOM 4422 C CA . GLN B 1 261 ? -6.035 -3.947 -0.151 1 83.19 261 GLN B CA 1
ATOM 4423 C C . GLN B 1 261 ? -6.809 -5.238 0.098 1 83.19 261 GLN B C 1
ATOM 4425 O O . GLN B 1 261 ? -8.023 -5.285 -0.107 1 83.19 261 GLN B O 1
ATOM 4430 N N . ASN B 1 262 ? -6.059 -6.266 0.619 1 86.94 262 ASN B N 1
ATOM 4431 C CA . ASN B 1 262 ? -6.738 -7.492 1.02 1 86.94 262 ASN B CA 1
ATOM 4432 C C . ASN B 1 262 ? -7.855 -7.215 2.021 1 86.94 262 ASN B C 1
ATOM 4434 O O . ASN B 1 262 ? -8.922 -7.824 1.954 1 86.94 262 ASN B O 1
ATOM 4438 N N . LYS B 1 263 ? -7.641 -6.289 2.893 1 86.94 263 LYS B N 1
ATOM 4439 C CA . LYS B 1 263 ? -8.609 -5.988 3.943 1 86.94 263 LYS B CA 1
ATOM 4440 C C . LYS B 1 263 ? -9.93 -5.508 3.355 1 86.94 263 LYS B C 1
ATOM 4442 O O . LYS B 1 263 ? -10.992 -5.727 3.939 1 86.94 263 LYS B O 1
ATOM 4447 N N . ASP B 1 264 ? -9.852 -4.828 2.275 1 89.5 264 ASP B N 1
ATOM 4448 C CA . ASP B 1 264 ? -11.078 -4.352 1.641 1 89.5 264 ASP B CA 1
ATOM 4449 C C . ASP B 1 264 ? -11.961 -5.52 1.214 1 89.5 264 ASP B C 1
ATOM 4451 O O . ASP B 1 264 ? -13.188 -5.457 1.357 1 89.5 264 ASP B O 1
ATOM 4455 N N . PHE B 1 265 ? -11.375 -6.504 0.708 1 93.38 265 PHE B N 1
ATOM 4456 C CA . PHE B 1 265 ? -12.117 -7.691 0.308 1 93.38 265 PHE B CA 1
ATOM 4457 C C . PHE B 1 265 ? -12.688 -8.406 1.526 1 93.38 265 PHE B C 1
ATOM 4459 O O . PHE B 1 265 ? -13.836 -8.875 1.502 1 93.38 265 PHE B O 1
ATOM 4466 N N . ARG B 1 266 ? -11.922 -8.484 2.541 1 94 266 ARG B N 1
ATOM 4467 C CA . ARG B 1 266 ? -12.414 -9.117 3.762 1 94 266 ARG B CA 1
ATOM 4468 C C . ARG B 1 266 ? -13.57 -8.328 4.359 1 94 266 ARG B C 1
ATOM 4470 O O . ARG B 1 266 ? -14.562 -8.914 4.805 1 94 266 ARG B O 1
ATOM 4477 N N . ARG B 1 267 ? -13.422 -7.078 4.367 1 92.94 267 ARG B N 1
ATOM 4478 C CA . ARG B 1 267 ? -14.508 -6.234 4.855 1 92.94 267 ARG B CA 1
ATOM 4479 C C . ARG B 1 267 ? -15.766 -6.418 4.012 1 92.94 267 ARG B C 1
ATOM 4481 O O . ARG B 1 267 ? -16.875 -6.465 4.543 1 92.94 267 ARG B O 1
ATOM 4488 N N . TRP B 1 268 ? -15.578 -6.461 2.732 1 94.94 268 TRP B N 1
ATOM 4489 C CA . TRP B 1 268 ? -16.703 -6.699 1.836 1 94.94 268 TRP B CA 1
ATOM 4490 C C . TRP B 1 268 ? -17.375 -8.031 2.145 1 94.94 268 TRP B C 1
ATOM 4492 O O . TRP B 1 268 ? -18.609 -8.125 2.18 1 94.94 268 TRP B O 1
ATOM 4502 N N . ARG B 1 269 ? -16.578 -9.07 2.314 1 96.56 269 ARG B N 1
ATOM 4503 C CA . ARG B 1 269 ? -17.109 -10.375 2.684 1 96.56 269 ARG B CA 1
ATOM 4504 C C . ARG B 1 269 ? -17.922 -10.297 3.965 1 96.56 269 ARG B C 1
ATOM 4506 O O . ARG B 1 269 ? -19.047 -10.812 4.023 1 96.56 269 ARG B O 1
ATOM 4513 N N . ASP B 1 270 ? -17.359 -9.688 4.973 1 95.31 270 ASP B N 1
ATOM 4514 C CA . ASP B 1 270 ? -18.031 -9.578 6.266 1 95.31 270 ASP B CA 1
ATOM 4515 C C . ASP B 1 270 ? -19.359 -8.844 6.137 1 95.31 270 ASP B C 1
ATOM 4517 O O . ASP B 1 270 ? -20.359 -9.25 6.738 1 95.31 270 ASP B O 1
ATOM 4521 N N . LYS B 1 271 ? -19.375 -7.898 5.367 1 94.12 271 LYS B N 1
ATOM 4522 C CA . LYS B 1 271 ? -20.562 -7.051 5.227 1 94.12 271 LYS B CA 1
ATOM 4523 C C . LYS B 1 271 ? -21.641 -7.742 4.387 1 94.12 271 LYS B C 1
ATOM 4525 O O . LYS B 1 271 ? -22.828 -7.645 4.691 1 94.12 271 LYS B O 1
ATOM 4530 N N . ASN B 1 272 ? -21.266 -8.383 3.297 1 95.62 272 ASN B N 1
ATOM 4531 C CA . ASN B 1 272 ? -22.219 -8.891 2.311 1 95.62 272 ASN B CA 1
ATOM 4532 C C . ASN B 1 272 ? -22.484 -10.375 2.498 1 95.62 272 ASN B C 1
ATOM 4534 O O . ASN B 1 272 ? -23.375 -10.938 1.855 1 95.62 272 ASN B O 1
ATOM 4538 N N . GLN B 1 273 ? -21.641 -11.016 3.301 1 96.44 273 GLN B N 1
ATOM 4539 C CA . GLN B 1 273 ? -21.75 -12.445 3.541 1 96.44 273 GLN B CA 1
ATOM 4540 C C . GLN B 1 273 ? -21.578 -13.234 2.248 1 96.44 273 GLN B C 1
ATOM 4542 O O . GLN B 1 273 ? -22.344 -14.172 1.983 1 96.44 273 GLN B O 1
ATOM 4547 N N . ARG B 1 274 ? -20.75 -12.664 1.408 1 97.12 274 ARG B N 1
ATOM 4548 C CA . ARG B 1 274 ? -20.297 -13.273 0.161 1 97.12 274 ARG B CA 1
ATOM 4549 C C . ARG B 1 274 ? -18.781 -13.133 0.004 1 97.12 274 ARG B C 1
ATOM 4551 O O . ARG B 1 274 ? -18.125 -12.484 0.82 1 97.12 274 ARG B O 1
ATOM 4558 N N . GLY B 1 275 ? -18.25 -13.789 -1.021 1 97.44 275 GLY B N 1
ATOM 4559 C CA . GLY B 1 275 ? -16.812 -13.781 -1.202 1 97.44 275 GLY B CA 1
ATOM 4560 C C . GLY B 1 275 ? -16.125 -15.008 -0.639 1 97.44 275 GLY B C 1
ATOM 4561 O O . GLY B 1 275 ? -15.773 -15.047 0.541 1 97.44 275 GLY B O 1
ATOM 4562 N N . GLY B 1 276 ? -15.828 -15.891 -1.476 1 97.69 276 GLY B N 1
ATOM 4563 C CA . GLY B 1 276 ? -15.297 -17.172 -1.021 1 97.69 276 GLY B CA 1
ATOM 4564 C C . GLY B 1 276 ? -13.938 -17.484 -1.605 1 97.69 276 GLY B C 1
ATOM 4565 O O . GLY B 1 276 ? -13.766 -17.5 -2.826 1 97.69 276 GLY B O 1
ATOM 4566 N N . ASP B 1 277 ? -13.008 -17.75 -0.701 1 98 277 ASP B N 1
ATOM 4567 C CA . ASP B 1 277 ? -11.688 -18.203 -1.131 1 98 277 ASP B CA 1
ATOM 4568 C C . ASP B 1 277 ? -11.758 -19.562 -1.798 1 98 277 ASP B C 1
ATOM 4570 O O . ASP B 1 277 ? -12.602 -20.391 -1.436 1 98 277 ASP B O 1
ATOM 4574 N N . PHE B 1 278 ? -10.836 -19.812 -2.729 1 98.31 278 PHE B N 1
ATOM 4575 C CA . PHE B 1 278 ? -10.797 -21.109 -3.379 1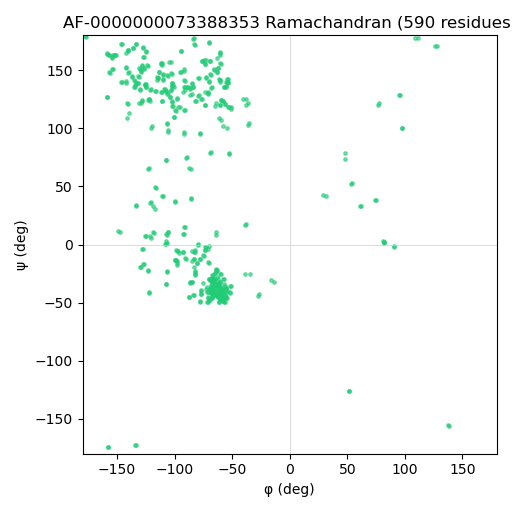 98.31 278 PHE B CA 1
ATOM 4576 C C . PHE B 1 278 ? -9.406 -21.391 -3.941 1 98.31 278 PHE B C 1
ATOM 4578 O O . PHE B 1 278 ? -8.586 -20.484 -4.066 1 98.31 278 PHE B O 1
ATOM 4585 N N . MET B 1 279 ? -9.156 -22.688 -4.242 1 98.06 279 MET B N 1
ATOM 4586 C CA . MET B 1 279 ? -7.93 -23.125 -4.898 1 98.06 279 MET B CA 1
ATOM 4587 C C . MET B 1 279 ? -8.102 -23.156 -6.414 1 98.06 279 MET B C 1
ATOM 4589 O O . MET B 1 279 ? -9.211 -23.359 -6.914 1 98.06 279 MET B O 1
ATOM 4593 N N . ILE B 1 280 ? -6.953 -22.906 -7.059 1 98.5 280 ILE B N 1
ATOM 4594 C CA . ILE B 1 280 ? -6.926 -22.984 -8.516 1 98.5 280 ILE B CA 1
ATOM 4595 C C . ILE B 1 280 ? -5.984 -24.109 -8.953 1 98.5 280 ILE B C 1
ATOM 4597 O O . ILE B 1 280 ? -4.852 -24.188 -8.477 1 98.5 280 ILE B O 1
ATOM 4601 N N . LEU B 1 281 ? -6.453 -24.953 -9.867 1 98.5 281 LEU B N 1
ATOM 4602 C CA . LEU B 1 281 ? -5.625 -25.906 -10.594 1 98.5 281 LEU B CA 1
ATOM 4603 C C . LEU B 1 281 ? -5.875 -25.812 -12.094 1 98.5 281 LEU B C 1
ATOM 4605 O O . LEU B 1 281 ? -7.023 -25.766 -12.539 1 98.5 281 LEU B O 1
ATOM 4609 N N . SER B 1 282 ? -4.812 -25.781 -12.828 1 98.62 282 SER B N 1
ATOM 4610 C CA . SER B 1 282 ? -4.973 -25.859 -14.281 1 98.62 282 SER B CA 1
ATOM 4611 C C . SER B 1 282 ? -5.121 -27.312 -14.734 1 98.62 282 SER B C 1
ATOM 4613 O O . SER B 1 282 ? -4.992 -28.234 -13.938 1 98.62 282 SER B O 1
ATOM 4615 N N . ASN B 1 283 ? -5.445 -27.422 -16.062 1 98.44 283 ASN B N 1
ATOM 4616 C CA . ASN B 1 283 ? -5.281 -28.734 -16.688 1 98.44 283 ASN B CA 1
ATOM 4617 C C . ASN B 1 283 ? -3.811 -29.094 -16.844 1 98.44 283 ASN B C 1
ATOM 4619 O O . ASN B 1 283 ? -2.93 -28.297 -16.547 1 98.44 283 ASN B O 1
ATOM 4623 N N . VAL B 1 284 ? -3.59 -30.344 -17.297 1 98.69 284 VAL B N 1
ATOM 4624 C CA . VAL B 1 284 ? -2.234 -30.875 -17.328 1 98.69 284 VAL B CA 1
ATOM 4625 C C . VAL B 1 284 ? -1.654 -30.719 -18.734 1 98.69 284 VAL B C 1
ATOM 4627 O O . VAL B 1 284 ? -2.295 -31.078 -19.719 1 98.69 284 VAL B O 1
ATOM 4630 N N . HIS B 1 285 ? -0.524 -30.094 -18.828 1 98.69 285 HIS B N 1
ATOM 4631 C CA . HIS B 1 285 ? 0.25 -30.031 -20.062 1 98.69 285 HIS B CA 1
ATOM 4632 C C . HIS B 1 285 ? 1.257 -31.188 -20.141 1 98.69 285 HIS B C 1
ATOM 4634 O O . HIS B 1 285 ? 2.234 -31.203 -19.375 1 98.69 285 HIS B O 1
ATOM 4640 N N . ARG B 1 286 ? 1.074 -32.031 -21.078 1 98.31 286 ARG B N 1
ATOM 4641 C CA . ARG B 1 286 ? 1.867 -33.25 -21.141 1 98.31 286 ARG B CA 1
ATOM 4642 C C . ARG B 1 286 ? 2.988 -33.125 -22.172 1 98.31 286 ARG B C 1
ATOM 4644 O O . ARG B 1 286 ? 2.777 -32.594 -23.266 1 98.31 286 ARG B O 1
ATOM 4651 N N . VAL B 1 287 ? 4.09 -33.594 -21.766 1 97.38 287 VAL B N 1
ATOM 4652 C CA . VAL B 1 287 ? 5.266 -33.562 -22.625 1 97.38 287 VAL B CA 1
ATOM 4653 C C . VAL B 1 287 ? 5.918 -34.938 -22.656 1 97.38 287 VAL B C 1
ATOM 4655 O O . VAL B 1 287 ? 6.387 -35.438 -21.625 1 97.38 287 VAL B O 1
ATOM 4658 N N . ARG B 1 288 ? 6.047 -35.5 -23.812 1 96.75 288 ARG B N 1
ATOM 4659 C CA . ARG B 1 288 ? 6.742 -36.781 -23.953 1 96.75 288 ARG B CA 1
ATOM 4660 C C . ARG B 1 288 ? 8.242 -36.562 -24.125 1 96.75 288 ARG B C 1
ATOM 4662 O O . ARG B 1 288 ? 8.672 -35.688 -24.906 1 96.75 288 ARG B O 1
ATOM 4669 N N . LEU B 1 289 ? 8.961 -37.375 -23.375 1 95.44 289 LEU B N 1
ATOM 4670 C CA . LEU B 1 289 ? 10.414 -37.281 -23.484 1 95.44 289 LEU B CA 1
ATOM 4671 C C . LEU B 1 289 ? 10.898 -38.031 -24.719 1 95.44 289 LEU B C 1
ATOM 4673 O O . LEU B 1 289 ? 10.344 -39.094 -25.078 1 95.44 289 LEU B O 1
ATOM 4677 N N . ALA B 1 290 ? 11.922 -37.469 -25.359 1 92.88 290 ALA B N 1
ATOM 4678 C CA . ALA B 1 290 ? 12.492 -38.125 -26.516 1 92.88 290 ALA B CA 1
ATOM 4679 C C . ALA B 1 290 ? 13.023 -39.531 -26.156 1 92.88 290 ALA B C 1
ATOM 4681 O O . ALA B 1 290 ? 12.883 -40.469 -26.922 1 92.88 290 ALA B O 1
ATOM 4682 N N . PHE B 1 291 ? 13.695 -39.594 -25.016 1 93.94 291 PHE B N 1
ATOM 4683 C CA . PHE B 1 291 ? 14.188 -40.844 -24.469 1 93.94 291 PHE B CA 1
ATOM 4684 C C . PHE B 1 291 ? 13.828 -40.969 -23 1 93.94 291 PHE B C 1
ATOM 4686 O O . PHE B 1 291 ? 13.891 -40 -22.25 1 93.94 291 PHE B O 1
ATOM 4693 N N . PRO B 1 292 ? 13.445 -42.188 -22.672 1 95.44 292 PRO B N 1
ATOM 4694 C CA . PRO B 1 292 ? 13.133 -42.375 -21.25 1 95.44 292 PRO B CA 1
ATOM 4695 C C . PRO B 1 292 ? 14.328 -42.094 -20.344 1 95.44 292 PRO B C 1
ATOM 4697 O O . PRO B 1 292 ? 15.461 -42.438 -20.703 1 95.44 292 PRO B O 1
ATOM 4700 N N . LEU B 1 293 ? 14.055 -41.5 -19.25 1 95.88 293 LEU B N 1
ATOM 4701 C CA . LEU B 1 293 ? 15.07 -41.312 -18.219 1 95.88 293 LEU B CA 1
ATOM 4702 C C . LEU B 1 293 ? 15.031 -42.469 -17.219 1 95.88 293 LEU B C 1
ATOM 4704 O O . LEU B 1 293 ? 13.961 -42.812 -16.703 1 95.88 293 LEU B O 1
ATOM 4708 N N . LYS B 1 294 ? 16.203 -42.969 -16.984 1 96.12 294 LYS B N 1
ATOM 4709 C CA . LYS B 1 294 ? 16.266 -44.188 -16.188 1 96.12 294 LYS B CA 1
ATOM 4710 C C . LYS B 1 294 ? 16.828 -43.906 -14.797 1 96.12 294 LYS B C 1
ATOM 4712 O O . LYS B 1 294 ? 17.797 -43.156 -14.664 1 96.12 294 LYS B O 1
ATOM 4717 N N . PHE B 1 295 ? 16.125 -44.469 -13.812 1 95.88 295 PHE B N 1
ATOM 4718 C CA . PHE B 1 295 ? 16.578 -44.375 -12.422 1 95.88 295 PHE B CA 1
ATOM 4719 C C . PHE B 1 295 ? 16.547 -45.75 -11.758 1 95.88 295 PHE B C 1
ATOM 4721 O O . PHE B 1 295 ? 15.711 -46.562 -12.094 1 95.88 295 PHE B O 1
ATOM 4728 N N . GLU B 1 296 ? 17.594 -45.844 -10.891 1 94.06 296 GLU B N 1
ATOM 4729 C CA . GLU B 1 296 ? 17.641 -47.094 -10.164 1 94.06 296 GLU B CA 1
ATOM 4730 C C . GLU B 1 296 ? 18.094 -46.875 -8.719 1 94.06 296 GLU B C 1
ATOM 4732 O O . GLU B 1 296 ? 18.953 -46.062 -8.453 1 94.06 296 GLU B O 1
ATOM 4737 N N . TRP B 1 297 ? 17.438 -47.625 -7.816 1 91.69 297 TRP B N 1
ATOM 4738 C CA . TRP B 1 297 ? 17.844 -47.594 -6.414 1 91.69 297 TRP B CA 1
ATOM 4739 C C . TRP B 1 297 ? 17.609 -48.969 -5.77 1 91.69 297 TRP B C 1
ATOM 4741 O O . TRP B 1 297 ? 16.797 -49.75 -6.25 1 91.69 297 TRP B O 1
#

Organism: Paracidovorax avenae (strain ATCC 19860 / DSM 7227 / CCUG 15838 / JCM 20985 / LMG 2117 / NCPPB 1011) (NCBI:txid643561)

InterPro domains:
  IPR045646 Protein of unknown function DUF6402 [PF19940] (29-297)

Solvent-accessible surface area (backbone atoms only — not comparable to full-atom values): 31787 Å² total; per-residue (Å²): 133,78,74,75,68,74,64,68,70,64,61,62,57,62,70,56,70,73,78,72,68,67,88,35,74,28,74,52,70,34,61,84,46,49,38,55,24,27,44,76,64,67,63,13,58,62,20,18,50,54,50,47,48,24,58,71,25,64,56,41,81,73,51,70,45,46,72,68,46,28,86,93,37,24,62,66,70,49,51,73,85,42,38,43,62,74,78,51,41,47,80,64,48,57,72,37,68,69,48,44,50,50,50,53,49,44,70,73,47,37,76,34,76,67,16,44,52,37,43,50,51,39,49,54,70,68,36,65,91,38,50,81,39,74,46,73,43,49,66,76,87,50,62,46,52,56,36,65,79,53,27,43,32,36,72,48,76,45,64,60,36,81,50,73,92,45,37,61,41,66,54,49,48,61,32,33,39,38,35,27,44,24,27,42,34,40,41,67,41,95,91,24,39,37,34,38,38,34,34,40,27,33,32,43,42,42,75,51,68,56,74,52,88,85,46,61,31,54,42,56,50,19,24,40,30,71,76,34,71,48,60,50,49,39,29,31,80,62,53,37,80,56,93,45,65,38,72,44,60,56,76,60,57,48,69,44,54,20,32,36,33,27,54,56,54,49,51,40,19,71,73,69,59,22,30,24,31,32,36,39,33,20,40,60,44,73,44,75,46,94,60,62,46,76,46,76,85,134,79,74,74,67,71,65,67,68,65,59,61,55,62,68,56,70,72,81,71,66,69,88,35,76,27,74,52,70,34,60,84,47,49,37,56,25,27,43,76,64,66,64,14,60,62,19,18,49,54,50,47,49,24,58,70,25,61,55,42,82,75,51,70,45,47,71,67,46,27,83,92,37,25,61,65,69,50,52,73,86,40,36,42,63,75,78,51,41,47,80,65,49,58,72,36,68,70,48,44,50,50,50,53,49,43,69,74,48,38,76,34,73,67,16,44,53,38,44,50,50,40,48,55,69,68,37,65,89,38,51,82,38,76,46,72,42,50,67,74,86,49,62,47,51,56,37,65,79,54,28,42,31,37,70,47,76,44,65,60,36,81,49,75,89,42,38,63,39,66,54,49,48,60,34,33,40,35,35,27,45,24,28,44,34,38,40,66,40,92,88,24,38,38,35,37,38,35,34,40,27,34,32,42,41,43,73,51,68,56,76,51,87,87,47,62,32,54,41,55,49,21,24,40,29,71,77,33,74,47,60,53,48,41,28,32,81,62,54,38,79,54,95,46,65,39,71,41,59,58,74,62,56,47,69,43,56,22,32,38,31,25,55,56,54,49,51,40,19,70,74,67,59,21,31,24,31,32,36,38,32,21,40,61,45,74,44,74,47,96,60,62,46,76,46,76,84

pLDDT: mean 86.03, std 17.73, range [18.53, 98.88]

Foldseek 3Di:
DVPVPCPDPVVVVVPVPPPPDQPDWAKFDFPLCVLVCCVPPANQPLLSVQVVLQQAAFQAADDPCLQVQHPPNHLVNDDPSFEAADRDAPVVVCVDVQSVVQVVVCVVPCCPPQLVVQQLVLCQVVCVVVQADKDKFDDQQDFPSVQVPHFWRDKDKDADPPDDPHNCCSRAHIKMKIKGWMWMWGHDGNSKIKTWTFKIKMKIKHKAALDCVPVDDDQDQFDDDPVGTDCGRPAPQAGHLDIGTDSDDNVVSVPHDHDDHSVNQVVNCVVVSGGHIHMYMYRIDMDTHPGIDMDID/DVPVPCPPPVVVVVPVPPPPDQPDWAKFDFPLCVLVCCVPPANQPLLSVQVVLQQAAFQADDDPCLQVQHPPNHLVNDDPSFEAADRDAPVVVCVDPQSVVQVVVCVVPCCPPQLVVQQLVLCQVVCVVVQADKDKFDDQQDFPSVQVPHFWRDKDKDADPPDDPHNCCSRAHIKMKIKGWMWMWGHDGNSKIKTWTFKIKMKIKHKAALDCVPVDDDQDQFDDDPVGTDQGRPAPQAGHLDIGTDSDDNVVSVPHDHDDHSVNQVVSCVVVSGGHIHMYMYRIDMDTHPGIDMDID

Radius of gyration: 31.73 Å; Cα contacts (8 Å, |Δi|>4): 1164; chains: 2; bounding box: 59×105×67 Å

Secondary structure (DSSP, 8-state):
--GGG---HHHHHHHS------S--EEPP-GGGHHHHIIIII--HHHHHHHHHHHHSBPBPPPHHHHTT-TTS-GGG--TTTEE-SS--HHHHTTSHHHHHHHHHHHHHTTSHHHHHHHHHHHHHHHTT-TT-EEEE--TTS-HHHHHHHTEEEEEEE--TTS--SHHHHHHSSEEEEEEEEEEEEE-STT-EEEEEEEEEEEEEEEE----TT--BPPEEEEEETTEEEEETTSBS---SS--EESS-HHHHHT--EEEEHHHHHHHHHHHTB-B-EEEEPPPEEEEEEEEEEEE-/--GGG---HHHHHHHS------S--EEPP-GGGHHHHIIIII--HHHHHHHHHHHHSBPBPPPHHHHTT-TTS-GGG--TTTEE-SS--HHHHTTSHHHHHHHHHHHHHTTSHHHHHHHHHHHHHHHTT-TT-EEEE--TTS-HHHHHHHTEEEEEEE--TTS--SHHHHHHSSEEEEEEEEEEEEE-STT-EEEEEEEEEEEEEEEE----TT--BPPEEEEEETTEEEEETTS-S---SS--EESS-HHHHHT--EEEEHHHHHHHHHHHTB-B-EEEEPPPEEEEEEEEEEEE-

Nearest PDB structures (foldseek):
  6q15-assembly1_M  TM=3.944E-01  e=5.126E+00  Salmonella enterica subsp. enterica serovar Typhimurium str. LT2
  6q15-assembly1_M  TM=3.946E-01  e=5.086E+00  Salmonella enterica subsp. enterica serovar Typhimurium str. LT2

Sequence (594 aa):
MVDLMKAPQEALQAVLGRSNKPKYATPLFQLRDIPSVMRSRLGWPVAAALMERWFNGAAYQMTKEMKFSEPPSRLHQLGPAHLDENTVKMEWALGFSRVQAALAQLTSKWSSPAGIAQLKDRVESQGRGRHQQCWRLGNLAQPAKLLEDTCQVNYTVFGKWGDPMDDFYGAMGEAQMNVAVSGNVFSRGPGRARVEIDELGFYLRDAYDFNDDGNFISQPLGCWGFEGVECGIHTQVSVPLEDSVMDEAPELVQKRKYIVQNKDFRRWRDKNQRGGDFMILSNVHRVRLAFPLKFEWMVDLMKAPQEALQAVLGRSNKPKYATPLFQLRDIPSVMRSRLGWPVAAALMERWFNGAAYQMTKEMKFSEPPSRLHQLGPAHLDENTVKMEWALGFSRVQAALAQLTSKWSSPAGIAQLKDRVESQGRGRHQQCWRLGNLAQPAKLLEDTCQVNYTVFGKWGDPMDDFYGAMGEAQMNVAVSGNVFSRGPGRARVEIDELGFYLRDAYDFNDDGNFISQPLGCWGFEGVECGIHTQVSVPLEDSVMDEAPELVQKRKYIVQNKDFRRWRDKNQRGGDFMILSNVHRVRLAFPLKFEW